Protein AF-A0A5C6AMK6-F1 (afdb_monomer_lite)

Organism: NCBI:txid2528001

Structure (mmCIF, N/CA/C/O backbone):
data_AF-A0A5C6AMK6-F1
#
_entry.id   AF-A0A5C6AMK6-F1
#
loop_
_atom_site.group_PDB
_atom_site.id
_atom_site.type_symbol
_atom_site.label_atom_id
_atom_site.label_alt_id
_atom_site.label_comp_id
_atom_site.label_asym_id
_atom_site.label_entity_id
_atom_site.label_seq_id
_atom_site.pdbx_PDB_ins_code
_atom_site.Cartn_x
_atom_site.Cartn_y
_atom_site.Cartn_z
_atom_site.occupancy
_atom_site.B_iso_or_equiv
_atom_site.auth_seq_id
_atom_site.auth_comp_id
_atom_site.auth_asym_id
_atom_site.auth_atom_id
_atom_site.pdbx_PDB_model_num
ATOM 1 N N . MET A 1 1 ? -12.322 -6.458 -32.699 1.00 36.25 1 MET A N 1
ATOM 2 C CA . MET A 1 1 ? -13.622 -6.452 -31.973 1.00 36.25 1 MET A CA 1
ATOM 3 C C . MET A 1 1 ? -14.108 -7.888 -31.752 1.00 36.25 1 MET A C 1
ATOM 5 O O . MET A 1 1 ? -14.821 -8.434 -32.583 1.00 36.25 1 MET A O 1
ATOM 9 N N . LYS A 1 2 ? -13.717 -8.523 -30.644 1.00 32.28 2 LYS A N 1
ATOM 10 C CA . LYS A 1 2 ? -14.390 -9.721 -30.125 1.00 32.28 2 LYS A CA 1
ATOM 11 C C . LYS A 1 2 ? -14.905 -9.373 -28.730 1.00 32.28 2 LYS A C 1
ATOM 13 O O . LYS A 1 2 ? -14.120 -9.137 -27.829 1.00 32.28 2 LYS A O 1
ATOM 18 N N . SER A 1 3 ? -16.231 -9.232 -28.667 1.00 31.66 3 SER A N 1
ATOM 19 C CA . SER A 1 3 ? -17.130 -9.531 -27.549 1.00 31.66 3 SER A CA 1
ATOM 20 C C . SER A 1 3 ? -16.651 -9.182 -26.133 1.00 31.66 3 SER A C 1
ATOM 22 O O . SER A 1 3 ? -15.906 -9.949 -25.534 1.00 31.66 3 SER A O 1
ATOM 24 N N . LYS A 1 4 ? -17.237 -8.122 -25.544 1.00 41.72 4 LYS A N 1
ATOM 25 C CA . LYS A 1 4 ? -17.513 -8.074 -24.095 1.00 41.72 4 LYS A CA 1
ATOM 26 C C . LYS A 1 4 ? -18.103 -9.436 -23.735 1.00 41.72 4 LYS A C 1
ATOM 28 O O . LYS A 1 4 ? -19.222 -9.683 -24.166 1.00 41.72 4 LYS A O 1
ATOM 33 N N . VAL A 1 5 ? -17.373 -10.332 -23.071 1.00 43.47 5 VAL A N 1
ATOM 34 C CA . VAL A 1 5 ? -17.970 -11.576 -22.565 1.00 43.47 5 VAL A CA 1
ATOM 35 C C . VAL A 1 5 ? -18.996 -11.111 -21.538 1.00 43.47 5 VAL A C 1
ATOM 37 O O . VAL A 1 5 ? -18.587 -10.591 -20.499 1.00 43.47 5 VAL A O 1
ATOM 40 N N . PRO A 1 6 ? -20.307 -11.142 -21.838 1.00 50.19 6 PRO A N 1
ATOM 41 C CA . PRO A 1 6 ? -21.283 -10.785 -20.834 1.00 50.19 6 PRO A CA 1
ATOM 42 C C . PRO A 1 6 ? -21.173 -11.877 -19.779 1.00 50.19 6 PRO A C 1
ATOM 44 O O . PRO A 1 6 ? -21.155 -13.062 -20.114 1.00 50.19 6 PRO A O 1
ATOM 47 N N . GLN A 1 7 ? -21.020 -11.486 -18.524 1.00 57.06 7 GLN A N 1
ATOM 48 C CA . GLN A 1 7 ? -21.092 -12.457 -17.452 1.00 57.06 7 GLN A CA 1
ATOM 49 C C . GLN A 1 7 ? -22.557 -12.867 -17.325 1.00 57.06 7 GLN A C 1
ATOM 51 O O . GLN A 1 7 ? -23.454 -12.019 -17.355 1.00 57.06 7 GLN A O 1
ATOM 56 N N . PHE A 1 8 ? -22.791 -14.170 -17.281 1.00 56.62 8 PHE A N 1
ATOM 57 C CA . PHE A 1 8 ? -24.109 -14.754 -17.105 1.00 56.62 8 PHE A CA 1
ATOM 58 C C . PHE A 1 8 ? -24.088 -15.598 -15.836 1.00 56.62 8 PHE A C 1
ATOM 60 O O . PHE A 1 8 ? -23.064 -16.214 -15.538 1.00 56.62 8 PHE A O 1
ATOM 67 N N . ASP A 1 9 ? -25.187 -15.612 -15.091 1.00 53.41 9 ASP A N 1
ATOM 68 C CA . ASP A 1 9 ? -25.348 -16.575 -14.005 1.00 53.41 9 ASP A CA 1
ATOM 69 C C . ASP A 1 9 ? -25.541 -18.004 -14.555 1.00 53.41 9 ASP A C 1
ATOM 71 O O . ASP A 1 9 ? -25.624 -18.235 -15.767 1.00 53.41 9 ASP A O 1
ATOM 75 N N . ASN A 1 10 ? -25.628 -18.984 -13.652 1.00 42.31 10 ASN A N 1
ATOM 76 C CA . ASN A 1 10 ? -25.851 -20.391 -14.006 1.00 42.31 10 ASN A CA 1
ATOM 77 C C . ASN A 1 10 ? -27.208 -20.643 -14.702 1.00 42.31 10 ASN A C 1
ATOM 79 O O . ASN A 1 10 ? -27.429 -21.737 -15.222 1.00 42.31 10 ASN A O 1
ATOM 83 N N . GLU A 1 11 ? -28.101 -19.650 -14.721 1.00 47.69 11 GLU A N 1
ATOM 84 C CA . GLU A 1 11 ? -29.430 -19.686 -15.340 1.00 47.69 11 GLU A CA 1
ATOM 85 C C . GLU A 1 11 ? -29.469 -18.921 -16.682 1.00 47.69 11 GLU A C 1
ATOM 87 O O . GLU A 1 11 ? -30.477 -18.942 -17.391 1.00 47.69 11 GLU A O 1
ATOM 92 N N . GLY A 1 12 ? -28.351 -18.307 -17.092 1.00 47.53 12 GLY A N 1
ATOM 93 C CA . GLY A 1 12 ? -28.213 -17.580 -18.352 1.00 47.53 12 GLY A CA 1
ATOM 94 C C . GLY A 1 12 ? -28.703 -16.129 -18.309 1.00 47.53 12 GLY A C 1
ATOM 95 O O . GLY A 1 12 ? -28.843 -15.505 -19.367 1.00 47.53 12 GLY A O 1
ATOM 96 N N . HIS A 1 13 ? -28.956 -15.557 -17.129 1.00 52.91 13 HIS A N 1
ATOM 97 C CA . HIS A 1 13 ? -29.277 -14.140 -16.981 1.00 52.91 13 HIS A CA 1
ATOM 98 C C . HIS A 1 13 ? -28.015 -13.289 -17.033 1.00 52.91 13 HIS A C 1
ATOM 100 O O . HIS A 1 13 ? -27.001 -13.604 -16.417 1.00 52.91 13 HIS A O 1
ATOM 106 N N . ARG A 1 14 ? -28.070 -12.184 -17.785 1.00 59.19 14 ARG A N 1
ATOM 107 C CA . ARG A 1 14 ? -26.955 -11.240 -17.871 1.00 59.19 14 ARG A CA 1
ATOM 108 C C . ARG A 1 14 ? -26.749 -10.595 -16.504 1.00 59.19 14 ARG A C 1
ATOM 110 O O . ARG A 1 14 ? -27.643 -9.903 -16.020 1.00 59.19 14 ARG A O 1
ATOM 117 N N . LEU A 1 15 ? -25.568 -10.791 -15.932 1.00 58.09 15 LEU A N 1
ATOM 118 C CA . LEU A 1 15 ? -25.200 -10.202 -14.655 1.00 58.09 15 LEU A CA 1
ATOM 119 C C . LEU A 1 15 ? -25.186 -8.664 -14.764 1.00 58.09 15 LEU A C 1
ATOM 121 O O . LEU A 1 15 ? -24.815 -8.122 -15.819 1.00 58.09 15 LEU A O 1
ATOM 125 N N . PRO A 1 16 ? -25.616 -7.944 -13.711 1.00 66.94 16 PRO A N 1
ATOM 126 C CA . PRO A 1 16 ? -25.536 -6.490 -13.669 1.00 66.94 16 PRO A CA 1
ATOM 127 C C . PRO A 1 16 ? -24.083 -6.043 -13.859 1.00 66.94 16 PRO A C 1
ATOM 129 O O . PRO A 1 16 ? -23.190 -6.521 -13.171 1.00 66.94 16 PRO A O 1
ATOM 132 N N . SER A 1 17 ? -23.842 -5.126 -14.796 1.00 85.50 17 SER A N 1
ATOM 133 C CA . SER A 1 17 ? -22.503 -4.573 -15.029 1.00 85.50 17 SER A CA 1
ATOM 134 C C . SER A 1 17 ? -22.381 -3.218 -14.348 1.00 85.50 17 SER A C 1
ATOM 136 O O . SER A 1 17 ? -23.204 -2.328 -14.593 1.00 85.50 17 SER A O 1
ATOM 138 N N . LEU A 1 18 ? -21.312 -3.032 -13.571 1.00 91.56 18 LEU A N 1
ATOM 139 C CA . LEU A 1 18 ? -20.933 -1.756 -12.957 1.00 91.56 18 LEU A CA 1
ATOM 140 C C . LEU A 1 18 ? -20.745 -0.647 -13.998 1.00 91.56 18 LEU A C 1
ATOM 142 O O . LEU A 1 18 ? -20.894 0.539 -13.702 1.00 91.56 18 LEU A O 1
ATOM 146 N N . PHE A 1 19 ? -20.423 -1.044 -15.228 1.00 92.31 19 PHE A N 1
ATOM 147 C CA . PHE A 1 19 ? -20.037 -0.175 -16.333 1.00 92.31 19 PHE A CA 1
ATOM 148 C C . PHE A 1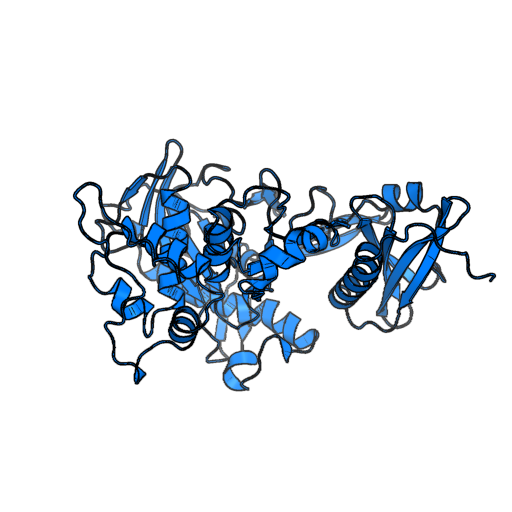 19 ? -21.184 0.133 -17.299 1.00 92.31 19 PHE A C 1
ATOM 150 O O . PHE A 1 19 ? -20.951 0.672 -18.379 1.00 92.31 19 PHE A O 1
ATOM 157 N N . THR A 1 20 ? -22.429 -0.197 -16.945 1.00 90.88 20 THR A N 1
ATOM 158 C CA . THR A 1 20 ? -23.605 0.329 -17.656 1.00 90.88 20 THR A CA 1
ATOM 159 C C . THR A 1 20 ? -24.023 1.641 -16.992 1.00 90.88 20 THR A C 1
ATOM 161 O O . THR A 1 20 ? -24.499 1.585 -15.858 1.00 90.88 20 THR A O 1
ATOM 164 N N . PRO A 1 21 ? -23.845 2.815 -17.634 1.00 91.25 21 PRO A N 1
ATOM 165 C CA . PRO A 1 21 ? -24.165 4.090 -17.000 1.00 91.25 21 PRO A CA 1
ATOM 166 C C . PRO A 1 21 ? -25.646 4.173 -16.615 1.00 91.25 21 PRO A C 1
ATOM 168 O O . PRO A 1 21 ? -26.516 3.958 -17.459 1.00 91.25 21 PRO A O 1
ATOM 171 N N . ILE A 1 22 ? -25.919 4.485 -15.348 1.00 93.00 22 ILE A N 1
ATOM 172 C CA . ILE A 1 22 ? -27.265 4.714 -14.797 1.00 93.00 22 ILE A CA 1
ATOM 173 C C . ILE A 1 22 ? -27.454 6.143 -14.277 1.00 93.00 22 ILE A C 1
ATOM 175 O O . ILE A 1 22 ? -28.554 6.520 -13.878 1.00 93.00 22 ILE A O 1
ATOM 179 N N . VAL A 1 23 ? -26.384 6.940 -14.276 1.00 93.25 23 VAL A N 1
ATOM 180 C CA . VAL A 1 23 ? -26.410 8.368 -13.949 1.00 93.25 23 VAL A CA 1
ATOM 181 C C . VAL A 1 23 ? -26.128 9.204 -15.195 1.00 93.25 23 VAL A C 1
ATOM 183 O O . VAL A 1 23 ? -25.471 8.748 -16.131 1.00 93.25 23 VAL A O 1
ATOM 186 N N . GLU A 1 24 ? -26.609 10.446 -15.185 1.00 94.19 24 GLU A N 1
ATOM 187 C CA . GLU A 1 24 ? -26.331 11.443 -16.223 1.00 94.19 24 GLU A CA 1
ATOM 188 C C . GLU A 1 24 ? -24.823 11.639 -16.439 1.00 94.19 24 GLU A C 1
ATOM 190 O O . GLU A 1 24 ? -24.048 11.653 -15.481 1.00 94.19 24 GLU A O 1
ATOM 195 N N . GLU A 1 25 ? -24.406 11.879 -17.684 1.00 92.12 25 GLU A N 1
ATOM 196 C CA . GLU A 1 25 ? -22.990 12.013 -18.065 1.00 92.12 25 GLU A CA 1
ATOM 197 C C . GLU A 1 25 ? -22.249 13.090 -17.252 1.00 92.12 25 GLU A C 1
ATOM 199 O O . GLU A 1 25 ? -21.108 12.898 -16.828 1.00 92.12 25 GLU A O 1
ATOM 204 N N . SER A 1 26 ? -22.930 14.198 -16.945 1.00 93.94 26 SER A N 1
ATOM 205 C CA . SER A 1 26 ? -22.402 15.300 -16.130 1.00 93.94 26 SER A CA 1
ATOM 206 C C . SER A 1 26 ? -22.136 14.922 -14.669 1.00 93.94 26 SER A C 1
ATOM 208 O O . SER A 1 26 ? -21.358 15.599 -13.995 1.00 93.94 26 SER A O 1
ATOM 210 N N . ARG A 1 27 ? -22.762 13.846 -14.176 1.00 95.19 27 ARG A N 1
ATOM 211 C CA . ARG A 1 27 ? -22.577 13.309 -12.822 1.00 95.19 27 ARG A CA 1
ATOM 212 C C . ARG A 1 27 ? -21.511 12.217 -12.759 1.00 95.19 27 ARG A C 1
ATOM 214 O O . ARG A 1 27 ? -21.169 11.799 -11.654 1.00 95.19 27 ARG A O 1
ATOM 221 N N . LEU A 1 28 ? -20.998 11.749 -13.900 1.00 94.81 28 LEU A N 1
ATOM 222 C CA . LEU A 1 28 ? -20.015 10.674 -13.919 1.00 94.81 28 LEU A CA 1
ATOM 223 C C . LEU A 1 28 ? -18.682 11.126 -13.324 1.00 94.81 28 LEU A C 1
ATOM 225 O O . LEU A 1 28 ? -18.081 12.123 -13.759 1.00 94.81 28 LEU A O 1
ATOM 229 N N . HIS A 1 29 ? -18.181 10.323 -12.387 1.00 93.75 29 HIS A N 1
ATOM 230 C CA . HIS A 1 29 ? -16.862 10.508 -11.807 1.00 93.75 29 HIS A CA 1
ATOM 231 C C . HIS A 1 29 ? -15.792 10.534 -12.914 1.00 93.75 29 HIS A C 1
ATOM 233 O O . HIS A 1 29 ? -15.836 9.683 -13.810 1.00 93.75 29 HIS A O 1
ATOM 239 N N . PRO A 1 30 ? -14.804 11.448 -12.876 1.00 91.44 30 PRO A N 1
ATOM 240 C CA . PRO A 1 30 ? -13.733 11.487 -13.874 1.00 91.44 30 PRO A CA 1
ATOM 241 C C . PRO A 1 30 ? -12.995 10.150 -14.020 1.00 91.44 30 PRO A C 1
ATOM 243 O O . PRO A 1 30 ? -12.773 9.689 -15.139 1.00 91.44 30 PRO A O 1
ATOM 246 N N . SER A 1 31 ? -12.691 9.476 -12.904 1.00 90.62 31 SER A N 1
ATOM 247 C CA . SER A 1 31 ? -12.047 8.157 -12.940 1.00 90.62 31 SER A CA 1
ATOM 248 C C . SER A 1 31 ? -12.950 7.099 -13.572 1.00 90.62 31 SER A C 1
ATOM 250 O O . SER A 1 31 ? -12.465 6.295 -14.360 1.00 90.62 31 SER A O 1
ATOM 252 N N . PHE A 1 32 ? -14.263 7.126 -13.308 1.00 93.88 32 PHE A N 1
ATOM 253 C CA . PHE A 1 32 ? -15.206 6.204 -13.947 1.00 93.88 32 PHE A CA 1
ATOM 254 C C . PHE A 1 32 ? -15.269 6.425 -15.467 1.00 93.88 32 PHE A C 1
ATOM 256 O O . PHE A 1 32 ? -15.203 5.460 -16.228 1.00 93.88 32 PHE A O 1
ATOM 263 N N . ARG A 1 33 ? -15.309 7.685 -15.927 1.00 92.88 33 ARG A N 1
ATOM 264 C CA . ARG A 1 33 ? -15.242 8.021 -17.363 1.00 92.88 33 ARG A CA 1
ATOM 265 C C . ARG A 1 33 ? -13.971 7.489 -18.012 1.00 92.88 33 ARG A C 1
ATOM 267 O O . ARG A 1 33 ? -14.042 6.802 -19.027 1.00 92.88 33 ARG A O 1
ATOM 274 N N . MET A 1 34 ? -12.823 7.697 -17.372 1.00 90.75 34 MET A N 1
ATOM 275 C CA . MET A 1 34 ? -11.550 7.164 -17.852 1.00 90.75 34 MET A CA 1
ATOM 276 C C . MET A 1 34 ? -11.580 5.630 -17.977 1.00 90.75 34 MET A C 1
ATOM 278 O O . MET A 1 34 ? -11.121 5.091 -18.988 1.00 90.75 34 MET A O 1
ATOM 282 N N . LEU A 1 35 ? -12.162 4.929 -16.991 1.00 91.75 35 LEU A N 1
ATOM 283 C CA . LEU A 1 35 ? -12.347 3.478 -17.064 1.00 91.75 35 LEU A CA 1
ATOM 284 C C . LEU A 1 35 ? -13.241 3.069 -18.225 1.00 91.75 35 LEU A C 1
ATOM 286 O O . LEU A 1 35 ? -12.963 2.045 -18.831 1.00 91.75 35 LEU A O 1
ATOM 290 N N . MET A 1 36 ? -14.285 3.828 -18.546 1.00 91.25 36 MET A N 1
ATOM 291 C CA . MET A 1 36 ? -15.198 3.522 -19.649 1.00 91.25 36 MET A CA 1
ATOM 292 C C . MET A 1 36 ? -14.577 3.752 -21.027 1.00 91.25 36 MET A C 1
ATOM 294 O O . MET A 1 36 ? -14.776 2.945 -21.936 1.00 91.25 36 MET A O 1
ATOM 298 N N . GLU A 1 37 ? -13.832 4.842 -21.181 1.00 88.50 37 GLU A N 1
ATOM 299 C CA . GLU A 1 37 ? -13.412 5.355 -22.485 1.00 88.50 37 GLU A CA 1
ATOM 300 C C . GLU A 1 37 ? -12.135 4.696 -23.011 1.00 88.50 37 GLU A C 1
ATOM 302 O O . GLU A 1 37 ? -12.019 4.459 -24.215 1.00 88.50 37 GLU A O 1
ATOM 307 N N . GLN A 1 38 ? -11.162 4.383 -22.144 1.00 89.00 38 GLN A N 1
ATOM 308 C CA . GLN A 1 38 ? -9.858 3.940 -22.642 1.00 89.00 38 GLN A CA 1
ATOM 309 C C . GLN A 1 38 ? -9.772 2.407 -22.804 1.00 89.00 38 GLN A C 1
ATOM 311 O O . GLN A 1 38 ? -10.082 1.649 -21.870 1.00 89.00 38 GLN A O 1
ATOM 316 N N . PRO A 1 39 ? -9.273 1.909 -23.956 1.00 87.25 39 PRO A N 1
ATOM 317 C CA . PRO A 1 39 ? -9.087 0.475 -24.196 1.00 87.25 39 PRO A CA 1
ATOM 318 C C . PRO A 1 39 ? -8.191 -0.207 -23.155 1.00 87.25 39 PRO A C 1
ATOM 320 O O . PRO A 1 39 ? -8.473 -1.327 -22.737 1.00 87.25 39 PRO A O 1
ATOM 323 N N . GLY A 1 40 ? -7.173 0.501 -22.653 1.00 91.00 40 GLY A N 1
ATOM 324 C CA . GLY A 1 40 ? -6.214 -0.008 -21.665 1.00 91.00 40 GLY A CA 1
ATOM 325 C C . GLY A 1 40 ? -6.780 -0.343 -20.278 1.00 91.00 40 GLY A C 1
ATOM 326 O O . GLY A 1 40 ? -6.020 -0.769 -19.406 1.00 91.00 40 GLY A O 1
ATOM 327 N N . PHE A 1 41 ? -8.082 -0.149 -20.042 1.00 93.25 41 PHE A N 1
ATOM 328 C CA . PHE A 1 41 ? -8.777 -0.563 -18.815 1.00 93.25 41 PHE A CA 1
ATOM 329 C C . PHE A 1 41 ? -9.643 -1.816 -18.988 1.00 93.25 41 PHE A C 1
ATOM 331 O O . PHE A 1 41 ? -10.363 -2.174 -18.063 1.00 93.25 41 PHE A O 1
ATOM 338 N N . GLU A 1 42 ? -9.573 -2.513 -20.126 1.00 93.62 42 GLU A N 1
ATOM 339 C CA . GLU A 1 42 ? -10.311 -3.764 -20.360 1.00 93.62 42 GLU A CA 1
ATOM 340 C C . GLU A 1 42 ? -10.169 -4.807 -19.232 1.00 93.62 42 GLU A C 1
ATOM 342 O O . GLU A 1 42 ? -11.205 -5.158 -18.659 1.00 93.62 42 GLU A O 1
ATOM 347 N N . PRO A 1 43 ? -8.955 -5.235 -18.821 1.00 95.69 43 PRO A N 1
ATOM 348 C CA . PRO A 1 43 ? -8.802 -6.171 -17.702 1.00 95.69 43 PRO A CA 1
ATOM 349 C C . PRO A 1 43 ? -9.392 -5.648 -16.398 1.00 95.69 43 PRO A C 1
ATOM 351 O O . PRO A 1 43 ? -9.952 -6.405 -15.611 1.00 95.69 43 PRO A O 1
ATOM 354 N N . GLN A 1 44 ? -9.291 -4.338 -16.177 1.00 95.25 44 GLN A N 1
ATOM 355 C CA . GLN A 1 44 ? -9.800 -3.723 -14.967 1.00 95.25 44 GLN A CA 1
ATOM 356 C C . GLN A 1 44 ? -11.325 -3.773 -14.904 1.00 95.25 44 GLN A C 1
ATOM 358 O O . GLN A 1 44 ? -11.873 -4.203 -13.895 1.00 95.25 44 GLN A O 1
ATOM 363 N N . ARG A 1 45 ? -12.003 -3.354 -15.980 1.00 95.31 45 ARG A N 1
ATOM 364 C CA . ARG A 1 45 ? -13.467 -3.401 -16.056 1.00 95.31 45 ARG A CA 1
ATOM 365 C C . ARG A 1 45 ? -13.972 -4.829 -15.894 1.00 95.31 45 ARG A C 1
ATOM 367 O O . ARG A 1 45 ? -14.892 -5.061 -15.123 1.00 95.31 45 ARG A O 1
ATOM 374 N N . TRP A 1 46 ? -13.330 -5.774 -16.584 1.00 95.31 46 TRP A N 1
ATOM 375 C CA . TRP A 1 46 ? -13.695 -7.185 -16.507 1.00 95.31 46 TRP A CA 1
ATOM 376 C C . TRP A 1 46 ? -13.598 -7.721 -15.077 1.00 95.31 46 TRP A C 1
ATOM 378 O O . TRP A 1 46 ? -14.551 -8.316 -14.591 1.00 95.31 46 TRP A O 1
ATOM 388 N N . MET A 1 47 ? -12.489 -7.454 -14.383 1.00 96.62 47 MET A N 1
ATOM 389 C CA . MET A 1 47 ? -12.297 -7.942 -13.017 1.00 96.62 47 MET A CA 1
ATOM 390 C C . MET A 1 47 ? -13.220 -7.254 -12.003 1.00 96.62 47 MET A C 1
ATOM 392 O O . MET A 1 47 ? -13.667 -7.886 -11.053 1.00 96.62 47 MET A O 1
ATOM 396 N N . MET A 1 48 ? -13.530 -5.968 -12.185 1.00 96.75 48 MET A N 1
ATOM 397 C CA . MET A 1 48 ? -14.495 -5.279 -11.320 1.00 96.75 48 MET A CA 1
ATOM 398 C C . MET A 1 48 ? -15.915 -5.832 -11.508 1.00 96.75 48 MET A C 1
ATOM 400 O O . MET A 1 48 ? -16.582 -6.081 -10.510 1.00 96.75 48 MET A O 1
ATOM 404 N N . ASP A 1 49 ? -16.354 -6.084 -12.748 1.00 95.38 49 ASP A N 1
ATOM 405 C CA . ASP A 1 49 ? -17.641 -6.750 -13.014 1.00 95.38 49 ASP A CA 1
ATOM 406 C C . ASP A 1 49 ? -17.654 -8.186 -12.452 1.00 95.38 49 ASP A C 1
ATOM 408 O O . ASP A 1 49 ? -18.619 -8.576 -11.802 1.00 95.38 49 ASP A O 1
ATOM 412 N N . ASP A 1 50 ? -16.558 -8.937 -12.615 1.00 95.12 50 ASP A N 1
ATOM 413 C CA . ASP A 1 50 ? -16.398 -10.301 -12.086 1.00 95.12 50 ASP A CA 1
ATOM 414 C C . ASP A 1 50 ? -16.558 -10.362 -10.565 1.00 95.12 50 ASP A C 1
ATOM 416 O O . ASP A 1 50 ? -17.327 -11.169 -10.049 1.00 95.12 50 ASP A O 1
ATOM 420 N N . VAL A 1 51 ? -15.889 -9.470 -9.834 1.00 95.81 51 VAL A N 1
ATOM 421 C CA . VAL A 1 51 ? -16.053 -9.367 -8.379 1.00 95.81 51 VAL A CA 1
ATOM 422 C C . VAL A 1 51 ? -17.468 -8.915 -8.014 1.00 95.81 51 VAL A C 1
ATOM 424 O O . VAL A 1 51 ? -18.053 -9.435 -7.065 1.00 95.81 51 VAL A O 1
ATOM 427 N N . PHE A 1 52 ? -18.030 -7.959 -8.753 1.00 94.81 52 PHE A N 1
ATOM 428 C CA . PHE A 1 52 ? -19.364 -7.437 -8.473 1.00 94.81 52 PHE A CA 1
ATOM 429 C C . PHE A 1 52 ? -20.476 -8.458 -8.728 1.00 94.81 52 PHE A C 1
ATOM 431 O O . PHE A 1 52 ? -21.513 -8.395 -8.077 1.00 94.81 52 PHE A O 1
ATOM 438 N N . SER A 1 53 ? -20.256 -9.433 -9.613 1.00 91.38 53 SER A N 1
ATOM 439 C CA . SER A 1 53 ? -21.251 -10.458 -9.944 1.00 91.38 53 SER A CA 1
ATOM 440 C C . SER A 1 53 ? -21.760 -11.251 -8.734 1.00 91.38 53 SER A C 1
ATOM 442 O O . SER A 1 53 ? -22.918 -11.666 -8.723 1.00 91.38 53 SER A O 1
ATOM 444 N N . SER A 1 54 ? -20.924 -11.426 -7.705 1.00 90.06 54 SER A N 1
ATOM 445 C CA . SER A 1 54 ? -21.295 -12.062 -6.437 1.00 90.06 54 SER A CA 1
ATOM 446 C C . SER A 1 54 ? -21.497 -11.062 -5.289 1.00 90.06 54 SER A C 1
ATOM 448 O O . SER A 1 54 ? -21.820 -11.459 -4.169 1.00 90.06 54 SER A O 1
ATOM 450 N N . TYR A 1 55 ? -21.326 -9.763 -5.544 1.00 91.12 55 TYR A N 1
ATOM 451 C CA . TYR A 1 55 ? -21.486 -8.700 -4.559 1.00 91.12 55 TYR A CA 1
ATOM 452 C C . TYR A 1 55 ? -22.968 -8.330 -4.391 1.00 91.12 55 TYR A C 1
ATOM 454 O O . TYR A 1 55 ? -23.598 -7.764 -5.280 1.00 91.12 55 TYR A O 1
ATOM 462 N N . GLU A 1 56 ? -23.534 -8.602 -3.215 1.00 86.81 56 GLU A N 1
ATOM 463 C CA . GLU A 1 56 ? -24.940 -8.291 -2.918 1.00 86.81 56 GLU A CA 1
ATOM 464 C C . GLU A 1 56 ? -25.168 -6.780 -2.679 1.00 86.81 56 GLU A C 1
ATOM 466 O O . GLU A 1 56 ? -24.920 -6.267 -1.589 1.00 86.81 56 GLU A O 1
ATOM 471 N N . ASP A 1 57 ? -25.642 -6.020 -3.671 1.00 86.25 57 ASP A N 1
ATOM 472 C CA . ASP A 1 57 ? -25.996 -4.597 -3.492 1.00 86.25 57 ASP A CA 1
ATOM 473 C C . ASP A 1 57 ? -27.300 -4.425 -2.691 1.00 86.25 57 ASP A C 1
ATOM 475 O O . ASP A 1 57 ? -28.367 -4.148 -3.239 1.00 86.25 57 ASP A O 1
ATOM 479 N N . ARG A 1 58 ? -27.210 -4.603 -1.368 1.00 79.44 58 ARG A N 1
ATOM 480 C CA . ARG A 1 58 ? -28.351 -4.560 -0.443 1.00 79.44 58 ARG A CA 1
ATOM 481 C C . ARG A 1 58 ? -29.161 -3.264 -0.537 1.00 79.44 58 ARG A C 1
ATOM 483 O O . ARG A 1 58 ? -30.388 -3.307 -0.505 1.00 79.44 58 ARG A O 1
ATOM 490 N N . ASP A 1 59 ? -28.484 -2.119 -0.602 1.00 81.56 59 ASP A N 1
ATOM 491 C CA . ASP A 1 59 ? -29.140 -0.806 -0.567 1.00 81.56 59 ASP A CA 1
ATOM 492 C C . ASP A 1 59 ? -29.532 -0.311 -1.973 1.00 81.56 59 ASP A C 1
ATOM 494 O O . ASP A 1 59 ? -30.179 0.730 -2.100 1.00 81.56 59 ASP A O 1
ATOM 498 N N . GLY A 1 60 ? -29.136 -1.034 -3.029 1.00 85.88 60 GLY A N 1
ATOM 499 C CA . GLY A 1 60 ? -29.405 -0.692 -4.428 1.00 85.88 60 GLY A CA 1
ATOM 500 C C . GLY A 1 60 ? -28.724 0.597 -4.902 1.00 85.88 60 GLY A C 1
ATOM 501 O O . GLY A 1 60 ? -29.114 1.159 -5.926 1.00 85.88 60 GLY A O 1
ATOM 502 N N . ASN A 1 61 ? -27.757 1.111 -4.136 1.00 91.12 61 ASN A N 1
ATOM 503 C CA . ASN A 1 61 ? -27.077 2.378 -4.401 1.00 91.12 61 ASN A CA 1
ATOM 504 C C . ASN A 1 61 ? -25.597 2.199 -4.760 1.00 91.12 61 ASN A C 1
ATOM 506 O O . ASN A 1 61 ? -24.935 3.190 -5.077 1.00 91.12 61 ASN A O 1
ATOM 510 N N . PHE A 1 62 ? -25.076 0.966 -4.744 1.00 93.62 62 PHE A N 1
ATOM 511 C CA . PHE A 1 62 ? -23.660 0.713 -4.989 1.00 93.62 62 PHE A CA 1
ATOM 512 C C . PHE A 1 62 ? -23.259 1.192 -6.383 1.00 93.62 62 PHE A C 1
ATOM 514 O O . PHE A 1 62 ? -22.311 1.964 -6.525 1.00 93.62 62 PHE A O 1
ATOM 521 N N . VAL A 1 63 ? -24.016 0.788 -7.409 1.00 94.69 63 VAL A N 1
ATOM 522 C CA . VAL A 1 63 ? -23.736 1.144 -8.810 1.00 94.69 63 VAL A CA 1
ATOM 523 C C . VAL A 1 63 ? -23.822 2.658 -9.019 1.00 94.69 63 VAL A C 1
ATOM 525 O O . VAL A 1 63 ? -22.949 3.250 -9.649 1.00 94.69 63 VAL A O 1
ATOM 528 N N . GLU A 1 64 ? -24.839 3.309 -8.451 1.00 94.94 64 GLU A N 1
ATOM 529 C CA . GLU A 1 64 ? -25.050 4.755 -8.592 1.00 94.94 64 GLU A CA 1
ATOM 530 C C . GLU A 1 64 ? -23.899 5.553 -7.970 1.00 94.94 64 GLU A C 1
ATOM 532 O O . GLU A 1 64 ? -23.367 6.483 -8.585 1.00 94.94 64 GLU A O 1
ATOM 537 N N . GLN A 1 65 ? -23.465 5.156 -6.774 1.00 95.50 65 GLN A N 1
ATOM 538 C CA . GLN A 1 65 ? -22.365 5.803 -6.067 1.00 95.50 65 GLN A CA 1
ATOM 539 C C . GLN A 1 65 ? -21.011 5.503 -6.704 1.00 95.50 65 GLN A C 1
ATOM 541 O O . GLN A 1 65 ? -20.194 6.415 -6.824 1.00 95.50 65 GLN A O 1
ATOM 546 N N . PHE A 1 66 ? -20.788 4.271 -7.166 1.00 95.62 66 PHE A N 1
ATOM 547 C CA . PHE A 1 66 ? -19.584 3.894 -7.902 1.00 95.62 66 PHE A CA 1
ATOM 548 C C . PHE A 1 66 ? -19.402 4.761 -9.153 1.00 95.62 66 PHE A C 1
ATOM 550 O O . PHE A 1 66 ? -18.301 5.223 -9.433 1.00 95.62 66 PHE A O 1
ATOM 557 N N . GLN A 1 67 ? -20.484 5.052 -9.875 1.00 95.38 67 GLN A N 1
ATOM 558 C CA . GLN A 1 67 ? -20.431 5.874 -11.085 1.00 95.38 67 GLN A CA 1
ATOM 559 C C . GLN A 1 67 ? -20.293 7.378 -10.814 1.00 95.38 67 GLN A C 1
ATOM 561 O O . GLN A 1 67 ? -19.892 8.114 -11.717 1.00 95.38 67 GLN A O 1
ATOM 566 N N . SER A 1 68 ? -20.619 7.852 -9.605 1.00 93.62 68 SER A N 1
ATOM 567 C CA . SER A 1 68 ? -20.736 9.282 -9.290 1.00 93.62 68 SER A CA 1
ATOM 568 C C . SER A 1 68 ? -19.827 9.742 -8.142 1.00 93.62 68 SER A C 1
ATOM 570 O O . SER A 1 68 ? -18.642 9.985 -8.346 1.00 93.62 68 SER A O 1
ATOM 572 N N . THR A 1 69 ? -20.354 9.937 -6.936 1.00 89.94 69 THR A N 1
ATOM 573 C CA . THR A 1 69 ? -19.643 10.606 -5.833 1.00 89.94 69 THR A CA 1
ATOM 574 C C . THR A 1 69 ? -18.891 9.656 -4.906 1.00 89.94 69 THR A C 1
ATOM 576 O O . THR A 1 69 ? -18.085 10.112 -4.100 1.00 89.94 69 THR A O 1
ATOM 579 N N . GLY A 1 70 ? -19.136 8.350 -5.005 1.00 91.69 70 GLY A N 1
ATOM 580 C CA . GLY A 1 70 ? -18.565 7.325 -4.134 1.00 91.69 70 GLY A CA 1
ATOM 581 C C . GLY A 1 70 ? -17.512 6.447 -4.805 1.00 91.69 70 GLY A C 1
ATOM 582 O O . GLY A 1 70 ? -17.260 5.364 -4.294 1.00 91.69 70 GLY A O 1
ATOM 583 N N . PHE A 1 71 ? -16.925 6.863 -5.934 1.00 92.31 71 PHE A N 1
ATOM 584 C CA . PHE A 1 71 ? -16.035 6.018 -6.744 1.00 92.31 71 PHE A CA 1
ATOM 585 C C . PHE A 1 71 ? -14.906 5.362 -5.930 1.00 92.31 71 PHE A C 1
ATOM 587 O O . PHE A 1 71 ? -14.769 4.140 -5.971 1.00 92.31 71 PHE A O 1
ATOM 594 N N . ASP A 1 72 ? -14.133 6.139 -5.163 1.00 91.06 72 ASP A N 1
ATOM 595 C CA . ASP A 1 72 ? -12.995 5.612 -4.391 1.00 91.06 72 ASP A CA 1
ATOM 596 C C . ASP A 1 72 ? -13.461 4.677 -3.265 1.00 91.06 72 ASP A C 1
ATOM 598 O O . ASP A 1 72 ? -12.996 3.544 -3.159 1.00 91.06 72 ASP A O 1
ATOM 602 N N . GLN A 1 73 ? -14.455 5.108 -2.481 1.00 93.38 73 GLN A N 1
ATOM 603 C CA . GLN A 1 73 ? -15.036 4.313 -1.393 1.00 93.38 73 GLN A CA 1
ATOM 604 C C . GLN A 1 73 ? -15.621 2.986 -1.909 1.00 93.38 73 GLN A C 1
ATOM 606 O O . GLN A 1 73 ? -15.333 1.930 -1.354 1.00 93.38 73 GLN A O 1
ATOM 611 N N . ARG A 1 74 ? -16.391 3.010 -3.004 1.00 95.31 74 ARG A N 1
ATOM 612 C CA . ARG A 1 74 ? -17.000 1.805 -3.592 1.00 95.31 74 ARG A CA 1
ATOM 613 C C . ARG A 1 74 ? -15.966 0.910 -4.271 1.00 95.31 74 ARG A C 1
ATOM 615 O O . ARG A 1 74 ? -16.098 -0.307 -4.216 1.00 95.31 74 ARG A O 1
ATOM 622 N N . THR A 1 75 ? -14.902 1.478 -4.843 1.00 95.69 75 THR A N 1
ATOM 623 C CA . THR A 1 75 ? -13.752 0.696 -5.329 1.00 95.69 75 THR A CA 1
ATOM 624 C C . THR A 1 75 ? -13.068 -0.041 -4.177 1.00 95.69 75 THR A C 1
ATOM 626 O O . THR A 1 75 ? -12.778 -1.229 -4.310 1.00 95.69 75 THR A O 1
ATOM 629 N N . TYR A 1 76 ? -12.864 0.633 -3.042 1.00 96.12 76 TYR A N 1
ATOM 630 C CA . TYR A 1 76 ? -12.233 0.039 -1.867 1.00 96.12 76 TYR A CA 1
ATOM 631 C C . TYR A 1 76 ? -13.095 -1.057 -1.228 1.00 96.12 76 TYR A C 1
ATOM 633 O O . TYR A 1 76 ? -12.605 -2.141 -0.925 1.00 96.12 76 TYR A O 1
ATOM 641 N N . GLU A 1 77 ? -14.402 -0.834 -1.099 1.00 96.44 77 GLU A N 1
ATOM 642 C CA . GLU A 1 77 ? -15.334 -1.866 -0.637 1.00 96.44 77 GLU A CA 1
ATOM 643 C C . GLU A 1 77 ? -15.373 -3.078 -1.573 1.00 96.44 77 GLU A C 1
ATOM 645 O O . GLU A 1 77 ? -15.378 -4.217 -1.105 1.00 96.44 77 GLU A O 1
ATOM 650 N N . LEU A 1 78 ? -15.363 -2.858 -2.893 1.00 97.31 78 LEU A N 1
ATOM 651 C CA . LEU A 1 78 ? -15.282 -3.949 -3.864 1.00 97.31 78 LEU A CA 1
ATOM 652 C C . LEU A 1 78 ? -13.969 -4.724 -3.711 1.00 97.31 78 LEU A C 1
ATOM 654 O O . LEU A 1 78 ? -13.960 -5.946 -3.832 1.00 97.31 78 LEU A O 1
ATOM 658 N N . TYR A 1 79 ? -12.863 -4.030 -3.426 1.00 97.94 79 TYR A N 1
ATOM 659 C CA . TYR A 1 79 ? -11.560 -4.648 -3.192 1.00 97.94 79 TYR A CA 1
ATOM 660 C C . TYR A 1 79 ? -11.555 -5.497 -1.918 1.00 97.94 79 TYR A C 1
ATOM 662 O O . TYR A 1 79 ? -11.126 -6.649 -1.960 1.00 97.94 79 TYR A O 1
ATOM 670 N N . LEU A 1 80 ? -12.077 -4.969 -0.808 1.00 98.00 80 LEU A N 1
ATOM 671 C CA . LEU A 1 80 ? -12.213 -5.719 0.442 1.00 98.00 80 LEU A CA 1
ATOM 672 C C . LEU A 1 80 ? -13.105 -6.944 0.253 1.00 98.00 80 LEU A C 1
ATOM 674 O O . LEU A 1 80 ? -12.759 -8.028 0.714 1.00 98.00 80 LEU A O 1
ATOM 678 N N . TYR A 1 81 ? -14.209 -6.809 -0.485 1.00 97.75 81 TYR A N 1
ATOM 679 C CA . TYR A 1 81 ? -15.047 -7.950 -0.829 1.00 97.75 81 TYR A CA 1
ATOM 680 C C . TYR A 1 81 ? -14.297 -8.980 -1.684 1.00 97.75 81 TYR A C 1
ATOM 682 O O . TYR A 1 81 ? -14.384 -10.173 -1.396 1.00 97.75 81 TYR A O 1
ATOM 690 N N . ALA A 1 82 ? -13.536 -8.550 -2.697 1.00 97.94 82 ALA A N 1
ATOM 691 C CA . ALA A 1 82 ? -12.715 -9.444 -3.515 1.00 97.94 82 ALA A CA 1
ATOM 692 C C . ALA A 1 82 ? -11.704 -10.214 -2.662 1.00 97.94 82 ALA A C 1
ATOM 694 O O . ALA A 1 82 ? -11.563 -11.420 -2.830 1.00 97.94 82 ALA A O 1
ATOM 695 N N . TYR A 1 83 ? -11.040 -9.530 -1.729 1.00 98.19 83 TYR A N 1
ATOM 696 C CA . TYR A 1 83 ? -10.135 -10.155 -0.773 1.00 98.19 83 TYR A CA 1
ATOM 697 C C . TYR A 1 83 ? -10.867 -11.185 0.091 1.00 98.19 83 TYR A C 1
ATOM 699 O O . TYR A 1 83 ? -10.527 -12.361 0.049 1.00 98.19 83 TYR A O 1
ATOM 707 N N . LEU A 1 84 ? -11.920 -10.791 0.808 1.00 98.06 84 LEU A N 1
ATOM 708 C CA . LEU A 1 84 ? -12.622 -11.691 1.725 1.00 98.06 84 LEU A CA 1
ATOM 709 C C . LEU A 1 84 ? -13.197 -12.913 0.988 1.00 98.06 84 LEU A C 1
ATOM 711 O O . LEU A 1 84 ? -12.901 -14.052 1.344 1.00 98.06 84 LEU A O 1
ATOM 715 N N . SER A 1 85 ? -13.946 -12.686 -0.094 1.00 97.06 85 SER A N 1
ATOM 716 C CA . SER A 1 85 ? -14.617 -13.753 -0.853 1.00 97.06 85 SER A CA 1
ATOM 717 C C . SER A 1 85 ? -13.664 -14.700 -1.591 1.00 97.06 85 SER A C 1
ATOM 719 O O . SER A 1 85 ? -14.070 -15.803 -1.953 1.00 97.06 85 SER A O 1
ATOM 721 N N . ARG A 1 86 ? -12.406 -14.298 -1.827 1.00 96.50 86 ARG A N 1
ATOM 722 C CA . ARG A 1 86 ? -11.418 -15.089 -2.588 1.00 96.50 86 ARG A CA 1
ATOM 723 C C . ARG A 1 86 ? -10.210 -15.528 -1.764 1.00 96.50 86 ARG A C 1
ATOM 725 O O . ARG A 1 86 ? -9.375 -16.257 -2.290 1.00 96.50 86 ARG A O 1
ATOM 732 N N . SER A 1 87 ? -10.146 -15.148 -0.489 1.00 95.00 87 SER A N 1
ATOM 733 C CA . SER A 1 87 ? -9.099 -15.546 0.463 1.00 95.00 87 SER A CA 1
ATOM 734 C C . SER A 1 87 ? -9.641 -16.436 1.588 1.00 95.00 87 SER A C 1
ATOM 736 O O . SER A 1 87 ? -9.135 -16.413 2.705 1.00 95.00 87 SER A O 1
ATOM 738 N N . GLY A 1 88 ? -10.675 -17.234 1.303 1.00 94.69 88 GLY A N 1
ATOM 739 C CA . GLY A 1 88 ? -11.163 -18.276 2.214 1.00 94.69 88 GLY A CA 1
ATOM 740 C C . GLY A 1 88 ? -12.158 -17.818 3.282 1.00 94.69 88 GLY A C 1
ATOM 741 O O . GLY A 1 88 ? -12.466 -18.607 4.172 1.00 94.69 88 GLY A O 1
ATOM 742 N N . PHE A 1 89 ? -12.692 -16.593 3.202 1.00 97.88 89 PHE A N 1
ATOM 743 C CA . PHE A 1 89 ? -13.778 -16.162 4.084 1.00 97.88 89 PHE A CA 1
ATOM 744 C C . PHE A 1 89 ? -15.152 -16.429 3.467 1.00 97.88 89 PHE A C 1
ATOM 746 O O . PHE A 1 89 ? -15.393 -16.203 2.281 1.00 97.88 89 PHE A O 1
ATOM 753 N N . SER A 1 90 ? -16.094 -16.822 4.318 1.00 96.75 90 SER A N 1
ATOM 754 C CA . SER A 1 90 ? -17.522 -16.660 4.063 1.00 96.75 90 SER A CA 1
ATOM 755 C C . SER A 1 90 ? -17.914 -15.224 4.391 1.00 96.75 90 SER A C 1
ATOM 757 O O . SER A 1 90 ? -17.617 -14.746 5.483 1.00 96.75 90 SER A O 1
ATOM 759 N N . VAL A 1 91 ? -18.575 -14.532 3.461 1.00 96.44 91 VAL A N 1
ATOM 760 C CA . VAL A 1 91 ? -18.957 -13.121 3.626 1.00 96.44 91 VAL A CA 1
ATOM 761 C C . VAL A 1 91 ? -20.472 -12.999 3.741 1.00 96.44 91 VAL A C 1
ATOM 763 O O . VAL A 1 91 ? -21.206 -13.408 2.846 1.00 96.44 91 VAL A O 1
ATOM 766 N N . ASP A 1 92 ? -20.930 -12.398 4.833 1.00 91.19 92 ASP A N 1
ATOM 767 C CA . ASP A 1 92 ? -22.323 -12.075 5.122 1.00 91.19 92 ASP A CA 1
ATOM 768 C C . ASP A 1 92 ? -22.523 -10.552 5.120 1.00 91.19 92 ASP A C 1
ATOM 770 O O . ASP A 1 92 ? -21.889 -9.814 5.881 1.00 91.19 92 ASP A O 1
ATOM 774 N N . ARG A 1 93 ? -23.420 -10.079 4.249 1.00 90.12 93 ARG A N 1
ATOM 775 C CA . ARG A 1 93 ? -23.726 -8.650 4.052 1.00 90.12 93 ARG A CA 1
ATOM 776 C C . ARG A 1 93 ? -25.177 -8.287 4.368 1.00 90.12 93 ARG A C 1
ATOM 778 O O . ARG A 1 93 ? -25.631 -7.181 4.061 1.00 90.12 93 ARG A O 1
ATOM 785 N N . ARG A 1 94 ? -25.900 -9.181 5.054 1.00 88.81 94 ARG A N 1
ATOM 786 C CA . ARG A 1 94 ? -27.303 -8.968 5.452 1.00 88.81 94 ARG A CA 1
ATOM 787 C C . ARG A 1 94 ? -27.484 -7.781 6.403 1.00 88.81 94 ARG A C 1
ATOM 789 O O . ARG A 1 94 ? -28.564 -7.196 6.454 1.00 88.81 94 ARG A O 1
ATOM 796 N N . TYR A 1 95 ? -26.452 -7.416 7.164 1.00 90.12 95 TYR A N 1
ATOM 797 C CA . TYR A 1 95 ? -26.512 -6.349 8.165 1.00 90.12 95 TYR A CA 1
ATOM 798 C C . TYR A 1 95 ? -26.100 -4.989 7.609 1.00 90.12 95 TYR A C 1
ATOM 800 O O . TYR A 1 95 ? -25.096 -4.888 6.915 1.00 90.12 95 TYR A O 1
ATOM 808 N N . ALA A 1 96 ? -26.841 -3.935 7.988 1.00 88.88 96 ALA A N 1
ATOM 809 C CA . ALA A 1 96 ? -26.636 -2.561 7.516 1.00 88.88 96 ALA A CA 1
ATOM 810 C C . ALA A 1 96 ? -25.217 -2.021 7.734 1.00 88.88 96 ALA A C 1
ATOM 812 O O . ALA A 1 96 ? -24.697 -1.300 6.885 1.00 88.88 96 ALA A O 1
ATOM 813 N N . ALA A 1 97 ? -24.632 -2.377 8.875 1.00 92.56 97 ALA A N 1
ATOM 814 C CA . ALA A 1 97 ? -23.276 -2.049 9.269 1.00 92.56 97 ALA A CA 1
ATOM 815 C C . ALA A 1 97 ? -22.782 -3.076 10.310 1.00 92.56 97 ALA A C 1
ATOM 817 O O . ALA A 1 97 ? -23.615 -3.596 11.064 1.00 92.56 97 ALA A O 1
ATOM 818 N N . PRO A 1 98 ? -21.469 -3.327 10.435 1.00 95.75 98 PRO A N 1
ATOM 819 C CA . PRO A 1 98 ? -20.404 -2.878 9.536 1.00 95.75 98 PRO A CA 1
ATOM 820 C C . PRO A 1 98 ? -20.551 -3.376 8.092 1.00 95.75 98 PRO A C 1
ATOM 822 O O . PRO A 1 98 ? -21.387 -4.241 7.833 1.00 95.75 98 PRO A O 1
ATOM 825 N N . ASP A 1 99 ? -19.765 -2.826 7.165 1.00 95.62 99 ASP A N 1
ATOM 826 C CA . ASP A 1 99 ? -19.838 -3.144 5.725 1.00 95.62 99 ASP A CA 1
ATOM 827 C C . ASP A 1 99 ? -19.742 -4.650 5.404 1.00 95.62 99 ASP A C 1
ATOM 829 O O . ASP A 1 99 ? -20.365 -5.125 4.444 1.00 95.62 99 ASP A O 1
ATOM 833 N N . PHE A 1 100 ? -18.994 -5.406 6.218 1.00 96.62 100 PHE A N 1
ATOM 834 C CA . PHE A 1 100 ? -18.850 -6.856 6.094 1.00 96.62 100 PHE A CA 1
ATOM 835 C C . PHE A 1 100 ? -18.932 -7.558 7.452 1.00 96.62 100 PHE A C 1
ATOM 837 O O . PHE A 1 100 ? -18.319 -7.131 8.429 1.00 96.62 100 PHE A O 1
ATOM 844 N N . SER A 1 101 ? -19.632 -8.691 7.501 1.00 97.00 101 SER A N 1
ATOM 845 C CA . SER A 1 101 ? -19.369 -9.754 8.475 1.00 97.00 101 SER A CA 1
ATOM 846 C C . SER A 1 101 ? -18.679 -10.893 7.734 1.00 97.00 101 SER A C 1
ATOM 848 O O . SER A 1 101 ? -19.201 -11.365 6.728 1.00 97.00 101 SER A O 1
ATOM 850 N N . ALA A 1 102 ? -17.498 -11.302 8.176 1.00 97.31 102 ALA A N 1
ATOM 851 C CA . ALA A 1 102 ? -16.700 -12.313 7.501 1.00 97.31 102 ALA A CA 1
ATOM 852 C C . ALA A 1 102 ? -16.207 -13.361 8.492 1.00 97.31 102 ALA A C 1
ATOM 854 O O . ALA A 1 102 ? -15.826 -13.025 9.613 1.00 97.31 102 ALA A O 1
ATOM 855 N N . SER A 1 103 ? -16.179 -14.622 8.069 1.00 97.44 103 SER A N 1
ATOM 856 C CA . SER A 1 103 ? -15.640 -15.698 8.894 1.00 97.44 103 SER A CA 1
ATOM 857 C C . SER A 1 103 ? -14.863 -16.741 8.101 1.00 97.44 103 SER A C 1
ATOM 859 O O . SER A 1 103 ? -15.183 -17.037 6.950 1.00 97.44 103 SER A O 1
ATOM 861 N N . ASN A 1 104 ? -13.836 -17.301 8.728 1.00 96.31 104 ASN A N 1
ATOM 862 C CA . ASN A 1 104 ? -13.131 -18.505 8.294 1.00 96.31 104 ASN A CA 1
ATOM 863 C C . ASN A 1 104 ? -12.979 -19.458 9.500 1.00 96.31 104 ASN A C 1
ATOM 865 O O . ASN A 1 104 ? -13.647 -19.278 10.518 1.00 96.31 104 ASN A O 1
ATOM 869 N N . GLU A 1 105 ? -12.146 -20.496 9.393 1.00 94.00 105 GLU A N 1
ATOM 870 C CA . GLU A 1 105 ? -11.953 -21.466 10.485 1.00 94.00 105 GLU A CA 1
ATOM 871 C C . GLU A 1 105 ? -11.328 -20.854 11.753 1.00 94.00 105 GLU A C 1
ATOM 873 O O . GLU A 1 105 ? -11.556 -21.361 12.851 1.00 94.00 105 GLU A O 1
ATOM 878 N N . GLU A 1 106 ? -10.564 -19.767 11.619 1.00 94.31 106 GLU A N 1
ATOM 879 C CA . GLU A 1 106 ? -9.770 -19.171 12.700 1.00 94.31 106 GLU A CA 1
ATOM 880 C C . GLU A 1 106 ? -10.357 -17.857 13.240 1.00 94.31 106 GLU A C 1
ATOM 882 O O . GLU A 1 106 ? -10.031 -17.446 14.356 1.00 94.31 106 GLU A O 1
ATOM 887 N N . LEU A 1 107 ? -11.211 -17.184 12.464 1.00 97.25 107 LEU A N 1
ATOM 888 C CA . LEU A 1 107 ? -11.644 -15.818 12.730 1.00 97.25 107 LEU A CA 1
ATOM 889 C C . LEU A 1 107 ? -13.113 -15.584 12.358 1.00 97.25 107 LEU A C 1
ATOM 891 O O . LEU A 1 107 ? -13.531 -15.879 11.243 1.00 97.25 107 LEU A O 1
ATOM 895 N N . ASP A 1 108 ? -13.865 -14.966 13.274 1.00 97.50 108 ASP A N 1
ATOM 896 C CA . ASP A 1 108 ? -15.155 -14.304 13.022 1.00 97.50 108 ASP A CA 1
ATOM 897 C C . ASP A 1 108 ? -14.973 -12.798 13.259 1.00 97.50 108 ASP A C 1
ATOM 899 O O . ASP A 1 108 ? -14.610 -12.367 14.362 1.00 97.50 108 ASP A O 1
ATOM 903 N N . VAL A 1 109 ? -15.165 -11.997 12.211 1.00 98.31 109 VAL A N 1
ATOM 904 C CA . VAL A 1 109 ? -14.806 -10.578 12.198 1.00 98.31 109 VAL A CA 1
ATOM 905 C C . VAL A 1 109 ? -15.876 -9.724 11.527 1.00 98.31 109 VAL A C 1
ATOM 907 O O . VAL A 1 109 ? -16.395 -10.040 10.458 1.00 98.31 109 VAL A O 1
ATOM 910 N N . ALA A 1 110 ? -16.192 -8.588 12.145 1.00 98.44 110 ALA A N 1
ATOM 911 C CA . ALA A 1 110 ? -16.933 -7.513 11.500 1.00 98.44 110 ALA A CA 1
ATOM 912 C C . ALA A 1 110 ? -15.958 -6.434 11.012 1.00 98.44 110 ALA A C 1
ATOM 914 O O . ALA A 1 110 ? -15.100 -5.981 11.770 1.00 98.44 110 ALA A O 1
ATOM 915 N N . ILE A 1 111 ? -16.081 -6.024 9.752 1.00 98.56 111 ILE A N 1
ATOM 916 C CA . ILE A 1 111 ? -15.155 -5.098 9.095 1.00 98.56 111 ILE A CA 1
ATOM 917 C C . ILE A 1 111 ? -15.932 -3.882 8.603 1.00 98.56 111 ILE A C 1
ATOM 919 O O . ILE A 1 111 ? -16.875 -4.013 7.825 1.00 98.56 111 ILE A O 1
ATOM 923 N N . GLU A 1 112 ? -15.511 -2.700 9.042 1.00 98.19 112 GLU A N 1
ATOM 924 C CA . GLU A 1 112 ? -16.000 -1.418 8.534 1.00 98.19 112 GLU A CA 1
ATOM 925 C C . GLU A 1 112 ? -14.967 -0.807 7.589 1.00 98.19 112 GLU A C 1
ATOM 927 O O . GLU A 1 112 ? -13.825 -0.587 7.993 1.00 98.19 112 GLU A O 1
ATOM 932 N N . ALA A 1 113 ? -15.368 -0.470 6.368 1.00 96.75 113 ALA A N 1
ATOM 933 C CA . ALA A 1 113 ? -14.518 0.186 5.391 1.00 96.75 113 ALA A CA 1
ATOM 934 C C . ALA A 1 113 ? -14.586 1.715 5.525 1.00 96.75 113 ALA A C 1
ATOM 936 O O . ALA A 1 113 ? -15.640 2.339 5.713 1.00 96.75 113 ALA A O 1
ATOM 937 N N . THR A 1 114 ? -13.438 2.367 5.390 1.00 95.69 114 THR A N 1
ATOM 938 C CA . THR A 1 114 ? -13.353 3.823 5.314 1.00 95.69 114 THR A CA 1
ATOM 939 C C . THR A 1 114 ? -12.199 4.258 4.436 1.00 95.69 114 THR A C 1
ATOM 941 O O . THR A 1 114 ? -11.147 3.631 4.407 1.00 95.69 114 THR A O 1
ATOM 944 N N . THR A 1 115 ? -12.351 5.397 3.777 1.00 92.75 115 THR A N 1
ATOM 945 C CA . THR A 1 115 ? -11.244 6.055 3.087 1.00 92.75 115 THR A CA 1
ATOM 946 C C . THR A 1 115 ? -10.802 7.312 3.824 1.00 92.75 115 THR A C 1
ATOM 948 O O . THR A 1 115 ? -11.574 7.954 4.547 1.00 92.75 115 THR A O 1
ATOM 951 N N . VAL A 1 116 ? -9.542 7.696 3.626 1.00 88.38 116 VAL A N 1
ATOM 952 C CA . VAL A 1 116 ? -9.087 9.063 3.886 1.00 88.38 116 VAL A CA 1
ATOM 953 C C . VAL A 1 116 ? -9.182 9.842 2.581 1.00 88.38 116 VAL A C 1
ATOM 955 O O . VAL A 1 116 ? -8.357 9.668 1.690 1.00 88.38 116 VAL A O 1
ATOM 958 N N . ASN A 1 117 ? -10.201 10.690 2.471 1.00 75.19 117 ASN A N 1
ATOM 959 C CA . ASN A 1 117 ? -10.461 11.473 1.263 1.00 75.19 117 ASN A CA 1
ATOM 960 C C . ASN A 1 117 ? -9.442 12.607 1.053 1.00 75.19 117 ASN A C 1
ATOM 962 O O . ASN A 1 117 ? -8.721 13.003 1.980 1.00 75.19 117 ASN A O 1
ATOM 966 N N . LYS A 1 118 ? -9.443 13.161 -0.169 1.00 68.88 118 LYS A N 1
ATOM 967 C CA . LYS A 1 118 ? -8.606 14.297 -0.582 1.00 68.88 118 LYS A CA 1
ATOM 968 C C . LYS A 1 118 ? -8.611 15.444 0.421 1.00 68.88 118 LYS A C 1
ATOM 970 O O . LYS A 1 118 ? -9.610 15.762 1.074 1.00 68.88 118 LYS A O 1
ATOM 975 N N . ALA A 1 119 ? -7.450 16.075 0.533 1.00 62.97 119 ALA A N 1
ATOM 976 C CA . ALA A 1 119 ? -7.236 17.203 1.411 1.00 62.97 119 ALA A CA 1
ATOM 977 C C . ALA A 1 119 ? -8.150 18.392 1.089 1.00 62.97 119 ALA A C 1
ATOM 979 O O . ALA A 1 119 ? -8.038 19.002 0.039 1.00 62.97 119 ALA A O 1
ATOM 980 N N . THR A 1 120 ? -9.019 18.768 2.032 1.00 56.19 120 THR A N 1
ATOM 981 C CA . THR A 1 120 ? -9.782 20.036 2.000 1.00 56.19 120 THR A CA 1
ATOM 982 C C . THR A 1 120 ? -9.186 21.108 2.924 1.00 56.19 120 THR A C 1
ATOM 984 O O . THR A 1 120 ? -9.673 22.233 3.010 1.00 56.19 120 THR A O 1
ATOM 987 N N . SER A 1 121 ? -8.119 20.756 3.640 1.00 54.88 121 SER A N 1
ATOM 988 C CA . SER A 1 121 ? -7.357 21.587 4.576 1.00 54.88 121 SER A CA 1
ATOM 989 C C . SER A 1 121 ? -5.872 21.201 4.519 1.00 54.88 121 SER A C 1
ATOM 991 O O . SER A 1 121 ? -5.559 20.181 3.912 1.00 54.88 121 SER A O 1
ATOM 993 N N . GLY A 1 122 ? -4.979 21.945 5.181 1.00 58.41 122 GLY A N 1
ATOM 994 C CA . GLY A 1 122 ? -3.534 21.646 5.188 1.00 58.41 122 GLY A CA 1
ATOM 995 C C . GLY A 1 122 ? -2.797 22.150 3.944 1.00 58.41 122 GLY A C 1
ATOM 996 O O . GLY A 1 122 ? -3.408 22.832 3.119 1.00 58.41 122 GLY A O 1
ATOM 997 N N . VAL A 1 123 ? -1.502 21.841 3.827 1.00 60.16 123 VAL A N 1
ATOM 998 C CA . VAL A 1 123 ? -0.626 22.368 2.752 1.00 60.16 123 VAL A CA 1
ATOM 999 C C . VAL A 1 123 ? -1.080 21.852 1.383 1.00 60.16 123 VAL A C 1
ATOM 1001 O O . VAL A 1 123 ? -1.228 22.623 0.442 1.00 60.16 123 VAL A O 1
ATOM 1004 N N . VAL A 1 124 ? -1.434 20.568 1.305 1.00 59.41 124 VAL A N 1
ATOM 1005 C CA . VAL A 1 124 ? -1.949 19.931 0.080 1.00 59.41 124 VAL A CA 1
ATOM 1006 C C . VAL A 1 124 ? -3.360 20.449 -0.259 1.00 59.41 124 VAL A C 1
ATOM 1008 O O . VAL A 1 124 ? -3.676 20.774 -1.398 1.00 59.41 124 VAL A O 1
ATOM 1011 N N . GLY A 1 125 ? -4.230 20.615 0.745 1.00 59.62 125 GLY A N 1
ATOM 1012 C CA . GLY A 1 125 ? -5.639 20.951 0.505 1.00 59.62 125 GLY A CA 1
ATOM 1013 C C . GLY A 1 125 ? -5.961 22.434 0.308 1.00 59.62 125 GLY A C 1
ATOM 1014 O O . GLY A 1 125 ? -6.856 22.762 -0.467 1.00 59.62 125 GLY A O 1
ATOM 1015 N N . ARG A 1 126 ? -5.287 23.351 1.019 1.00 58.91 126 ARG A N 1
ATOM 1016 C CA . ARG A 1 126 ? -5.577 24.799 0.935 1.00 58.91 126 ARG A CA 1
ATOM 1017 C C . ARG A 1 126 ? -4.825 25.496 -0.185 1.00 58.91 126 ARG A C 1
ATOM 1019 O O . ARG A 1 126 ? -5.337 26.470 -0.725 1.00 58.91 126 ARG A O 1
ATOM 1026 N N . GLU A 1 127 ? -3.628 25.020 -0.506 1.00 61.09 127 GLU A N 1
ATOM 1027 C CA . GLU A 1 127 ? -2.760 25.668 -1.492 1.00 61.09 127 GLU A CA 1
ATOM 1028 C C . GLU A 1 127 ? -2.908 25.053 -2.891 1.00 61.09 127 GLU A C 1
ATOM 1030 O O . GLU A 1 127 ? -2.238 25.491 -3.820 1.00 61.09 127 GLU A O 1
ATOM 1035 N N . GLY A 1 128 ? -3.782 24.048 -3.059 1.00 64.12 128 GLY A N 1
ATOM 1036 C CA . GLY A 1 128 ? -3.953 23.332 -4.328 1.00 64.12 128 GLY A CA 1
ATOM 1037 C C . GLY A 1 128 ? -2.699 22.571 -4.770 1.00 64.12 128 GLY A C 1
ATOM 1038 O O . GLY A 1 128 ? -2.559 22.265 -5.951 1.00 64.12 128 GLY A O 1
ATOM 1039 N N . ARG A 1 129 ? -1.788 22.312 -3.827 1.00 75.69 129 ARG A N 1
ATOM 1040 C CA . ARG A 1 129 ? -0.539 21.574 -4.016 1.00 75.69 129 ARG A CA 1
ATOM 1041 C C . ARG A 1 129 ? -0.796 20.079 -3.876 1.00 75.69 129 ARG A C 1
ATOM 1043 O O . ARG A 1 129 ? -1.705 19.661 -3.170 1.00 75.69 129 ARG A O 1
ATOM 1050 N N . THR A 1 130 ? 0.033 19.277 -4.514 1.00 76.50 130 THR A N 1
ATOM 1051 C CA . THR A 1 130 ? 0.058 17.816 -4.400 1.00 76.50 130 THR A CA 1
ATOM 1052 C C . THR A 1 130 ? 1.246 17.372 -3.555 1.00 76.50 130 THR A C 1
ATOM 1054 O O . THR A 1 130 ? 2.135 18.172 -3.253 1.00 76.50 130 THR A O 1
ATOM 1057 N N . ILE A 1 131 ? 1.315 16.084 -3.206 1.00 78.75 131 ILE A N 1
ATOM 1058 C CA . ILE A 1 131 ? 2.497 15.515 -2.528 1.00 78.75 131 ILE A CA 1
ATOM 1059 C C . ILE A 1 131 ? 3.785 15.783 -3.329 1.00 78.75 131 ILE A C 1
ATOM 1061 O O . ILE A 1 131 ? 4.839 16.009 -2.738 1.00 78.75 131 ILE A O 1
ATOM 1065 N N . ARG A 1 132 ? 3.708 15.820 -4.668 1.00 79.31 132 ARG A N 1
ATOM 1066 C CA . ARG A 1 132 ? 4.861 16.094 -5.548 1.00 79.31 132 ARG A CA 1
ATOM 1067 C C . ARG A 1 132 ? 5.406 17.510 -5.435 1.00 79.31 132 ARG A C 1
ATOM 1069 O O . ARG A 1 132 ? 6.559 17.734 -5.787 1.00 79.31 132 ARG A O 1
ATOM 1076 N N . ASP A 1 133 ? 4.583 18.448 -4.983 1.00 82.62 133 ASP A N 1
ATOM 1077 C CA . ASP A 1 133 ? 4.967 19.851 -4.862 1.00 82.62 133 ASP A CA 1
ATOM 1078 C C . ASP A 1 133 ? 5.647 20.145 -3.519 1.00 82.62 133 ASP A C 1
ATOM 1080 O O . ASP A 1 133 ? 6.082 21.276 -3.296 1.00 82.62 133 ASP A O 1
ATOM 1084 N N . LEU A 1 134 ? 5.700 19.173 -2.600 1.00 84.00 134 LEU A N 1
ATOM 1085 C CA . LEU A 1 134 ? 6.303 19.331 -1.279 1.00 84.00 134 LEU A CA 1
ATOM 1086 C C . LEU A 1 134 ? 7.821 19.157 -1.355 1.00 84.00 134 LEU A C 1
ATOM 1088 O O . LEU A 1 134 ? 8.324 18.169 -1.892 1.00 84.00 134 LEU A O 1
ATOM 1092 N N . ASN A 1 135 ? 8.559 20.093 -0.760 1.00 85.75 135 ASN A N 1
ATOM 1093 C CA . ASN A 1 135 ? 9.975 19.874 -0.484 1.00 85.75 135 ASN A CA 1
ATOM 1094 C C . ASN A 1 135 ? 10.147 18.822 0.635 1.00 85.75 135 ASN A C 1
ATOM 1096 O O . ASN A 1 135 ? 9.178 18.485 1.324 1.00 85.75 135 ASN A O 1
ATOM 1100 N N . PRO A 1 136 ? 11.361 18.299 0.870 1.00 83.56 136 PRO A N 1
ATOM 1101 C CA . PRO A 1 136 ? 11.560 17.253 1.870 1.00 83.56 136 PRO A CA 1
ATOM 1102 C C . PRO A 1 136 ? 11.107 17.592 3.293 1.00 83.56 136 PRO A C 1
ATOM 1104 O O . PRO A 1 136 ? 10.549 16.731 3.974 1.00 83.56 136 PRO A O 1
ATOM 1107 N N . ALA A 1 137 ? 11.304 18.831 3.747 1.00 84.94 137 ALA A N 1
ATOM 1108 C CA . ALA A 1 137 ? 10.873 19.253 5.078 1.00 84.94 137 ALA A CA 1
ATOM 1109 C C . ALA A 1 137 ? 9.340 19.320 5.182 1.00 84.94 137 ALA A C 1
ATOM 1111 O O . ALA A 1 137 ? 8.763 18.888 6.181 1.00 84.94 137 ALA A O 1
ATOM 1112 N N . GLU A 1 138 ? 8.672 19.813 4.138 1.00 87.75 138 GLU A N 1
ATOM 1113 C CA . GLU A 1 138 ? 7.210 19.836 4.055 1.00 87.75 138 GLU A CA 1
ATOM 1114 C C . GLU A 1 138 ? 6.624 18.424 3.982 1.00 87.75 138 GLU A C 1
ATOM 1116 O O . GLU A 1 138 ? 5.639 18.139 4.660 1.00 87.75 138 GLU A O 1
ATOM 1121 N N . LEU A 1 139 ? 7.241 17.523 3.211 1.00 85.31 139 LEU A N 1
ATOM 1122 C CA . LEU A 1 139 ? 6.826 16.124 3.124 1.00 85.31 139 LEU A CA 1
ATOM 1123 C C . LEU A 1 139 ? 6.980 15.413 4.474 1.00 85.31 139 LEU A C 1
ATOM 1125 O O . LEU A 1 139 ? 6.073 14.699 4.901 1.00 85.31 139 LEU A O 1
ATOM 1129 N N . ALA A 1 140 ? 8.090 15.644 5.179 1.00 84.06 140 ALA A N 1
ATOM 1130 C CA . ALA A 1 140 ? 8.302 15.100 6.516 1.00 84.06 140 ALA A CA 1
ATOM 1131 C C . ALA A 1 140 ? 7.236 15.597 7.508 1.00 84.06 140 ALA A C 1
ATOM 1133 O O . ALA A 1 140 ? 6.658 14.792 8.237 1.00 84.06 140 ALA A O 1
ATOM 1134 N N . ALA A 1 141 ? 6.917 16.897 7.497 1.00 86.06 141 ALA A N 1
ATOM 1135 C CA . ALA A 1 141 ? 5.852 17.465 8.327 1.00 86.06 141 ALA A CA 1
ATOM 1136 C C . ALA A 1 141 ? 4.464 16.916 7.948 1.00 86.06 141 ALA A C 1
ATOM 1138 O O . ALA A 1 141 ? 3.645 16.614 8.818 1.00 86.06 141 ALA A O 1
ATOM 1139 N N . TYR A 1 142 ? 4.204 16.728 6.653 1.00 87.31 142 TYR A N 1
ATOM 1140 C CA . TYR A 1 142 ? 2.966 16.130 6.163 1.00 87.31 142 TYR A CA 1
ATOM 1141 C C . TYR A 1 142 ? 2.776 14.705 6.697 1.00 87.31 142 TYR A C 1
ATOM 1143 O O . TYR A 1 142 ? 1.715 14.381 7.231 1.00 87.31 142 TYR A O 1
ATOM 1151 N N . VAL A 1 143 ? 3.811 13.865 6.592 1.00 86.56 143 VAL A N 1
ATOM 1152 C CA . VAL A 1 143 ? 3.786 12.472 7.065 1.00 86.56 143 VAL A CA 1
ATOM 1153 C C . VAL A 1 143 ? 3.713 12.394 8.594 1.00 86.56 143 VAL A C 1
ATOM 1155 O O . VAL A 1 143 ? 3.014 11.529 9.117 1.00 86.56 143 VAL A O 1
ATOM 1158 N N . HIS A 1 144 ? 4.394 13.294 9.310 1.00 87.19 144 HIS A N 1
ATOM 1159 C CA . HIS A 1 144 ? 4.455 13.287 10.774 1.00 87.19 144 HIS A CA 1
ATOM 1160 C C . HIS A 1 144 ? 3.186 13.829 11.455 1.00 87.19 144 HIS A C 1
ATOM 1162 O O . HIS A 1 144 ? 2.788 13.308 12.495 1.00 87.19 144 HIS A O 1
ATOM 1168 N N . ASP A 1 145 ? 2.541 14.859 10.901 1.00 88.00 145 ASP A N 1
ATOM 1169 C CA . ASP A 1 145 ? 1.422 15.546 11.564 1.00 88.00 145 ASP A CA 1
ATOM 1170 C C . ASP A 1 145 ? 0.119 15.478 10.769 1.00 88.00 145 ASP A C 1
ATOM 1172 O O . ASP A 1 145 ? -0.915 15.026 11.274 1.00 88.00 145 ASP A O 1
ATOM 1176 N N . GLU A 1 146 ? 0.141 15.925 9.513 1.00 88.69 146 GLU A N 1
ATOM 1177 C CA . GLU A 1 146 ? -1.082 16.078 8.726 1.00 88.69 146 GLU A CA 1
ATOM 1178 C C . GLU A 1 146 ? -1.743 14.725 8.425 1.00 88.69 146 GLU A C 1
ATOM 1180 O O . GLU A 1 146 ? -2.957 14.576 8.593 1.00 88.69 146 GLU A O 1
ATOM 1185 N N . LEU A 1 147 ? -0.962 13.727 8.017 1.00 88.19 147 LEU A N 1
ATOM 1186 C CA . LEU A 1 147 ? -1.462 12.407 7.653 1.00 88.19 147 LEU A CA 1
ATOM 1187 C C . LEU A 1 147 ? -2.061 11.644 8.861 1.00 88.19 147 LEU A C 1
ATOM 1189 O O . LEU A 1 147 ? -3.211 11.198 8.752 1.00 88.19 147 LEU A O 1
ATOM 1193 N N . PRO A 1 148 ? -1.409 11.582 10.041 1.00 91.75 148 PRO A N 1
ATOM 1194 C CA . PRO A 1 148 ? -2.024 11.108 11.285 1.00 91.75 148 PRO A CA 1
ATOM 1195 C C . PRO A 1 148 ? -3.343 11.795 11.634 1.00 91.75 148 PRO A C 1
ATOM 1197 O O . PRO A 1 148 ? -4.320 11.129 11.973 1.00 91.75 148 PRO A O 1
ATOM 1200 N N . ILE A 1 149 ? -3.428 13.123 11.485 1.00 91.00 149 ILE A N 1
ATOM 1201 C CA . ILE A 1 149 ? -4.668 13.874 11.745 1.00 91.00 149 ILE A CA 1
ATOM 1202 C C . ILE A 1 149 ? -5.815 13.411 10.846 1.00 91.00 149 ILE A C 1
ATOM 1204 O O . ILE A 1 149 ? -6.982 13.365 11.267 1.00 91.00 149 ILE A O 1
ATOM 1208 N N . ARG A 1 150 ? -5.501 13.073 9.598 1.00 89.62 150 ARG A N 1
ATOM 1209 C CA . ARG A 1 150 ? -6.473 12.583 8.625 1.00 89.62 150 ARG A CA 1
ATOM 1210 C C . ARG A 1 150 ? -6.931 11.167 8.954 1.00 89.62 150 ARG A C 1
ATOM 1212 O O . ARG A 1 150 ? -8.142 10.947 9.035 1.00 89.62 150 ARG A O 1
ATOM 1219 N N . PHE A 1 151 ? -5.994 10.258 9.228 1.00 93.19 151 PHE A N 1
ATOM 1220 C CA . PHE A 1 151 ? -6.307 8.905 9.689 1.00 93.19 151 PHE A CA 1
ATOM 1221 C C . PHE A 1 151 ? -7.150 8.931 10.963 1.00 93.19 151 PHE A C 1
ATOM 1223 O O . PHE A 1 151 ? -8.233 8.348 10.993 1.00 93.19 151 PHE A O 1
ATOM 1230 N N . GLY A 1 152 ? -6.732 9.697 11.972 1.00 93.50 152 GLY A N 1
ATOM 1231 C CA . GLY A 1 152 ? -7.459 9.830 13.230 1.00 93.50 152 GLY A CA 1
ATOM 1232 C C . GLY A 1 152 ? -8.883 10.348 13.050 1.00 93.50 152 GLY A C 1
ATOM 1233 O O . GLY A 1 152 ? -9.801 9.878 13.713 1.00 93.50 152 GLY A O 1
ATOM 1234 N N . SER A 1 153 ? -9.116 11.251 12.094 1.00 92.19 153 SER A N 1
ATOM 1235 C CA . SER A 1 153 ? -10.472 11.738 11.802 1.00 92.19 153 SER A CA 1
ATOM 1236 C C . SER A 1 153 ? -11.378 10.644 11.228 1.00 92.19 153 SER A C 1
ATOM 1238 O O . SER A 1 153 ? -12.539 10.543 11.635 1.00 92.19 153 SER A O 1
ATOM 1240 N N . ALA A 1 154 ? -10.863 9.823 10.307 1.00 94.00 154 ALA A N 1
ATOM 1241 C CA . ALA A 1 154 ? -11.602 8.704 9.725 1.00 94.00 154 ALA A CA 1
ATOM 1242 C C . ALA A 1 154 ? -11.866 7.610 10.775 1.00 94.00 154 ALA A C 1
ATOM 1244 O O . ALA A 1 154 ? -13.020 7.250 11.015 1.00 94.00 154 ALA A O 1
ATOM 1245 N N . LEU A 1 155 ? -10.818 7.168 11.477 1.00 97.12 155 LEU A N 1
ATOM 1246 C CA . LEU A 1 155 ? -10.893 6.127 12.505 1.00 97.12 155 LEU A CA 1
ATOM 1247 C C . LEU A 1 155 ? -11.825 6.523 13.656 1.00 97.12 155 LEU A C 1
ATOM 1249 O O . LEU A 1 155 ? -12.712 5.757 14.028 1.00 97.12 155 LEU A O 1
ATOM 1253 N N . PHE A 1 156 ? -11.707 7.748 14.176 1.00 95.31 156 PHE A N 1
ATOM 1254 C CA . PHE A 1 156 ? -12.560 8.224 15.269 1.00 95.31 156 PHE A CA 1
ATOM 1255 C C . PHE A 1 156 ? -14.031 8.358 14.853 1.00 95.31 156 PHE A C 1
ATOM 1257 O O . PHE A 1 156 ? -14.935 8.092 15.649 1.00 95.31 156 PHE A O 1
ATOM 1264 N N . SER A 1 157 ? -14.297 8.733 13.598 1.00 95.56 157 SER A N 1
ATOM 1265 C CA . SER A 1 157 ? -15.667 8.793 13.072 1.00 95.56 157 SER A CA 1
ATOM 1266 C C . SER A 1 157 ? -16.321 7.411 13.024 1.00 95.56 157 SER A C 1
ATOM 1268 O O . SER A 1 157 ? -17.512 7.302 13.322 1.00 95.56 157 SER A O 1
ATOM 1270 N N . LYS A 1 158 ? -15.550 6.363 12.704 1.00 97.12 158 LYS A N 1
ATOM 1271 C CA . LYS A 1 158 ? -16.021 4.971 12.735 1.00 97.12 158 LYS A CA 1
ATOM 1272 C C . LYS A 1 158 ? -16.123 4.424 14.160 1.00 97.12 158 LYS A C 1
ATOM 1274 O O . LYS A 1 158 ? -17.129 3.808 14.488 1.00 97.12 158 LYS A O 1
ATOM 1279 N N . LEU A 1 159 ? -15.180 4.740 15.050 1.00 97.50 159 LEU A N 1
ATOM 1280 C CA . LEU A 1 159 ? -15.243 4.357 16.469 1.00 97.50 159 LEU A CA 1
ATOM 1281 C C . LEU A 1 159 ? -16.554 4.816 17.135 1.00 97.50 159 LEU A C 1
ATOM 1283 O O . LEU A 1 159 ? -17.205 4.048 17.840 1.00 97.50 159 LEU A O 1
ATOM 1287 N N . LYS A 1 160 ? -17.003 6.046 16.846 1.00 97.50 160 LYS A N 1
ATOM 1288 C CA . LYS A 1 160 ? -18.265 6.608 17.368 1.00 97.50 160 LYS A CA 1
ATOM 1289 C C . LYS A 1 160 ? -19.527 5.852 16.961 1.00 97.50 160 LYS A C 1
ATOM 1291 O O . LYS A 1 160 ? -20.575 6.091 17.554 1.00 97.50 160 LYS A O 1
ATOM 1296 N N . LYS A 1 161 ? -19.459 4.991 15.943 1.00 97.88 161 LYS A N 1
ATOM 1297 C CA . LYS A 1 161 ? -20.596 4.171 15.509 1.00 97.88 161 LYS A CA 1
ATOM 1298 C C . LYS A 1 161 ? -20.881 3.019 16.462 1.00 97.88 161 LYS A C 1
ATOM 1300 O O . LYS A 1 161 ? -21.969 2.464 16.391 1.00 97.88 161 LYS A O 1
ATOM 1305 N N . LYS A 1 162 ? -19.936 2.703 17.356 1.00 97.50 162 LYS A N 1
ATOM 1306 C CA . LYS A 1 162 ? -20.097 1.718 18.426 1.00 97.50 162 LYS A CA 1
ATOM 1307 C C . LYS A 1 162 ? -20.635 0.379 17.937 1.00 97.50 162 LYS A C 1
ATOM 1309 O O . LYS A 1 162 ? -21.576 -0.167 18.502 1.00 97.50 162 LYS A O 1
ATOM 1314 N N . TYR A 1 163 ? -20.029 -0.159 16.877 1.00 97.56 163 TYR A N 1
ATOM 1315 C CA . TYR A 1 163 ? -20.500 -1.392 16.245 1.00 97.56 163 TYR A CA 1
ATOM 1316 C C . TYR A 1 163 ? -20.640 -2.559 17.232 1.00 97.56 163 TYR A C 1
ATOM 1318 O O . TYR A 1 163 ? -21.559 -3.347 17.086 1.00 97.56 163 TYR A O 1
ATOM 1326 N N . TRP A 1 164 ? -19.824 -2.620 18.290 1.00 97.44 164 TRP A N 1
ATOM 1327 C CA . TRP A 1 164 ? -19.925 -3.618 19.366 1.00 97.44 164 TRP A CA 1
ATOM 1328 C C . TRP A 1 164 ? -21.251 -3.596 20.155 1.00 97.44 164 TRP A C 1
ATOM 1330 O O . TRP A 1 164 ? -21.542 -4.543 20.884 1.00 97.44 164 TRP A O 1
ATOM 1340 N N . GLU A 1 165 ? -22.058 -2.535 20.050 1.00 96.88 165 GLU A N 1
ATOM 1341 C CA . GLU A 1 165 ? -23.405 -2.463 20.636 1.00 96.88 165 GLU A CA 1
ATOM 1342 C C . GLU A 1 165 ? -24.460 -3.162 19.757 1.00 96.88 165 GLU A C 1
ATOM 1344 O O . GLU A 1 165 ? -25.575 -3.424 20.216 1.00 96.88 165 GLU A O 1
ATOM 1349 N N . LEU A 1 166 ? -24.124 -3.496 18.505 1.00 97.19 166 LEU A N 1
ATOM 1350 C CA . LEU A 1 166 ? -25.018 -4.204 17.593 1.00 97.19 166 LEU A CA 1
ATOM 1351 C C . LEU A 1 166 ? -25.110 -5.693 17.972 1.00 97.19 166 LEU A C 1
ATOM 1353 O O . LEU A 1 166 ? -24.080 -6.319 18.234 1.00 97.19 166 LEU A O 1
ATOM 1357 N N . PRO A 1 167 ? -26.312 -6.308 17.958 1.00 96.19 167 PRO A N 1
ATOM 1358 C CA . PRO A 1 167 ? -26.480 -7.709 18.353 1.00 96.19 167 PRO A CA 1
ATOM 1359 C C . PRO A 1 167 ? -25.608 -8.683 17.558 1.00 96.19 167 PRO A C 1
ATOM 1361 O O . PRO A 1 167 ? -25.056 -9.620 18.127 1.00 96.19 167 PRO A O 1
ATOM 1364 N N . HIS A 1 168 ? -25.457 -8.442 16.255 1.00 95.06 168 HIS A N 1
ATOM 1365 C CA . HIS A 1 168 ? -24.626 -9.245 15.362 1.00 95.06 168 HIS A CA 1
ATOM 1366 C C . HIS A 1 168 ? -23.146 -8.868 15.412 1.00 95.06 168 HIS A C 1
ATOM 1368 O O . HIS A 1 168 ? -22.398 -9.383 14.610 1.00 95.06 168 HIS A O 1
ATOM 1374 N N . CYS A 1 169 ? -22.698 -7.982 16.301 1.00 96.75 169 CYS A N 1
ATOM 1375 C CA . CYS A 1 169 ? -21.278 -7.667 16.494 1.00 96.75 169 CYS A CA 1
ATOM 1376 C C . CYS A 1 169 ? -20.795 -7.944 17.920 1.00 96.75 169 CYS A C 1
ATOM 1378 O O . CYS A 1 169 ? -19.678 -7.578 18.283 1.00 96.75 169 CYS A O 1
ATOM 1380 N N . ARG A 1 170 ? -21.631 -8.577 18.743 1.00 92.44 170 ARG A N 1
ATOM 1381 C CA . ARG A 1 170 ? -21.261 -8.963 20.099 1.00 92.44 170 ARG A CA 1
ATOM 1382 C C . ARG A 1 170 ? -20.254 -10.120 20.065 1.00 92.44 170 ARG A C 1
ATOM 1384 O O . ARG A 1 170 ? -20.386 -11.025 19.247 1.00 92.44 170 ARG A O 1
ATOM 1391 N N . ASP A 1 171 ? -19.282 -10.072 20.976 1.00 91.44 171 ASP A N 1
ATOM 1392 C CA . ASP A 1 171 ? -18.280 -11.117 21.228 1.00 91.44 171 ASP A CA 1
ATOM 1393 C C . ASP A 1 171 ? -17.437 -11.535 20.006 1.00 91.44 171 ASP A C 1
ATOM 1395 O O . ASP A 1 171 ? -16.937 -12.657 19.950 1.00 91.44 171 ASP A O 1
ATOM 1399 N N . ARG A 1 172 ? -17.257 -10.634 19.031 1.00 95.75 172 ARG A N 1
ATOM 1400 C CA . ARG A 1 172 ? -16.454 -10.876 17.822 1.00 95.75 172 ARG A CA 1
ATOM 1401 C C . ARG A 1 172 ? -15.384 -9.822 17.613 1.00 95.75 172 ARG A C 1
ATOM 1403 O O . ARG A 1 172 ? -15.464 -8.722 18.164 1.00 95.75 172 ARG A O 1
ATOM 1410 N N . ALA A 1 173 ? -14.410 -10.149 16.768 1.00 98.50 173 ALA A N 1
ATOM 1411 C CA . ALA A 1 173 ? -13.415 -9.178 16.357 1.00 98.50 173 ALA A CA 1
ATOM 1412 C C . ALA A 1 173 ? -14.062 -8.057 15.530 1.00 98.50 173 ALA A C 1
ATOM 1414 O O . ALA A 1 173 ? -14.955 -8.301 14.715 1.00 98.50 173 ALA A O 1
ATOM 1415 N N . ILE A 1 174 ? -13.602 -6.823 15.729 1.00 98.75 174 ILE A N 1
ATOM 1416 C CA . ILE A 1 174 ? -14.039 -5.665 14.941 1.00 98.75 174 ILE A CA 1
ATOM 1417 C C . ILE A 1 174 ? -12.810 -4.991 14.352 1.00 98.75 174 ILE A 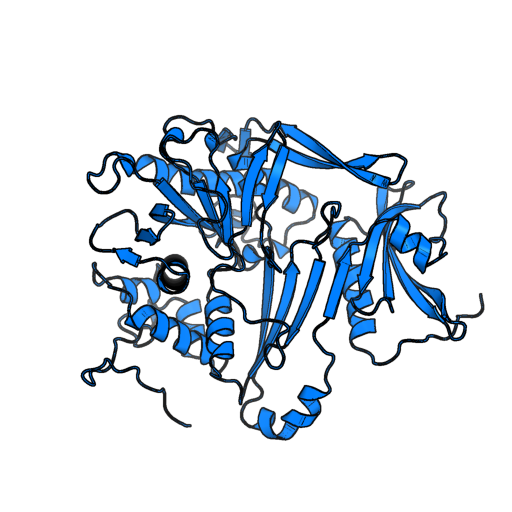C 1
ATOM 1419 O O . ILE A 1 174 ? -11.919 -4.563 15.083 1.00 98.75 174 ILE A O 1
ATOM 1423 N N . VAL A 1 175 ? -12.778 -4.870 13.031 1.00 98.81 175 VAL A N 1
ATOM 1424 C CA . VAL A 1 175 ? -11.688 -4.240 12.286 1.00 98.81 175 VAL A CA 1
ATOM 1425 C C . VAL A 1 175 ? -12.204 -3.000 11.577 1.00 98.81 175 VAL A C 1
ATOM 1427 O O . VAL A 1 175 ? -13.277 -3.011 10.973 1.00 98.81 175 VAL A O 1
ATOM 1430 N N . ILE A 1 176 ? -11.418 -1.926 11.620 1.00 98.75 176 ILE A N 1
ATOM 1431 C CA . ILE A 1 176 ? -11.627 -0.775 10.739 1.00 98.75 176 ILE A CA 1
ATOM 1432 C C . ILE A 1 176 ? -10.629 -0.903 9.589 1.00 98.75 176 ILE A C 1
ATOM 1434 O O . ILE A 1 176 ? -9.422 -0.814 9.804 1.00 98.75 176 ILE A O 1
ATOM 1438 N N . ALA A 1 177 ? -11.132 -1.141 8.382 1.00 98.38 177 ALA A N 1
ATOM 1439 C CA . ALA A 1 177 ? -10.338 -1.187 7.166 1.00 98.38 177 ALA A CA 1
ATOM 1440 C C . ALA A 1 177 ? -10.215 0.223 6.577 1.00 98.38 177 ALA A C 1
ATOM 1442 O O . ALA A 1 177 ? -11.224 0.912 6.398 1.00 98.38 177 ALA A O 1
ATOM 1443 N N . ILE A 1 178 ? -8.988 0.676 6.319 1.00 96.81 178 ILE A N 1
ATOM 1444 C CA . ILE A 1 178 ? -8.691 2.044 5.902 1.00 96.81 178 ILE A CA 1
ATOM 1445 C C . ILE A 1 178 ? -7.746 2.119 4.700 1.00 96.81 178 ILE A C 1
ATOM 1447 O O . ILE A 1 178 ? -6.683 1.500 4.691 1.00 96.81 178 ILE A O 1
ATOM 1451 N N . GLU A 1 179 ? -8.107 2.947 3.715 1.00 93.44 179 GLU A N 1
ATOM 1452 C CA . GLU A 1 179 ? -7.248 3.273 2.568 1.00 93.44 179 GLU A CA 1
ATOM 1453 C C . GLU A 1 179 ? -7.100 4.794 2.359 1.00 93.44 179 GLU A C 1
ATOM 1455 O O . GLU A 1 179 ? -8.094 5.535 2.395 1.00 93.44 179 GLU A O 1
ATOM 1460 N N . PRO A 1 180 ? -5.871 5.307 2.157 1.00 87.38 180 PRO A N 1
ATOM 1461 C CA . PRO A 1 180 ? -5.637 6.719 1.911 1.00 87.38 180 PRO A CA 1
ATOM 1462 C C . PRO A 1 180 ? -5.770 7.120 0.429 1.00 87.38 180 PRO A C 1
ATOM 1464 O O . PRO A 1 180 ? -4.821 7.011 -0.338 1.00 87.38 180 PRO A O 1
ATOM 1467 N N . PHE A 1 181 ? -6.900 7.729 0.057 1.00 80.62 181 PHE A N 1
ATOM 1468 C CA . PHE A 1 181 ? -7.127 8.381 -1.249 1.00 80.62 181 PHE A CA 1
ATOM 1469 C C . PHE A 1 181 ? -6.898 9.907 -1.190 1.00 80.62 181 PHE A C 1
ATOM 1471 O O . PHE A 1 181 ? -7.594 10.697 -1.832 1.00 80.62 181 PHE A O 1
ATOM 1478 N N . HIS A 1 182 ? -5.958 10.361 -0.356 1.00 63.41 182 HIS A N 1
ATOM 1479 C CA . HIS A 1 182 ? -5.830 11.783 -0.020 1.00 63.41 182 HIS A CA 1
ATOM 1480 C C . HIS A 1 182 ? -5.102 12.634 -1.078 1.00 63.41 182 HIS A C 1
ATOM 1482 O O . HIS A 1 182 ? -5.156 13.862 -0.984 1.00 63.41 182 HIS A O 1
ATOM 1488 N N . ASP A 1 183 ? -4.459 11.998 -2.062 1.00 66.50 183 ASP A N 1
ATOM 1489 C CA . ASP A 1 183 ? -3.689 12.586 -3.168 1.00 66.50 183 ASP A CA 1
ATOM 1490 C C . ASP A 1 183 ? -3.455 11.517 -4.263 1.00 66.50 183 ASP A C 1
ATOM 1492 O O . ASP A 1 183 ? -3.536 10.321 -3.978 1.00 66.50 183 ASP A O 1
ATOM 1496 N N . ASP A 1 184 ? -3.153 11.911 -5.502 1.00 61.97 184 ASP A N 1
ATOM 1497 C CA . ASP A 1 184 ? -2.906 10.964 -6.603 1.00 61.97 184 ASP A CA 1
ATOM 1498 C C . ASP A 1 184 ? -1.591 10.165 -6.408 1.00 61.97 184 ASP A C 1
ATOM 1500 O O . ASP A 1 184 ? -1.444 9.068 -6.953 1.00 61.97 184 ASP A O 1
ATOM 1504 N N . ASP A 1 185 ? -0.655 10.667 -5.591 1.00 68.50 185 ASP A N 1
ATOM 1505 C CA . ASP A 1 185 ? 0.554 9.960 -5.144 1.00 68.50 185 ASP A CA 1
ATOM 1506 C C . ASP A 1 185 ? 0.473 9.449 -3.699 1.00 68.50 185 ASP A C 1
ATOM 1508 O O . ASP A 1 185 ? 1.456 8.898 -3.198 1.00 68.50 185 ASP A O 1
ATOM 1512 N N . ALA A 1 186 ? -0.689 9.549 -3.040 1.00 66.12 186 ALA A N 1
ATOM 1513 C CA . ALA A 1 186 ? -0.897 9.049 -1.675 1.00 66.12 186 ALA A CA 1
ATOM 1514 C C . ALA A 1 186 ? -0.518 7.570 -1.529 1.00 66.12 186 ALA A C 1
ATOM 1516 O O . ALA A 1 186 ? 0.033 7.155 -0.514 1.00 66.12 186 ALA A O 1
ATOM 1517 N N . LEU A 1 187 ? -0.759 6.784 -2.581 1.00 69.88 187 LEU A N 1
ATOM 1518 C CA . LEU A 1 187 ? -0.461 5.351 -2.626 1.00 69.88 187 LEU A CA 1
ATOM 1519 C C . LEU A 1 187 ? 1.046 5.050 -2.692 1.00 69.88 187 LEU A C 1
ATOM 1521 O O . LEU A 1 187 ? 1.464 3.906 -2.533 1.00 69.88 187 LEU A O 1
ATOM 1525 N N . GLY A 1 188 ? 1.862 6.066 -2.989 1.00 64.12 188 GLY A N 1
ATOM 1526 C CA . GLY A 1 188 ? 3.317 5.994 -2.918 1.00 64.12 188 GLY A CA 1
ATOM 1527 C C . GLY A 1 188 ? 3.864 6.210 -1.507 1.00 64.12 188 GLY A C 1
ATOM 1528 O O . GLY A 1 188 ? 5.021 5.864 -1.267 1.00 64.12 188 GLY A O 1
ATOM 1529 N N . LEU A 1 189 ? 3.061 6.757 -0.585 1.00 70.94 189 LEU A N 1
ATOM 1530 C CA . LEU A 1 189 ? 3.424 6.859 0.824 1.00 70.94 189 LEU A CA 1
ATOM 1531 C C . LEU A 1 189 ? 3.233 5.512 1.524 1.00 70.94 189 LEU A C 1
ATOM 1533 O O . LEU A 1 189 ? 2.322 4.737 1.214 1.00 70.94 189 LEU A O 1
ATOM 1537 N N . THR A 1 190 ? 4.114 5.247 2.483 1.00 70.69 190 THR A N 1
ATOM 1538 C CA . THR A 1 190 ? 3.992 4.094 3.372 1.00 70.69 190 THR A CA 1
ATOM 1539 C C . THR A 1 190 ? 2.974 4.369 4.475 1.00 70.69 190 THR A C 1
ATOM 1541 O O . THR A 1 190 ? 2.487 5.484 4.668 1.00 70.69 190 THR A O 1
ATOM 1544 N N . ASP A 1 191 ? 2.669 3.331 5.233 1.00 80.44 191 ASP A N 1
ATOM 1545 C CA . ASP A 1 191 ? 1.824 3.358 6.421 1.00 80.44 191 ASP A CA 1
ATOM 1546 C C . ASP A 1 191 ? 2.549 3.819 7.694 1.00 80.44 191 ASP A C 1
ATOM 1548 O O . ASP A 1 191 ? 1.966 3.774 8.774 1.00 80.44 191 ASP A O 1
ATOM 1552 N N . SER A 1 192 ? 3.780 4.333 7.600 1.00 82.69 192 SER A N 1
ATOM 1553 C CA . SER A 1 192 ? 4.565 4.769 8.766 1.00 82.69 192 SER A CA 1
ATOM 1554 C C . SER A 1 192 ? 3.844 5.825 9.612 1.00 82.69 192 SER A C 1
ATOM 1556 O O . SER A 1 192 ? 3.830 5.727 10.838 1.00 82.69 192 SER A O 1
ATOM 1558 N N . GLY A 1 193 ? 3.175 6.790 8.970 1.00 86.31 193 GLY A N 1
ATOM 1559 C CA . GLY A 1 193 ? 2.351 7.788 9.659 1.00 86.31 193 GLY A CA 1
ATOM 1560 C C . GLY A 1 193 ? 1.127 7.177 10.353 1.00 86.31 193 GLY A C 1
ATOM 1561 O O . GLY A 1 193 ? 0.760 7.604 11.446 1.00 86.31 193 GLY A O 1
ATOM 1562 N N . LEU A 1 194 ? 0.513 6.144 9.762 1.00 92.44 194 LEU A N 1
ATOM 1563 C CA . LEU A 1 194 ? -0.583 5.411 10.400 1.00 92.44 194 LEU A CA 1
ATOM 1564 C C . LEU A 1 194 ? -0.068 4.600 11.593 1.00 92.44 194 LEU A C 1
ATOM 1566 O O . LEU A 1 194 ? -0.615 4.732 12.681 1.00 92.44 194 LEU A O 1
ATOM 1570 N N . SER A 1 195 ? 0.995 3.815 11.414 1.00 92.25 195 SER A N 1
ATOM 1571 C CA . SER A 1 195 ? 1.619 3.016 12.475 1.00 92.25 195 SER A CA 1
ATOM 1572 C C . SER A 1 195 ? 1.998 3.881 13.681 1.00 92.25 195 SER A C 1
ATOM 1574 O O . SER A 1 195 ? 1.597 3.588 14.812 1.00 92.25 195 SER A O 1
ATOM 1576 N N . ALA A 1 196 ? 2.656 5.020 13.431 1.00 89.94 196 ALA A N 1
ATOM 1577 C CA . ALA A 1 196 ? 3.031 5.965 14.477 1.00 89.94 196 ALA A CA 1
ATOM 1578 C C . ALA A 1 196 ? 1.817 6.507 15.239 1.00 89.94 196 ALA A C 1
ATOM 1580 O O . ALA A 1 196 ? 1.842 6.589 16.466 1.00 89.94 196 ALA A O 1
ATOM 1581 N N . TYR A 1 197 ? 0.731 6.819 14.530 1.00 95.12 197 TYR A N 1
ATOM 1582 C CA . TYR A 1 197 ? -0.522 7.255 15.139 1.00 95.12 197 TYR A CA 1
ATOM 1583 C C . TYR A 1 197 ? -1.211 6.152 15.959 1.00 95.12 197 TYR A C 1
ATOM 1585 O O . TYR A 1 197 ? -1.748 6.412 17.039 1.00 95.12 197 TYR A O 1
ATOM 1593 N N . LEU A 1 198 ? -1.212 4.914 15.460 1.00 96.44 198 LEU A N 1
ATOM 1594 C CA . LEU A 1 198 ? -1.878 3.785 16.106 1.00 96.44 198 LEU A CA 1
ATOM 1595 C C . LEU A 1 198 ? -1.205 3.403 17.426 1.00 96.44 198 LEU A C 1
ATOM 1597 O O . LEU A 1 198 ? -1.903 3.212 18.427 1.00 96.44 198 LEU A O 1
ATOM 1601 N N . PHE A 1 199 ? 0.129 3.353 17.439 1.00 94.38 199 PHE A N 1
ATOM 1602 C CA . PHE A 1 199 ? 0.927 2.930 18.594 1.00 94.38 199 PHE A CA 1
ATOM 1603 C C . PHE A 1 199 ? 1.489 4.081 19.439 1.00 94.38 199 PHE A C 1
ATOM 1605 O O . PHE A 1 199 ? 1.997 3.830 20.528 1.00 94.38 199 PHE A O 1
ATOM 1612 N N . GLY A 1 200 ? 1.379 5.334 18.987 1.00 92.00 200 GLY A N 1
ATOM 1613 C CA . GLY A 1 200 ? 1.886 6.500 19.723 1.00 92.00 200 GLY A CA 1
ATOM 1614 C C . GLY A 1 200 ? 3.401 6.651 19.688 1.00 92.00 200 GLY A C 1
ATOM 1615 O O . GLY A 1 200 ? 3.979 7.316 20.545 1.00 92.00 200 GLY A O 1
ATOM 1616 N N . ALA A 1 201 ? 4.065 6.002 18.736 1.00 86.62 201 ALA A N 1
ATOM 1617 C CA . ALA A 1 201 ? 5.512 5.948 18.688 1.00 86.62 201 ALA A CA 1
ATOM 1618 C C . ALA A 1 201 ? 6.025 5.838 17.255 1.00 86.62 201 ALA A C 1
ATOM 1620 O O . ALA A 1 201 ? 5.530 5.042 16.466 1.00 86.62 201 ALA A O 1
ATOM 1621 N N . THR A 1 202 ? 7.058 6.613 16.938 1.00 83.12 202 THR A N 1
ATOM 1622 C CA . THR A 1 202 ? 7.773 6.514 15.663 1.00 83.12 202 THR A CA 1
ATOM 1623 C C . THR A 1 202 ? 9.044 5.699 15.850 1.00 83.12 202 THR A C 1
ATOM 1625 O O . THR A 1 202 ? 9.826 5.960 16.770 1.00 83.12 202 THR A O 1
ATOM 1628 N N . GLU A 1 203 ? 9.279 4.741 14.959 1.00 81.50 203 GLU A N 1
ATOM 1629 C CA . GLU A 1 203 ? 10.538 4.005 14.914 1.00 81.50 203 GLU A CA 1
ATOM 1630 C C . GLU A 1 203 ? 11.641 4.861 14.292 1.00 81.50 203 GLU A C 1
ATOM 1632 O O . GLU A 1 203 ? 11.488 5.432 13.212 1.00 81.50 203 GLU A O 1
ATOM 1637 N N . VAL A 1 204 ? 12.768 4.959 14.989 1.00 79.56 204 VAL A N 1
ATOM 1638 C CA . VAL A 1 204 ? 13.936 5.725 14.567 1.00 79.56 204 VAL A CA 1
ATOM 1639 C C . VAL A 1 204 ? 15.078 4.739 14.330 1.00 79.56 204 VAL A C 1
ATOM 1641 O O . VAL A 1 204 ? 15.672 4.231 15.289 1.00 79.56 204 VAL A O 1
ATOM 1644 N N . PRO A 1 205 ? 15.392 4.421 13.063 1.00 77.56 205 PRO A N 1
ATOM 1645 C CA . PRO A 1 205 ? 16.512 3.554 12.758 1.00 77.56 205 PRO A CA 1
ATOM 1646 C C . PRO A 1 205 ? 17.832 4.288 13.027 1.00 77.56 205 PRO A C 1
ATOM 1648 O O . PRO A 1 205 ? 18.012 5.456 12.689 1.00 77.56 205 PRO A O 1
ATOM 1651 N N . SER A 1 206 ? 18.776 3.578 13.628 1.00 78.19 206 SER A N 1
ATOM 1652 C CA . SER A 1 206 ? 20.153 4.008 13.869 1.00 78.19 206 SER A CA 1
ATOM 1653 C C . SER A 1 206 ? 21.102 2.850 13.568 1.00 78.19 206 SER A C 1
ATOM 1655 O O . SER A 1 206 ? 20.659 1.713 13.396 1.00 78.19 206 SER A O 1
ATOM 1657 N N . ARG A 1 207 ? 22.408 3.110 13.499 1.00 76.75 207 ARG A N 1
ATOM 1658 C CA . ARG A 1 207 ? 23.418 2.058 13.337 1.00 76.75 207 ARG A CA 1
ATOM 1659 C C . ARG A 1 207 ? 24.374 2.042 14.520 1.00 76.75 207 ARG A C 1
ATOM 1661 O O . ARG A 1 207 ? 24.726 3.091 15.054 1.00 76.75 207 ARG A O 1
ATOM 1668 N N . THR A 1 208 ? 24.770 0.847 14.935 1.00 78.88 208 THR A N 1
ATOM 1669 C CA . THR A 1 208 ? 25.875 0.630 15.876 1.00 78.88 208 THR A CA 1
ATOM 1670 C C . TH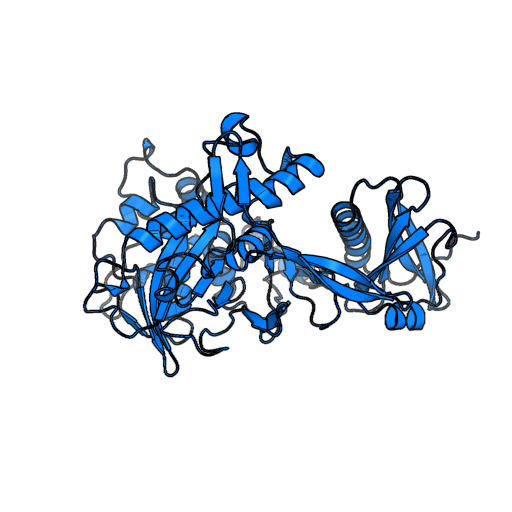R A 1 208 ? 27.227 0.834 15.180 1.00 78.88 208 THR A C 1
ATOM 1672 O O . THR A 1 208 ? 27.290 0.954 13.954 1.00 78.88 208 THR A O 1
ATOM 1675 N N . GLU A 1 209 ? 28.325 0.874 15.944 1.00 76.94 209 GLU A N 1
ATOM 1676 C CA . GLU A 1 209 ? 29.685 1.010 15.385 1.00 76.94 209 GLU A CA 1
ATOM 1677 C C . GLU A 1 209 ? 30.029 -0.112 14.389 1.00 76.94 209 GLU A C 1
ATOM 1679 O O . GLU A 1 209 ? 30.692 0.136 13.387 1.00 76.94 209 GLU A O 1
ATOM 1684 N N . ASP A 1 210 ? 29.508 -1.324 14.603 1.00 77.00 210 ASP A N 1
ATOM 1685 C CA . ASP A 1 210 ? 29.637 -2.483 13.710 1.00 77.00 210 ASP A CA 1
ATOM 1686 C C . ASP A 1 210 ? 28.606 -2.500 12.562 1.00 77.00 210 ASP A C 1
ATOM 1688 O O . ASP A 1 210 ? 28.382 -3.536 11.941 1.00 77.00 210 ASP A O 1
ATOM 1692 N N . LYS A 1 211 ? 27.977 -1.354 12.261 1.00 76.88 211 LYS A N 1
ATOM 1693 C CA . LYS A 1 211 ? 27.053 -1.132 11.130 1.00 76.88 211 LYS A CA 1
ATOM 1694 C C . LYS A 1 211 ? 25.739 -1.916 11.166 1.00 76.88 211 LYS A C 1
ATOM 1696 O O . LYS A 1 211 ? 24.961 -1.846 10.207 1.00 76.88 211 LYS A O 1
ATOM 1701 N N . ARG A 1 212 ? 25.417 -2.562 12.287 1.00 77.00 212 ARG A N 1
ATOM 1702 C CA . ARG A 1 212 ? 24.143 -3.266 12.481 1.00 77.00 212 ARG A CA 1
ATOM 1703 C C . ARG A 1 212 ? 23.004 -2.288 12.752 1.00 77.00 212 ARG A C 1
ATOM 1705 O O . ARG A 1 212 ? 23.197 -1.239 13.368 1.00 77.00 212 ARG A O 1
ATOM 1712 N N . LEU A 1 213 ? 21.807 -2.635 12.280 1.00 78.12 213 LEU A N 1
ATOM 1713 C CA . LEU A 1 213 ? 20.603 -1.839 12.502 1.00 78.12 213 LEU A CA 1
ATOM 1714 C C . LEU A 1 213 ? 20.198 -1.888 13.982 1.00 78.12 213 LEU A C 1
ATOM 1716 O O . LEU A 1 213 ? 20.070 -2.958 14.576 1.00 78.12 213 LEU A O 1
ATOM 1720 N N . LYS A 1 214 ? 19.956 -0.715 14.564 1.00 79.75 214 LYS A N 1
ATOM 1721 C CA . LYS A 1 214 ? 19.380 -0.529 15.894 1.00 79.75 214 LYS A CA 1
ATOM 1722 C C . LYS A 1 214 ? 18.153 0.365 15.780 1.00 79.75 214 LYS A C 1
ATOM 1724 O O . LYS A 1 214 ? 18.278 1.552 15.487 1.00 79.75 214 LYS A O 1
ATOM 1729 N N . ILE A 1 215 ? 16.984 -0.190 16.066 1.00 78.69 215 ILE A N 1
ATOM 1730 C CA . ILE A 1 215 ? 15.721 0.551 16.076 1.00 78.69 215 ILE A CA 1
ATOM 1731 C C . ILE A 1 215 ? 15.487 1.083 17.492 1.00 78.69 215 ILE A C 1
ATOM 1733 O O . ILE A 1 215 ? 15.479 0.315 18.459 1.00 78.69 215 ILE A O 1
ATOM 1737 N N . SER A 1 216 ? 15.344 2.401 17.626 1.00 80.12 216 SER A N 1
ATOM 1738 C CA . SER A 1 216 ? 14.805 3.034 18.831 1.00 80.12 216 SER A CA 1
ATOM 1739 C C . SER A 1 216 ? 13.382 3.523 18.575 1.00 80.12 216 SER A C 1
ATOM 1741 O O . SER A 1 216 ? 12.940 3.627 17.435 1.00 80.12 216 SER A O 1
ATOM 1743 N N . SER A 1 217 ? 12.651 3.805 19.648 1.00 81.62 217 SER A N 1
ATOM 1744 C CA . SER A 1 217 ? 11.282 4.309 19.585 1.00 81.62 217 SER A CA 1
ATOM 1745 C C . SER A 1 217 ? 11.235 5.717 20.171 1.00 81.62 217 SER A C 1
ATOM 1747 O O . SER A 1 217 ? 11.822 5.975 21.227 1.00 81.62 217 SER A O 1
ATOM 1749 N N . LYS A 1 218 ? 10.570 6.639 19.472 1.00 84.06 218 LYS A N 1
ATOM 1750 C CA . LYS A 1 218 ? 10.308 8.004 19.933 1.00 84.06 218 LYS A CA 1
ATOM 1751 C C . LYS A 1 218 ? 8.805 8.166 20.147 1.00 84.06 218 LYS A C 1
ATOM 1753 O O . LYS A 1 218 ? 8.054 8.095 19.178 1.00 84.06 218 LYS A O 1
ATOM 1758 N N . SER A 1 219 ? 8.390 8.407 21.394 1.00 86.94 219 SER A N 1
ATOM 1759 C CA . SER A 1 219 ? 6.985 8.700 21.719 1.00 86.94 219 SER A CA 1
ATOM 1760 C C . SER A 1 219 ? 6.523 9.967 21.003 1.00 86.94 219 SER A C 1
ATOM 1762 O O . SER A 1 219 ? 7.255 10.964 20.962 1.00 86.94 219 SER A O 1
ATOM 1764 N N . THR A 1 220 ? 5.301 9.927 20.485 1.00 87.00 220 THR A N 1
ATOM 1765 C CA . THR A 1 220 ? 4.587 11.083 19.948 1.00 87.00 220 THR A CA 1
ATOM 1766 C C . THR A 1 220 ? 3.302 11.231 20.745 1.00 87.00 220 THR A C 1
ATOM 1768 O O . THR A 1 220 ? 2.448 10.358 20.703 1.00 87.00 220 THR A O 1
ATOM 1771 N N . GLU A 1 221 ? 3.155 12.331 21.481 1.00 91.00 221 GLU A N 1
ATOM 1772 C CA . GLU A 1 221 ? 1.991 12.533 22.358 1.00 91.00 221 GLU A CA 1
ATOM 1773 C C . GLU A 1 221 ? 0.782 13.091 21.590 1.00 91.00 221 GLU A C 1
ATOM 1775 O O . GLU A 1 221 ? -0.353 12.639 21.754 1.00 91.00 221 GLU A O 1
ATOM 1780 N N . GLU A 1 222 ? 1.019 14.066 20.712 1.00 92.69 222 GLU A N 1
ATOM 1781 C CA . GLU A 1 222 ? -0.012 14.728 19.915 1.00 92.69 222 GLU A CA 1
ATOM 1782 C C . GLU A 1 222 ? 0.485 15.056 18.507 1.00 92.69 222 GLU A C 1
ATOM 1784 O O . GLU A 1 222 ? 1.686 15.177 18.271 1.00 92.69 222 GLU A O 1
ATOM 1789 N N . HIS A 1 223 ? -0.464 15.227 17.587 1.00 91.50 223 HIS A N 1
ATOM 1790 C CA . HIS A 1 223 ? -0.230 15.728 16.234 1.00 91.50 223 HIS A CA 1
ATOM 1791 C C . HIS A 1 223 ? -0.936 17.072 16.065 1.00 91.50 223 HIS A C 1
ATOM 1793 O O . HIS A 1 223 ? -2.085 17.227 16.508 1.00 91.50 223 HIS A O 1
ATOM 1799 N N . GLN A 1 224 ? -0.290 18.030 15.394 1.00 89.12 224 GLN A N 1
ATOM 1800 C CA . GLN A 1 224 ? -0.830 19.382 15.225 1.00 89.12 224 GLN A CA 1
ATOM 1801 C C . GLN A 1 224 ? -0.857 19.834 13.758 1.00 89.12 224 GLN A C 1
ATOM 1803 O O . GLN A 1 224 ? 0.156 19.845 13.071 1.00 89.12 224 GLN A O 1
ATOM 1808 N N . LEU A 1 225 ? -2.014 20.335 13.309 1.00 85.25 225 LEU A N 1
ATOM 1809 C CA . LEU A 1 225 ? -2.162 21.037 12.033 1.00 85.25 225 LEU A CA 1
ATOM 1810 C C . LEU A 1 225 ? -2.962 22.324 12.238 1.00 85.25 225 LEU A C 1
ATOM 1812 O O . LEU A 1 225 ? -4.169 22.288 12.493 1.00 85.25 225 LEU A O 1
ATOM 1816 N N . ALA A 1 226 ? -2.292 23.470 12.093 1.00 84.38 226 ALA A N 1
ATOM 1817 C CA . ALA A 1 226 ? -2.840 24.779 12.445 1.00 84.38 226 ALA A CA 1
ATOM 1818 C C . ALA A 1 226 ? -3.416 24.773 13.882 1.00 84.38 226 ALA A C 1
ATOM 1820 O O . ALA A 1 226 ? -2.671 24.585 14.845 1.00 84.38 226 ALA A O 1
ATOM 1821 N N . GLU A 1 227 ? -4.729 24.958 14.031 1.00 85.50 227 GLU A N 1
ATOM 1822 C CA . GLU A 1 227 ? -5.427 24.952 15.325 1.00 85.50 227 GLU A CA 1
ATOM 1823 C C . GLU A 1 227 ? -5.903 23.556 15.757 1.00 85.50 227 GLU A C 1
ATOM 1825 O O . GLU A 1 227 ? -6.238 23.349 16.923 1.00 85.50 227 GLU A O 1
ATOM 1830 N N . LYS A 1 228 ? -5.943 22.583 14.837 1.00 87.44 228 LYS A N 1
ATOM 1831 C CA . LYS A 1 228 ? -6.413 21.229 15.134 1.00 87.44 228 LYS A CA 1
ATOM 1832 C C . LYS A 1 228 ? -5.301 20.432 15.810 1.00 87.44 228 LYS A C 1
ATOM 1834 O O . LYS A 1 228 ? -4.206 20.315 15.264 1.00 87.44 228 LYS A O 1
ATOM 1839 N N . ARG A 1 229 ? -5.624 19.837 16.959 1.00 92.19 229 ARG A N 1
ATOM 1840 C CA . ARG A 1 229 ? -4.781 18.875 17.679 1.00 92.19 229 ARG A CA 1
ATOM 1841 C C . ARG A 1 229 ? -5.537 17.576 17.871 1.00 92.19 229 ARG A C 1
ATOM 1843 O O . ARG A 1 229 ? -6.734 17.611 18.166 1.00 92.19 229 ARG A O 1
ATOM 1850 N N . ILE A 1 230 ? -4.846 16.453 17.722 1.00 92.50 230 ILE A N 1
ATOM 1851 C CA . ILE A 1 230 ? -5.360 15.149 18.144 1.00 92.50 230 ILE A CA 1
ATOM 1852 C C . ILE A 1 230 ? -4.300 14.422 18.979 1.00 92.50 230 ILE A C 1
ATOM 1854 O O . ILE A 1 230 ? -3.113 14.559 18.673 1.00 92.50 230 ILE A O 1
ATOM 1858 N N . PRO A 1 231 ? -4.701 13.647 20.001 1.00 94.50 231 PRO A N 1
ATOM 1859 C CA . PRO A 1 231 ? -3.774 12.761 20.693 1.00 94.50 231 PRO A CA 1
ATOM 1860 C C . PRO A 1 231 ? -3.327 11.643 19.751 1.00 94.50 231 PRO A C 1
ATOM 1862 O O . PRO A 1 231 ? -4.127 11.165 18.938 1.00 94.50 231 PRO A O 1
ATOM 1865 N N . SER A 1 232 ? -2.073 11.220 19.882 1.00 94.50 232 SER A N 1
ATOM 1866 C CA . SER A 1 232 ? -1.581 9.997 19.248 1.00 94.50 232 SER A CA 1
ATOM 1867 C C . SER A 1 232 ? -2.070 8.754 20.010 1.00 94.50 232 SER A C 1
ATOM 1869 O O . SER A 1 232 ? -3.019 8.824 20.801 1.00 94.50 232 SER A O 1
ATOM 1871 N N . TYR A 1 233 ? -1.448 7.605 19.755 1.00 95.75 233 TYR A N 1
ATOM 1872 C CA . TYR A 1 233 ? -1.740 6.324 20.399 1.00 95.75 233 TYR A CA 1
ATOM 1873 C C . TYR A 1 233 ? -3.226 5.945 20.345 1.00 95.75 233 TYR A C 1
ATOM 1875 O O . TYR A 1 233 ? -3.876 5.745 21.373 1.00 95.75 233 TYR A O 1
ATOM 1883 N N . PHE A 1 234 ? -3.792 5.857 19.136 1.00 97.31 234 PHE A N 1
ATOM 1884 C CA . PHE A 1 234 ? -5.207 5.516 18.934 1.00 97.31 234 PHE A CA 1
ATOM 1885 C C . PHE A 1 234 ? -5.632 4.265 19.718 1.00 97.31 234 PHE A C 1
ATOM 1887 O O . PHE A 1 234 ? -6.658 4.281 20.396 1.00 97.31 234 PHE A O 1
ATOM 1894 N N . PHE A 1 235 ? -4.820 3.204 19.716 1.00 97.38 235 PHE A N 1
ATOM 1895 C CA . PHE A 1 235 ? -5.130 1.969 20.442 1.00 97.38 235 PHE A CA 1
ATOM 1896 C C . PHE A 1 235 ? -5.165 2.111 21.971 1.00 97.38 235 PHE A C 1
ATOM 1898 O O . PHE A 1 235 ? -5.709 1.239 22.646 1.00 97.38 235 PHE A O 1
ATOM 1905 N N . GLY A 1 236 ? -4.641 3.203 22.531 1.00 95.88 236 GLY A N 1
ATOM 1906 C CA . GLY A 1 236 ? -4.752 3.536 23.953 1.00 95.88 236 GLY A CA 1
ATOM 1907 C C . GLY A 1 236 ? -5.958 4.408 24.319 1.00 95.88 236 GLY A C 1
ATOM 1908 O O . GLY A 1 236 ? -6.172 4.685 25.499 1.00 95.88 236 GLY A O 1
ATOM 1909 N N . GLN A 1 237 ? -6.736 4.880 23.340 1.00 95.94 237 GLN A N 1
ATOM 1910 C CA . GLN A 1 237 ? -7.838 5.816 23.582 1.00 95.94 237 GLN A CA 1
ATOM 1911 C C . GLN A 1 237 ? -9.102 5.122 24.136 1.00 95.94 237 GLN A C 1
ATOM 1913 O O . GLN A 1 237 ? -9.265 3.909 24.007 1.00 95.94 237 GLN A O 1
ATOM 1918 N N . PRO A 1 238 ? -10.038 5.865 24.763 1.00 96.50 238 PRO A N 1
ATOM 1919 C CA . PRO A 1 238 ? -11.297 5.293 25.234 1.00 96.50 238 PRO A CA 1
ATOM 1920 C C . PRO A 1 238 ? -12.071 4.568 24.127 1.00 96.50 238 PRO A C 1
ATOM 1922 O O . PRO A 1 238 ? -12.037 4.965 22.965 1.00 96.50 238 PRO A O 1
ATOM 1925 N N . ASP A 1 239 ? -12.788 3.513 24.509 1.00 96.88 239 ASP A N 1
ATOM 1926 C CA . ASP A 1 239 ? -13.586 2.634 23.641 1.00 96.88 239 ASP A CA 1
ATOM 1927 C C . ASP A 1 239 ? -12.809 1.844 22.567 1.00 96.88 239 ASP A C 1
ATOM 1929 O O . ASP A 1 239 ? -13.350 0.875 22.035 1.00 96.88 239 ASP A O 1
ATOM 1933 N N . THR A 1 240 ? -11.531 2.135 22.294 1.00 97.81 240 THR A N 1
ATOM 1934 C CA . THR A 1 240 ? -10.767 1.394 21.270 1.00 97.81 240 THR A CA 1
ATOM 1935 C C . THR A 1 240 ? -10.467 -0.044 21.664 1.00 97.81 240 THR A C 1
ATOM 1937 O O . THR A 1 240 ? -10.254 -0.865 20.782 1.00 97.81 240 THR A O 1
ATOM 1940 N N . LYS A 1 241 ? -10.594 -0.412 22.946 1.00 98.19 241 LYS A N 1
ATOM 1941 C CA . LYS A 1 241 ? -10.616 -1.818 23.395 1.00 98.19 241 LYS A CA 1
ATOM 1942 C C . LYS A 1 241 ? -11.664 -2.683 22.669 1.00 98.19 241 LYS A C 1
ATOM 1944 O O . LYS A 1 241 ? -11.547 -3.902 22.659 1.00 98.19 241 LYS A O 1
ATOM 1949 N N . HIS A 1 242 ? -12.693 -2.083 22.068 1.00 98.31 242 HIS A N 1
ATOM 1950 C CA . HIS A 1 242 ? -13.691 -2.793 21.262 1.00 98.31 242 HIS A CA 1
ATOM 1951 C C . HIS A 1 242 ? -13.274 -3.004 19.798 1.00 98.31 242 HIS A C 1
ATOM 1953 O O . HIS A 1 242 ? -13.975 -3.692 19.066 1.00 98.31 242 HIS A O 1
ATOM 1959 N N . ILE A 1 243 ? -12.158 -2.414 19.367 1.00 98.62 243 ILE A N 1
ATOM 1960 C CA . ILE A 1 243 ? -11.587 -2.558 18.028 1.00 98.62 243 ILE A CA 1
ATOM 1961 C C . ILE A 1 243 ? -10.388 -3.497 18.123 1.00 98.62 243 ILE A C 1
ATOM 1963 O O . ILE A 1 243 ? -9.432 -3.213 18.839 1.00 98.62 243 ILE A O 1
ATOM 1967 N N . SER A 1 244 ? -10.434 -4.608 17.402 1.00 98.69 244 SER A N 1
ATOM 1968 C CA . SER A 1 244 ? -9.401 -5.647 17.391 1.00 98.69 244 SER A CA 1
ATOM 1969 C C . SER A 1 244 ? -8.163 -5.253 16.595 1.00 98.69 244 SER A C 1
ATOM 1971 O O . SER A 1 244 ? -7.053 -5.652 16.933 1.00 98.69 244 SER A O 1
ATOM 1973 N N . GLY A 1 245 ? -8.341 -4.442 15.553 1.00 98.50 245 GLY A N 1
ATOM 1974 C CA . GLY A 1 245 ? -7.239 -3.962 14.735 1.00 98.50 245 GLY A CA 1
ATOM 1975 C C . GLY A 1 245 ? -7.672 -2.974 13.660 1.00 98.50 245 GLY A C 1
ATOM 1976 O O . GLY A 1 245 ? -8.862 -2.704 13.466 1.00 98.50 245 GLY A O 1
ATOM 1977 N N . VAL A 1 246 ? -6.683 -2.429 12.962 1.00 98.75 246 VAL A N 1
ATOM 1978 C CA . VAL A 1 246 ? -6.868 -1.557 11.798 1.00 98.75 246 VAL A CA 1
ATOM 1979 C C . VAL A 1 246 ? -6.220 -2.226 10.594 1.00 98.75 246 VAL A C 1
ATOM 1981 O O . VAL A 1 246 ? -5.026 -2.509 10.616 1.00 98.75 246 VAL A O 1
ATOM 1984 N N . LEU A 1 247 ? -7.009 -2.490 9.554 1.00 98.38 247 LEU A N 1
ATOM 1985 C CA . LEU A 1 247 ? -6.537 -3.108 8.316 1.00 98.38 247 LEU A CA 1
ATOM 1986 C C . LEU A 1 247 ? -6.240 -2.016 7.291 1.00 98.38 247 LEU A C 1
ATOM 1988 O O . LEU A 1 247 ? -7.147 -1.399 6.743 1.00 98.38 247 LEU A O 1
ATOM 1992 N N . PHE A 1 248 ? -4.969 -1.767 7.034 1.00 96.50 248 PHE A N 1
ATOM 1993 C CA . PHE A 1 248 ? -4.512 -0.780 6.073 1.00 96.50 248 PHE A CA 1
ATOM 1994 C C . PHE A 1 248 ? -4.358 -1.377 4.671 1.00 96.50 248 PHE A C 1
ATOM 1996 O O . PHE A 1 248 ? -3.894 -2.506 4.510 1.00 96.50 248 PHE A O 1
ATOM 2003 N N . SER A 1 249 ? -4.677 -0.580 3.650 1.00 92.56 249 SER A N 1
ATOM 2004 C CA . SER A 1 249 ? -4.193 -0.790 2.285 1.00 92.56 249 SER A CA 1
ATOM 2005 C C . SER A 1 249 ? -3.823 0.532 1.632 1.00 92.56 249 SER A C 1
ATOM 2007 O O . SER A 1 249 ? -4.451 1.548 1.894 1.00 92.56 249 SER A O 1
ATOM 2009 N N . ASN A 1 250 ? -2.864 0.499 0.714 1.00 88.00 250 ASN A N 1
ATOM 2010 C CA . ASN A 1 250 ? -2.665 1.507 -0.337 1.00 88.00 250 ASN A CA 1
ATOM 2011 C C . ASN A 1 250 ? -2.735 0.869 -1.739 1.00 88.00 250 ASN A C 1
ATOM 2013 O O . ASN A 1 250 ? -2.217 1.399 -2.725 1.00 88.00 250 ASN A O 1
ATOM 2017 N N . SER A 1 251 ? -3.303 -0.335 -1.809 1.00 87.12 251 SER A N 1
ATOM 2018 C CA . SER A 1 251 ? -3.331 -1.169 -3.002 1.00 87.12 251 SER A CA 1
ATOM 2019 C C . SER A 1 251 ? -4.750 -1.494 -3.455 1.00 87.12 251 SER A C 1
ATOM 2021 O O . SER A 1 251 ? -4.885 -2.028 -4.554 1.00 87.12 251 SER A O 1
ATOM 2023 N N . GLY A 1 252 ? -5.797 -1.147 -2.702 1.00 85.88 252 GLY A N 1
ATOM 2024 C CA . GLY A 1 252 ? -7.202 -1.425 -3.012 1.00 85.88 252 GLY A CA 1
ATOM 2025 C C . GLY A 1 252 ? -7.809 -0.522 -4.082 1.00 85.88 252 GLY A C 1
ATOM 2026 O O . GLY A 1 252 ? -8.971 -0.127 -4.010 1.00 85.88 252 GLY A O 1
ATOM 2027 N N . THR A 1 253 ? -7.032 -0.221 -5.119 1.00 87.75 253 THR A N 1
ATOM 2028 C CA . THR A 1 253 ? -7.417 0.685 -6.198 1.00 87.75 253 THR A CA 1
ATOM 2029 C C . THR A 1 253 ? -7.764 -0.043 -7.484 1.00 87.75 253 THR A C 1
ATOM 2031 O O . THR A 1 253 ? -7.428 -1.208 -7.707 1.00 87.75 253 THR A O 1
ATOM 2034 N N . ALA A 1 254 ? -8.341 0.719 -8.409 1.00 88.88 254 ALA A N 1
ATOM 2035 C CA . ALA A 1 254 ? -8.425 0.435 -9.835 1.00 88.88 254 ALA A CA 1
ATOM 2036 C C . ALA A 1 254 ? -7.245 -0.393 -10.401 1.00 88.88 254 ALA A C 1
ATOM 2038 O O . ALA A 1 254 ? -7.441 -1.399 -11.088 1.00 88.88 254 ALA A O 1
ATOM 2039 N N . ALA A 1 255 ? -6.005 -0.010 -10.084 1.00 92.31 255 ALA A N 1
ATOM 2040 C CA . ALA A 1 255 ? -4.817 -0.675 -10.606 1.00 92.31 255 ALA A CA 1
ATOM 2041 C C . ALA A 1 255 ? -4.694 -2.142 -10.154 1.00 92.31 255 ALA A C 1
ATOM 2043 O O . ALA A 1 255 ? -4.215 -2.967 -10.931 1.00 92.31 255 ALA A O 1
ATOM 2044 N N . LYS A 1 256 ? -5.151 -2.493 -8.943 1.00 95.50 256 LYS A N 1
ATOM 2045 C CA . LYS A 1 256 ? -5.194 -3.885 -8.466 1.00 95.50 256 LYS A CA 1
ATOM 2046 C C . LYS A 1 256 ? -6.119 -4.720 -9.328 1.00 95.50 256 LYS A C 1
ATOM 2048 O O . LYS A 1 256 ? -5.667 -5.709 -9.891 1.00 95.50 256 LYS A O 1
ATOM 2053 N N . PHE A 1 257 ? -7.357 -4.274 -9.537 1.00 97.19 257 PHE A N 1
ATOM 2054 C CA . PHE A 1 257 ? -8.304 -4.953 -10.428 1.00 97.19 257 PHE A CA 1
ATOM 2055 C C . PHE A 1 257 ? -7.739 -5.128 -11.840 1.00 97.19 257 PHE A C 1
ATOM 2057 O O . PHE A 1 257 ? -7.924 -6.181 -12.442 1.00 97.19 257 PHE A O 1
ATOM 2064 N N . LYS A 1 258 ? -6.987 -4.143 -12.353 1.00 96.38 258 LYS A N 1
ATOM 2065 C CA . LYS A 1 258 ? -6.306 -4.262 -13.648 1.00 96.38 258 LYS A CA 1
ATOM 2066 C C . LYS A 1 258 ? -5.314 -5.424 -13.666 1.00 96.38 258 LYS A C 1
ATOM 2068 O O . LYS A 1 258 ? -5.366 -6.248 -14.573 1.00 96.38 258 LYS A O 1
ATOM 2073 N N . ARG A 1 259 ? -4.422 -5.494 -12.674 1.00 96.44 259 ARG A N 1
ATOM 2074 C CA . ARG A 1 259 ? -3.432 -6.577 -12.572 1.00 96.44 259 ARG A CA 1
ATOM 2075 C C . ARG A 1 259 ? -4.116 -7.929 -12.381 1.00 96.44 259 ARG A C 1
ATOM 2077 O O . ARG A 1 259 ? -3.795 -8.870 -13.096 1.00 96.44 259 ARG A O 1
ATOM 2084 N N . MET A 1 260 ? -5.120 -8.002 -11.509 1.00 97.38 260 MET A N 1
ATOM 2085 C CA . MET A 1 260 ? -5.900 -9.220 -11.279 1.00 97.38 260 MET A CA 1
ATOM 2086 C C . MET A 1 260 ? -6.631 -9.685 -12.550 1.00 97.38 260 MET A C 1
ATOM 2088 O O . MET A 1 260 ? -6.569 -10.866 -12.872 1.00 97.38 260 MET A O 1
ATOM 2092 N N . GLY A 1 261 ? -7.252 -8.785 -13.320 1.00 96.81 261 GLY A N 1
ATOM 2093 C CA . GLY A 1 261 ? -7.877 -9.112 -14.609 1.00 96.81 261 GLY A CA 1
ATOM 2094 C C . GLY A 1 261 ? -6.884 -9.573 -15.672 1.00 96.81 261 GLY A C 1
ATOM 2095 O O . GLY A 1 261 ? -7.147 -10.534 -16.388 1.00 96.81 261 GLY A O 1
ATOM 2096 N N . TYR A 1 262 ? -5.708 -8.948 -15.728 1.00 96.62 262 TYR A N 1
ATOM 2097 C CA . TYR A 1 262 ? -4.638 -9.352 -16.640 1.00 96.62 262 TYR A CA 1
ATOM 2098 C C . TYR A 1 262 ? -4.114 -10.763 -16.329 1.00 96.62 262 TYR A C 1
ATOM 2100 O O . TYR A 1 262 ? -3.908 -11.571 -17.229 1.00 96.62 262 TYR A O 1
ATOM 2108 N N . GLN A 1 263 ? -3.993 -11.121 -15.044 1.00 96.19 263 GLN A N 1
ATOM 2109 C CA . GLN A 1 263 ? -3.643 -12.491 -14.636 1.00 96.19 263 GLN A CA 1
ATOM 2110 C C . GLN A 1 263 ? -4.671 -13.543 -15.095 1.00 96.19 263 GLN A C 1
ATOM 2112 O O . GLN A 1 263 ? -4.321 -14.712 -15.219 1.00 96.19 263 GLN A O 1
ATOM 2117 N N . HIS A 1 264 ? -5.911 -13.140 -15.400 1.00 95.19 264 HIS A N 1
ATOM 2118 C CA . HIS A 1 264 ? -6.942 -14.010 -15.983 1.00 95.19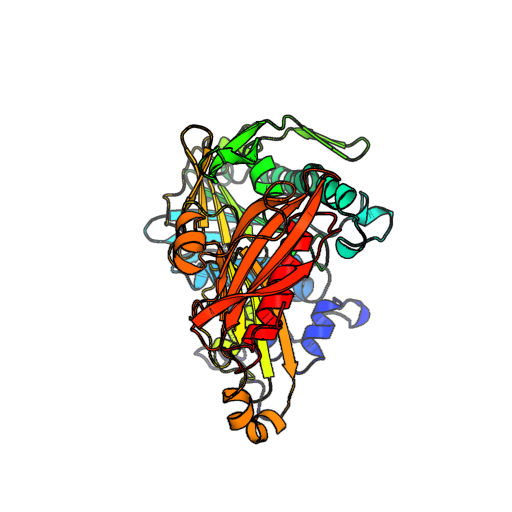 264 HIS A CA 1
ATOM 2119 C C . HIS A 1 264 ? -6.894 -14.062 -17.522 1.00 95.19 264 HIS A C 1
ATOM 2121 O O . HIS A 1 264 ? -7.791 -14.615 -18.155 1.00 95.19 264 HIS A O 1
ATOM 2127 N N . GLY A 1 265 ? -5.861 -13.488 -18.145 1.00 94.31 265 GLY A N 1
ATOM 2128 C CA . GLY A 1 265 ? -5.679 -13.480 -19.595 1.00 94.31 265 GLY A CA 1
ATOM 2129 C C . GLY A 1 265 ? -6.346 -12.309 -20.316 1.00 94.31 265 GLY A C 1
ATOM 2130 O O . GLY A 1 265 ? -6.233 -12.204 -21.537 1.00 94.31 265 GLY A O 1
ATOM 2131 N N . VAL A 1 266 ? -7.047 -11.424 -19.602 1.00 95.06 266 VAL A N 1
ATOM 2132 C CA . VAL A 1 266 ? -7.815 -10.344 -20.228 1.00 95.06 266 VAL A CA 1
ATOM 2133 C C . VAL A 1 266 ? -6.890 -9.216 -20.681 1.00 95.06 266 VAL A C 1
ATOM 2135 O O . VAL A 1 266 ? -6.251 -8.545 -19.873 1.00 95.06 266 VAL A O 1
ATOM 2138 N N . GLY A 1 267 ? -6.863 -8.956 -21.988 1.00 92.06 267 GLY A N 1
ATOM 2139 C CA . GLY A 1 267 ? -6.043 -7.906 -22.589 1.00 92.06 267 GLY A CA 1
ATOM 2140 C C . GLY A 1 267 ? -4.576 -8.294 -22.799 1.00 92.06 267 GLY A C 1
ATOM 2141 O O . GLY A 1 267 ? -3.794 -7.440 -23.230 1.00 92.06 267 GLY A O 1
ATOM 2142 N N . ASN A 1 268 ? -4.193 -9.551 -22.541 1.00 92.00 268 ASN A N 1
ATOM 2143 C CA . ASN A 1 268 ? -2.829 -10.052 -22.744 1.00 92.00 268 ASN A CA 1
ATOM 2144 C C . ASN A 1 268 ? -2.376 -9.952 -24.202 1.00 92.00 268 ASN A C 1
ATOM 2146 O O . ASN A 1 268 ? -1.183 -9.889 -24.474 1.00 92.00 268 ASN A O 1
ATOM 2150 N N . GLU A 1 269 ? -3.307 -9.897 -25.144 1.00 90.56 269 GLU A N 1
ATOM 2151 C CA . GLU A 1 269 ? -3.038 -9.780 -26.571 1.00 90.56 269 GLU A CA 1
ATOM 2152 C C . GLU A 1 269 ? -2.836 -8.331 -27.039 1.00 90.56 269 GLU A C 1
ATOM 2154 O O . GLU A 1 269 ? -2.460 -8.111 -28.183 1.00 90.56 269 GLU A O 1
ATOM 2159 N N . ARG A 1 270 ? -3.059 -7.322 -26.177 1.00 92.56 270 ARG A N 1
ATOM 2160 C CA . ARG A 1 270 ? -2.978 -5.893 -26.568 1.00 92.56 270 ARG A CA 1
ATOM 2161 C C . ARG A 1 270 ? -2.225 -4.997 -25.601 1.00 92.56 270 ARG A C 1
ATOM 2163 O O . ARG A 1 270 ? -1.843 -3.884 -25.971 1.00 92.56 270 ARG A O 1
ATOM 2170 N N . LEU A 1 271 ? -2.070 -5.420 -24.354 1.00 93.38 271 LEU A N 1
ATOM 2171 C CA . LEU A 1 271 ? -1.498 -4.608 -23.287 1.00 93.38 271 LEU A CA 1
ATOM 2172 C C . LEU A 1 271 ? -0.181 -5.202 -22.827 1.00 93.38 271 LEU A C 1
ATOM 2174 O O . LEU A 1 271 ? -0.052 -6.411 -22.747 1.00 93.38 271 LEU A O 1
ATOM 2178 N N . VAL A 1 272 ? 0.772 -4.353 -22.474 1.00 91.50 272 VAL A N 1
ATOM 2179 C CA . VAL A 1 272 ? 1.912 -4.724 -21.636 1.00 91.50 272 VAL A CA 1
ATOM 2180 C C . VAL A 1 272 ? 1.741 -3.979 -20.324 1.00 91.50 272 VAL A C 1
ATOM 2182 O O . VAL A 1 272 ? 1.564 -2.757 -20.319 1.00 91.50 272 VAL A O 1
ATOM 2185 N N . ILE A 1 273 ? 1.751 -4.709 -19.212 1.00 92.94 273 ILE A N 1
ATOM 2186 C CA . ILE A 1 273 ? 1.597 -4.122 -17.883 1.00 92.94 273 ILE A CA 1
ATOM 2187 C C . ILE A 1 273 ? 2.877 -4.353 -17.097 1.00 92.94 273 ILE A C 1
ATOM 2189 O O . ILE A 1 273 ? 3.298 -5.487 -16.893 1.00 92.94 273 ILE A O 1
ATOM 2193 N N . GLN A 1 274 ? 3.472 -3.265 -16.625 1.00 92.06 274 GLN A N 1
ATOM 2194 C CA . GLN A 1 274 ? 4.637 -3.295 -15.756 1.00 92.06 274 GLN A CA 1
ATOM 2195 C C . GLN A 1 274 ? 4.228 -2.880 -14.347 1.00 92.06 274 GLN A C 1
ATOM 2197 O O . GLN A 1 274 ? 3.549 -1.865 -14.159 1.00 92.06 274 GLN A O 1
ATOM 2202 N N . ARG A 1 275 ? 4.657 -3.653 -13.351 1.00 93.12 275 ARG A N 1
ATOM 2203 C CA . ARG A 1 275 ? 4.546 -3.290 -11.941 1.00 93.12 275 ARG A CA 1
ATOM 2204 C C . ARG A 1 275 ? 5.936 -2.989 -11.407 1.00 93.12 275 ARG A C 1
ATOM 2206 O O . ARG A 1 275 ? 6.832 -3.824 -11.497 1.00 93.12 275 ARG A O 1
ATOM 2213 N N . THR A 1 276 ? 6.091 -1.807 -10.832 1.00 91.50 276 THR A N 1
ATOM 2214 C CA . THR A 1 276 ? 7.356 -1.349 -10.256 1.00 91.50 276 THR A CA 1
ATOM 2215 C C . THR A 1 276 ? 7.078 -0.716 -8.911 1.00 91.50 276 THR A C 1
ATOM 2217 O O . THR A 1 276 ? 6.082 -0.009 -8.745 1.00 91.50 276 THR A O 1
ATOM 2220 N N . GLY A 1 277 ? 7.940 -0.962 -7.939 1.00 91.62 277 GLY A N 1
ATOM 2221 C CA . GLY A 1 277 ? 7.754 -0.415 -6.613 1.00 91.62 277 GLY A CA 1
ATOM 2222 C C . GLY A 1 277 ? 8.706 -1.028 -5.620 1.00 91.62 277 GLY A C 1
ATOM 2223 O O . GLY A 1 277 ? 9.827 -1.405 -5.956 1.00 91.62 277 GLY A O 1
ATOM 2224 N N . PHE A 1 278 ? 8.224 -1.129 -4.397 1.00 90.38 278 PHE A N 1
ATOM 2225 C CA . PHE A 1 278 ? 9.001 -1.597 -3.284 1.00 90.38 278 PHE A CA 1
ATOM 2226 C C . PHE A 1 278 ? 8.246 -2.645 -2.465 1.00 90.38 278 PHE A C 1
ATOM 2228 O O . PHE A 1 278 ? 7.021 -2.593 -2.306 1.00 90.38 278 PHE A O 1
ATOM 2235 N N . ALA A 1 279 ? 9.002 -3.609 -1.963 1.00 90.88 279 ALA A N 1
ATOM 2236 C CA . ALA A 1 279 ? 8.537 -4.726 -1.165 1.00 90.88 279 ALA A CA 1
ATOM 2237 C C . ALA A 1 279 ? 9.292 -4.788 0.160 1.00 90.88 279 ALA A C 1
ATOM 2239 O O . ALA A 1 279 ? 10.393 -4.237 0.288 1.00 90.88 279 ALA A O 1
ATOM 2240 N N . TYR A 1 280 ? 8.684 -5.454 1.140 1.00 86.56 280 TYR A N 1
ATOM 2241 C CA . TYR A 1 280 ? 9.384 -5.797 2.368 1.00 86.56 280 TYR A CA 1
ATOM 2242 C C . TYR A 1 280 ? 10.636 -6.598 2.010 1.00 86.56 280 TYR A C 1
ATOM 2244 O O . TYR A 1 280 ? 10.599 -7.494 1.160 1.00 86.56 280 TYR A O 1
ATOM 2252 N N . ALA A 1 281 ? 11.757 -6.226 2.619 1.00 81.38 281 ALA A N 1
ATOM 2253 C CA . ALA A 1 281 ? 12.996 -6.948 2.420 1.00 81.38 281 ALA A CA 1
ATOM 2254 C C . ALA A 1 281 ? 12.895 -8.328 3.095 1.00 81.38 281 ALA A C 1
ATOM 2256 O O . ALA A 1 281 ? 12.352 -8.424 4.194 1.00 81.38 281 ALA A O 1
ATOM 2257 N N . PRO A 1 282 ? 13.425 -9.390 2.468 1.00 65.00 282 PRO A N 1
ATOM 2258 C CA . PRO A 1 282 ? 13.443 -10.727 3.062 1.00 65.00 282 PRO A CA 1
ATOM 2259 C C . PRO A 1 282 ? 14.435 -10.859 4.231 1.00 65.00 282 PRO A C 1
ATOM 2261 O O . PRO A 1 282 ? 14.472 -11.898 4.878 1.00 65.00 282 PRO A O 1
ATOM 2264 N N . GLU A 1 283 ? 15.270 -9.845 4.460 1.00 70.19 283 GLU A N 1
ATOM 2265 C CA . GLU A 1 283 ? 16.309 -9.825 5.486 1.00 70.19 283 GLU A CA 1
ATOM 2266 C C . GLU A 1 283 ? 15.806 -9.087 6.734 1.00 70.19 283 GLU A C 1
ATOM 2268 O O . GLU A 1 283 ? 15.519 -7.890 6.673 1.00 70.19 283 GLU A O 1
ATOM 2273 N N . ASP A 1 284 ? 15.776 -9.777 7.878 1.00 62.84 284 ASP A N 1
ATOM 2274 C CA . ASP A 1 284 ? 15.245 -9.271 9.158 1.00 62.84 284 ASP A CA 1
ATOM 2275 C C . ASP A 1 284 ? 15.994 -8.034 9.692 1.00 62.84 284 ASP A C 1
ATOM 2277 O O . ASP A 1 284 ? 15.511 -7.321 10.572 1.00 62.84 284 ASP A O 1
ATOM 2281 N N . THR A 1 285 ? 17.197 -7.768 9.176 1.00 63.59 285 THR A N 1
ATOM 2282 C CA . THR A 1 285 ? 18.040 -6.630 9.575 1.00 63.59 285 THR A CA 1
ATOM 2283 C C . THR A 1 285 ? 18.020 -5.463 8.585 1.00 63.59 285 THR A C 1
ATOM 2285 O O . THR A 1 285 ? 18.725 -4.465 8.785 1.00 63.59 285 THR A O 1
ATOM 2288 N N . ALA A 1 286 ? 17.228 -5.557 7.515 1.00 69.62 286 ALA A N 1
ATOM 2289 C CA . ALA A 1 286 ? 17.156 -4.521 6.499 1.00 69.62 286 ALA A CA 1
ATOM 2290 C C . ALA A 1 286 ? 16.425 -3.271 7.017 1.00 69.62 286 ALA A C 1
ATOM 2292 O O . ALA A 1 286 ? 15.251 -3.300 7.368 1.00 69.62 286 ALA A O 1
ATOM 2293 N N . GLN A 1 287 ? 17.126 -2.135 7.002 1.00 77.06 287 GLN A N 1
ATOM 2294 C CA . GLN A 1 287 ? 16.525 -0.809 7.208 1.00 77.06 287 GLN A CA 1
ATOM 2295 C C . GLN A 1 287 ? 15.742 -0.343 5.973 1.00 77.06 287 GLN A C 1
ATOM 2297 O O . GLN A 1 287 ? 14.899 0.549 6.048 1.00 77.06 287 GLN A O 1
ATOM 2302 N N . ASP A 1 288 ? 16.096 -0.895 4.818 1.00 85.19 288 ASP A N 1
ATOM 2303 C CA . ASP A 1 288 ? 15.617 -0.455 3.526 1.00 85.19 288 ASP A CA 1
ATOM 2304 C C . ASP A 1 288 ? 14.641 -1.446 2.910 1.00 85.19 288 ASP A C 1
ATOM 2306 O O . ASP A 1 288 ? 14.703 -2.644 3.173 1.00 85.19 288 ASP A O 1
ATOM 2310 N N . PRO A 1 289 ? 13.771 -0.951 2.032 1.00 88.19 289 PRO A N 1
ATOM 2311 C CA . PRO A 1 289 ? 12.932 -1.797 1.212 1.00 88.19 289 PRO A CA 1
ATOM 2312 C C . PRO A 1 289 ? 13.694 -2.457 0.059 1.00 88.19 289 PRO A C 1
ATOM 2314 O O . PRO A 1 289 ? 14.636 -1.881 -0.490 1.00 88.19 289 PRO A O 1
ATOM 2317 N N . ALA A 1 290 ? 13.205 -3.608 -0.401 1.00 91.19 290 ALA A N 1
ATOM 2318 C CA . ALA A 1 290 ? 13.615 -4.181 -1.679 1.00 91.19 290 ALA A CA 1
ATOM 2319 C C . ALA A 1 290 ? 12.894 -3.466 -2.830 1.00 91.19 290 ALA A C 1
ATOM 2321 O O . ALA A 1 290 ? 11.666 -3.378 -2.841 1.00 91.19 290 ALA A O 1
ATOM 2322 N N . PHE A 1 291 ? 13.631 -2.967 -3.819 1.00 92.94 291 PHE A N 1
ATOM 2323 C CA . PHE A 1 291 ? 13.044 -2.426 -5.044 1.00 92.94 291 PHE A CA 1
ATOM 2324 C C . PHE A 1 291 ? 12.795 -3.543 -6.051 1.00 92.94 291 PHE A C 1
ATOM 2326 O O . PHE A 1 291 ? 13.625 -4.434 -6.216 1.00 92.94 291 PHE A O 1
ATOM 2333 N N . PHE A 1 292 ? 11.667 -3.487 -6.752 1.00 92.75 292 PHE A N 1
ATOM 2334 C CA . PHE A 1 292 ? 11.302 -4.487 -7.746 1.00 92.75 292 PHE A CA 1
ATOM 2335 C C . PHE A 1 292 ? 10.710 -3.851 -8.998 1.00 92.75 292 PHE A C 1
ATOM 2337 O O . PHE A 1 292 ? 10.041 -2.815 -8.951 1.00 92.75 292 PHE A O 1
ATOM 2344 N N . SER A 1 293 ? 10.884 -4.536 -10.123 1.00 92.06 293 SER A N 1
ATOM 2345 C CA . SER A 1 293 ? 10.193 -4.225 -11.365 1.00 92.06 293 SER A CA 1
ATOM 2346 C C . SER A 1 293 ? 9.971 -5.495 -12.169 1.00 92.06 293 SER A C 1
ATOM 2348 O O . SER A 1 293 ? 10.923 -6.226 -12.424 1.00 92.06 293 SER A O 1
ATOM 2350 N N . TYR A 1 294 ? 8.738 -5.751 -12.602 1.00 91.38 294 TYR A N 1
ATOM 2351 C CA . TYR A 1 294 ? 8.427 -6.884 -13.473 1.00 91.38 294 TYR A CA 1
ATOM 2352 C C . TYR A 1 294 ? 7.298 -6.592 -14.456 1.00 91.38 294 TYR A C 1
ATOM 2354 O O . TYR A 1 294 ? 6.437 -5.740 -14.223 1.00 91.38 294 TYR A O 1
ATOM 2362 N N . ASN A 1 295 ? 7.304 -7.338 -15.559 1.00 90.88 295 ASN A N 1
ATOM 2363 C CA . ASN A 1 295 ? 6.225 -7.363 -16.538 1.00 90.88 295 ASN A CA 1
ATOM 2364 C C . ASN A 1 295 ? 5.237 -8.483 -16.177 1.00 90.88 295 ASN A C 1
ATOM 2366 O O . ASN A 1 295 ? 5.648 -9.596 -15.854 1.00 90.88 295 ASN A O 1
ATOM 2370 N N . LEU A 1 296 ? 3.939 -8.198 -16.244 1.00 92.06 296 LEU A N 1
ATOM 2371 C CA . LEU A 1 296 ? 2.877 -9.171 -16.000 1.00 92.06 296 LEU A CA 1
ATOM 2372 C C . LEU A 1 296 ? 2.731 -10.221 -17.117 1.00 92.06 296 LEU A C 1
ATOM 2374 O O . LEU A 1 296 ? 2.017 -11.196 -16.920 1.00 92.06 296 LEU A O 1
ATOM 2378 N N . ASP A 1 297 ? 3.402 -10.058 -18.261 1.00 89.25 297 ASP A N 1
ATOM 2379 C CA . ASP A 1 297 ? 3.552 -11.108 -19.283 1.00 89.25 297 ASP A CA 1
ATOM 2380 C C . ASP A 1 297 ? 4.430 -12.276 -18.811 1.00 89.25 297 ASP A C 1
ATOM 2382 O O . ASP A 1 297 ? 4.312 -13.390 -19.317 1.00 89.25 297 ASP A O 1
ATOM 2386 N N . ASN A 1 298 ? 5.320 -12.024 -17.850 1.00 86.75 298 ASN A N 1
ATOM 2387 C CA . ASN A 1 298 ? 6.175 -13.033 -17.233 1.00 86.75 298 ASN A CA 1
ATOM 2388 C C . ASN A 1 298 ? 6.359 -12.708 -15.739 1.00 86.75 298 ASN A C 1
ATOM 2390 O O . ASN A 1 298 ? 7.448 -12.296 -15.314 1.00 86.75 298 ASN A O 1
ATOM 2394 N N . PRO A 1 299 ? 5.274 -12.796 -14.947 1.00 89.19 299 PRO A N 1
ATOM 2395 C CA . PRO A 1 299 ? 5.300 -12.362 -13.566 1.00 89.19 299 PRO A CA 1
ATOM 2396 C C . PRO A 1 299 ? 6.101 -13.365 -12.719 1.00 89.19 299 PRO A C 1
ATOM 2398 O O . PRO A 1 299 ? 6.027 -14.571 -12.952 1.00 89.19 299 PRO A O 1
ATOM 2401 N N . PRO A 1 300 ? 6.850 -12.902 -11.702 1.00 87.25 300 PRO A N 1
ATOM 2402 C CA . PRO A 1 300 ? 7.620 -13.790 -10.828 1.00 87.25 300 PRO A CA 1
ATOM 2403 C C . PRO A 1 300 ? 6.736 -14.636 -9.895 1.00 87.25 300 PRO A C 1
ATOM 2405 O O . PRO A 1 300 ? 7.226 -15.567 -9.264 1.00 87.25 300 PRO A O 1
ATOM 2408 N N . MET A 1 301 ? 5.451 -14.293 -9.772 1.00 90.62 301 MET A N 1
ATOM 2409 C CA . MET A 1 301 ? 4.474 -14.946 -8.904 1.00 90.62 301 MET A CA 1
ATOM 2410 C C . MET A 1 301 ? 3.048 -14.631 -9.355 1.00 90.62 301 MET A C 1
ATOM 2412 O O . MET A 1 301 ? 2.830 -13.693 -10.123 1.00 90.62 301 MET A O 1
ATOM 2416 N N . VAL A 1 302 ? 2.083 -15.374 -8.816 1.00 92.94 302 VAL A N 1
ATOM 2417 C CA . VAL A 1 302 ? 0.665 -15.012 -8.892 1.00 92.94 302 VAL A CA 1
ATOM 2418 C C . VAL A 1 302 ? 0.373 -14.008 -7.777 1.00 92.94 302 VAL A C 1
ATOM 2420 O O . VAL A 1 302 ? 0.539 -14.322 -6.601 1.00 92.94 302 VAL A O 1
ATOM 2423 N N . GLU A 1 303 ? -0.032 -12.792 -8.138 1.00 94.50 303 GLU A N 1
ATOM 2424 C CA . GLU A 1 303 ? -0.460 -11.778 -7.173 1.00 94.50 303 GLU A CA 1
ATOM 2425 C C . GLU A 1 303 ? -1.796 -12.192 -6.548 1.00 94.50 303 GLU A C 1
ATOM 2427 O O . GLU A 1 303 ? -2.761 -12.465 -7.266 1.00 94.50 303 GLU A O 1
ATOM 2432 N N . THR A 1 304 ? -1.854 -12.206 -5.216 1.00 95.31 304 THR A N 1
ATOM 2433 C CA . THR A 1 304 ? -3.071 -12.493 -4.444 1.00 95.31 304 THR A CA 1
ATOM 2434 C C . THR A 1 304 ? -3.796 -11.202 -4.070 1.00 95.31 304 THR A C 1
ATOM 2436 O O . THR A 1 304 ? -3.239 -10.106 -4.181 1.00 95.31 304 THR A O 1
ATOM 2439 N N . TRP A 1 305 ? -5.049 -11.283 -3.615 1.00 96.25 305 TRP A N 1
ATOM 2440 C CA . TRP A 1 305 ? -5.792 -10.094 -3.178 1.00 96.25 305 TRP A CA 1
ATOM 2441 C C . TRP A 1 305 ? -5.228 -9.468 -1.897 1.00 96.25 305 TRP A C 1
ATOM 2443 O O . TRP A 1 305 ? -5.278 -8.241 -1.773 1.00 96.25 305 TRP A O 1
ATOM 2453 N N . GLY A 1 306 ? -4.646 -10.283 -1.008 1.00 95.00 306 GLY A N 1
ATOM 2454 C CA . GLY A 1 306 ? -4.071 -9.829 0.260 1.00 95.00 306 GLY A CA 1
ATOM 2455 C C . GLY A 1 306 ? -2.751 -9.070 0.112 1.00 95.00 306 GLY A C 1
ATOM 2456 O O . GLY A 1 306 ? -2.472 -8.177 0.906 1.00 95.00 306 GLY A O 1
ATOM 2457 N N . GLN A 1 307 ? -1.985 -9.308 -0.961 1.00 93.25 307 GLN A N 1
ATOM 2458 C CA . GLN A 1 307 ? -0.768 -8.533 -1.231 1.00 93.25 307 GLN A CA 1
ATOM 2459 C C . GLN A 1 307 ? -1.052 -7.021 -1.286 1.00 93.25 307 GLN A C 1
ATOM 2461 O O . GLN A 1 307 ? -1.772 -6.550 -2.180 1.00 93.25 307 GLN A O 1
ATOM 2466 N N . GLY A 1 308 ? -0.425 -6.272 -0.373 1.00 91.06 308 GLY A N 1
ATOM 2467 C CA . GLY A 1 308 ? -0.658 -4.842 -0.133 1.00 91.06 308 GLY A CA 1
ATOM 2468 C C . GLY A 1 308 ? -1.575 -4.520 1.059 1.00 91.06 308 GLY A C 1
ATOM 2469 O O . GLY A 1 308 ? -1.888 -3.348 1.267 1.00 91.06 308 GLY A O 1
ATOM 2470 N N . LEU A 1 309 ? -2.021 -5.525 1.823 1.00 95.19 309 LEU A N 1
ATOM 2471 C CA . LEU A 1 309 ? -2.709 -5.355 3.107 1.00 95.19 309 LEU A CA 1
ATOM 2472 C C . LEU A 1 309 ? -1.741 -5.458 4.286 1.00 95.19 309 LEU A C 1
ATOM 2474 O O . LEU A 1 309 ? -0.830 -6.292 4.278 1.00 95.19 309 LEU A O 1
ATOM 2478 N N . VAL A 1 310 ? -1.997 -4.647 5.312 1.00 95.88 310 VAL A N 1
ATOM 2479 C CA . VAL A 1 310 ? -1.285 -4.658 6.596 1.00 95.88 310 VAL A CA 1
ATOM 2480 C C . VAL A 1 310 ? -2.306 -4.579 7.732 1.00 95.88 310 VAL A C 1
ATOM 2482 O O . VAL A 1 310 ? -3.086 -3.631 7.796 1.00 95.88 310 VAL A O 1
ATOM 2485 N N . LEU A 1 311 ? -2.336 -5.569 8.620 1.00 97.62 311 LEU A N 1
ATOM 2486 C CA . LEU A 1 311 ? -3.184 -5.593 9.807 1.00 97.62 311 LEU A CA 1
ATOM 2487 C C . LEU A 1 311 ? -2.390 -5.127 11.026 1.00 97.62 311 LEU A C 1
ATOM 2489 O O . LEU A 1 311 ? -1.513 -5.827 11.524 1.00 97.62 311 LEU A O 1
ATOM 2493 N N . TYR A 1 312 ? -2.762 -3.968 11.552 1.00 98.06 312 TYR A N 1
ATOM 2494 C CA . TYR A 1 312 ? -2.266 -3.458 12.821 1.00 98.06 312 TYR A CA 1
ATOM 2495 C C . TYR A 1 312 ? -3.112 -3.992 13.974 1.00 98.06 312 TYR A C 1
ATOM 2497 O O . TYR A 1 312 ? -4.280 -3.618 14.119 1.00 98.06 312 TYR A O 1
ATOM 2505 N N . HIS A 1 313 ? -2.522 -4.848 14.803 1.00 98.44 313 HIS A N 1
ATOM 2506 C CA . HIS A 1 313 ? -3.177 -5.454 15.960 1.00 98.44 313 HIS A CA 1
ATOM 2507 C C . HIS A 1 313 ? -3.290 -4.462 17.111 1.00 98.44 313 HIS A C 1
ATOM 2509 O O . HIS A 1 313 ? -2.306 -3.834 17.505 1.00 98.44 313 HIS A O 1
ATOM 2515 N N . ASN A 1 314 ? -4.486 -4.346 17.690 1.00 98.06 314 ASN A N 1
ATOM 2516 C CA . ASN A 1 314 ? -4.684 -3.549 18.892 1.00 98.06 314 ASN A CA 1
ATOM 2517 C C . ASN A 1 314 ? -4.258 -4.355 20.137 1.00 98.06 314 ASN A C 1
ATOM 2519 O O . ASN A 1 314 ? -4.956 -5.308 20.499 1.00 98.06 314 ASN A O 1
ATOM 2523 N N . PRO A 1 315 ? -3.194 -3.955 20.860 1.00 95.88 315 PRO A N 1
ATOM 2524 C CA . PRO A 1 315 ? -2.735 -4.680 22.048 1.00 95.88 315 PRO A CA 1
ATOM 2525 C C . PRO A 1 315 ? -3.726 -4.624 23.224 1.00 95.88 315 PRO A C 1
ATOM 2527 O O . PRO A 1 315 ? -3.632 -5.430 24.144 1.00 95.88 315 PRO A O 1
ATOM 2530 N N . ASN A 1 316 ? -4.680 -3.687 23.203 1.00 96.31 316 ASN A N 1
ATOM 2531 C CA . ASN A 1 316 ? -5.635 -3.444 24.286 1.00 96.31 316 ASN A CA 1
ATOM 2532 C C . ASN A 1 316 ? -7.043 -3.992 23.987 1.00 96.31 316 ASN A C 1
ATOM 2534 O O . ASN A 1 316 ? -7.992 -3.666 24.708 1.00 96.31 316 ASN A O 1
ATOM 2538 N N . CYS A 1 317 ? -7.224 -4.752 22.901 1.00 97.94 317 CYS A N 1
ATOM 2539 C CA . CYS A 1 317 ? -8.552 -5.188 22.480 1.00 97.94 317 CYS A CA 1
ATOM 2540 C C . CYS A 1 317 ? -9.137 -6.325 23.332 1.00 97.94 317 CYS A C 1
ATOM 2542 O O . CYS A 1 317 ? -8.428 -7.131 23.928 1.00 97.94 317 CYS A O 1
ATOM 2544 N N . LEU A 1 318 ? -10.469 -6.397 23.367 1.00 98.12 318 LEU A N 1
ATOM 2545 C CA . LEU A 1 318 ? -11.219 -7.453 24.052 1.00 98.12 318 LEU A CA 1
ATOM 2546 C C . LEU A 1 318 ? -11.276 -8.760 23.247 1.00 98.12 318 LEU A C 1
ATOM 2548 O O . LEU A 1 318 ? -11.411 -9.832 23.832 1.00 98.12 318 LEU A O 1
ATOM 2552 N N . HIS A 1 319 ? -11.188 -8.667 21.918 1.00 98.12 319 HIS A N 1
ATOM 2553 C CA . HIS A 1 319 ? -11.324 -9.792 20.991 1.00 98.12 319 HIS A CA 1
ATOM 2554 C C . HIS A 1 319 ? -10.135 -9.797 20.018 1.00 98.12 319 HIS A C 1
ATOM 2556 O O . HIS A 1 319 ? -10.255 -9.236 18.927 1.00 98.12 319 HIS A O 1
ATOM 2562 N N . PRO A 1 320 ? -8.972 -10.345 20.410 1.00 97.75 320 PRO A N 1
ATOM 2563 C CA . PRO A 1 320 ? -7.776 -10.341 19.570 1.00 97.75 320 PRO A CA 1
ATOM 2564 C C . PRO A 1 320 ? -7.949 -11.204 18.319 1.00 97.75 320 PRO A C 1
ATOM 2566 O O . PRO A 1 320 ? -8.642 -12.220 18.342 1.00 97.75 320 PRO A O 1
ATOM 2569 N N . ILE A 1 321 ? -7.290 -10.796 17.234 1.00 98.12 321 ILE A N 1
ATOM 2570 C CA . ILE A 1 321 ? -7.220 -11.558 15.984 1.00 98.12 321 ILE A CA 1
ATOM 2571 C C . ILE A 1 321 ? -5.988 -12.467 16.064 1.00 98.12 321 ILE A C 1
ATOM 2573 O O . ILE A 1 321 ? -4.899 -11.961 16.342 1.00 98.12 321 ILE A O 1
ATOM 2577 N N . PRO A 1 322 ? -6.112 -13.787 15.843 1.00 96.75 322 PRO A N 1
ATOM 2578 C CA . PRO A 1 322 ? -4.940 -14.652 15.780 1.00 96.75 322 PRO A CA 1
ATOM 2579 C C . PRO A 1 322 ? -3.998 -14.226 14.643 1.00 96.75 322 PRO A C 1
ATOM 2581 O O . PRO A 1 322 ? -4.447 -13.918 13.539 1.00 96.75 322 PRO A O 1
ATOM 2584 N N . LEU A 1 323 ? -2.686 -14.214 14.905 1.00 94.94 323 LEU A N 1
ATOM 2585 C CA . LEU A 1 323 ? -1.676 -13.910 13.883 1.00 94.94 323 LEU A CA 1
ATOM 2586 C C . LEU A 1 323 ? -1.782 -14.912 12.726 1.00 94.94 323 LEU A C 1
ATOM 2588 O O . LEU A 1 323 ? -1.781 -16.120 12.963 1.00 94.94 323 LEU A O 1
ATOM 2592 N N . GLY A 1 324 ? -1.827 -14.420 11.489 1.00 94.69 324 GLY A N 1
ATOM 2593 C CA . GLY A 1 324 ? -1.995 -15.238 10.289 1.00 94.69 324 GLY A CA 1
ATOM 2594 C C . GLY A 1 324 ? -3.436 -15.639 9.952 1.00 94.69 324 GLY A C 1
ATOM 2595 O O . GLY A 1 324 ? -3.641 -16.221 8.889 1.00 94.69 324 GLY A O 1
ATOM 2596 N N . ALA A 1 325 ? -4.436 -15.284 10.771 1.00 96.00 325 ALA A N 1
ATOM 2597 C CA . ALA A 1 325 ? -5.840 -15.623 10.495 1.00 96.00 325 ALA A CA 1
ATOM 2598 C C . ALA A 1 325 ? -6.424 -14.886 9.272 1.00 96.00 325 ALA A C 1
ATOM 2600 O O . ALA A 1 325 ? -7.489 -15.248 8.766 1.00 96.00 325 ALA A O 1
ATOM 2601 N N . MET A 1 326 ? -5.742 -13.835 8.802 1.00 95.94 326 MET A N 1
ATOM 2602 C CA . MET A 1 326 ? -6.028 -13.115 7.561 1.00 95.94 326 MET A CA 1
ATOM 2603 C C . MET A 1 326 ? -4.962 -13.482 6.507 1.00 95.94 326 MET A C 1
ATOM 2605 O O . MET A 1 326 ? -3.828 -13.014 6.616 1.00 95.94 326 MET A O 1
ATOM 2609 N N . PRO A 1 327 ? -5.281 -14.324 5.501 1.00 94.56 327 PRO A N 1
ATOM 2610 C CA . PRO A 1 327 ? -4.291 -14.835 4.552 1.00 94.56 327 PRO A CA 1
ATOM 2611 C C . PRO A 1 327 ? -3.642 -13.749 3.695 1.00 94.56 327 PRO A C 1
ATOM 2613 O O . PRO A 1 327 ? -4.308 -12.825 3.234 1.00 94.56 327 PRO A O 1
ATOM 2616 N N . ASP A 1 328 ? -2.347 -13.908 3.418 1.00 93.88 328 ASP A N 1
ATOM 2617 C CA . ASP A 1 328 ? -1.540 -12.981 2.614 1.00 93.88 328 ASP A CA 1
ATOM 2618 C C . ASP A 1 328 ? -1.561 -11.527 3.117 1.00 93.88 328 ASP A C 1
ATOM 2620 O O . ASP A 1 328 ? -1.415 -10.608 2.316 1.00 93.88 328 ASP A O 1
ATOM 2624 N N . VAL A 1 329 ? -1.768 -11.300 4.416 1.00 94.75 329 VAL A N 1
ATOM 2625 C CA . VAL A 1 329 ? -1.696 -9.980 5.061 1.00 94.75 329 VAL A CA 1
ATOM 2626 C C . VAL A 1 329 ? -0.413 -9.885 5.889 1.00 94.75 329 VAL A C 1
ATOM 2628 O O . VAL A 1 329 ? 0.055 -10.883 6.437 1.00 94.75 329 VAL A O 1
ATOM 2631 N N . VAL A 1 330 ? 0.174 -8.688 5.986 1.00 94.56 330 VAL A N 1
ATOM 2632 C CA . VAL A 1 330 ? 1.248 -8.421 6.958 1.00 94.56 330 VAL A CA 1
ATOM 2633 C C . VAL A 1 330 ? 0.613 -8.166 8.320 1.00 94.56 330 VAL A C 1
ATOM 2635 O O . VAL A 1 330 ? -0.143 -7.212 8.467 1.00 94.56 330 VAL A O 1
ATOM 2638 N N . ASP A 1 331 ? 0.930 -8.975 9.322 1.00 95.75 331 ASP A N 1
ATOM 2639 C CA . ASP A 1 331 ? 0.553 -8.715 10.710 1.00 95.75 331 ASP A CA 1
ATOM 2640 C C . ASP A 1 331 ? 1.577 -7.785 11.368 1.00 95.75 331 ASP A C 1
ATOM 2642 O O . ASP A 1 331 ? 2.762 -8.108 11.402 1.00 95.75 331 ASP A O 1
ATOM 2646 N N . CYS A 1 332 ? 1.124 -6.672 11.941 1.00 94.69 332 CYS A N 1
ATOM 2647 C CA . CYS A 1 332 ? 1.935 -5.727 12.708 1.00 94.69 332 CYS A CA 1
ATOM 2648 C C . CYS A 1 332 ? 1.429 -5.617 14.153 1.00 94.69 332 CYS A C 1
ATOM 2650 O O . CYS A 1 332 ? 0.253 -5.324 14.379 1.00 94.69 332 CYS A O 1
ATOM 2652 N N . TRP A 1 333 ? 2.301 -5.804 15.144 1.00 93.81 333 TRP A N 1
ATOM 2653 C CA . TRP A 1 333 ? 1.963 -5.675 16.569 1.00 93.81 333 TRP A CA 1
ATOM 2654 C C . TRP A 1 333 ? 3.130 -5.109 17.384 1.00 93.81 333 TRP A C 1
ATOM 2656 O O . TRP A 1 333 ? 4.229 -4.924 16.869 1.00 93.81 333 TRP A O 1
ATOM 2666 N N . ILE A 1 334 ? 2.889 -4.829 18.668 1.00 89.81 334 ILE A N 1
ATOM 2667 C CA . ILE A 1 334 ? 3.931 -4.402 19.608 1.00 89.81 334 ILE A CA 1
ATOM 2668 C C . ILE A 1 334 ? 4.374 -5.583 20.475 1.00 89.81 334 ILE A C 1
ATOM 2670 O O . ILE A 1 334 ? 3.551 -6.182 21.166 1.00 89.81 334 ILE A O 1
ATOM 2674 N N . GLU A 1 335 ? 5.675 -5.868 20.492 1.00 87.06 335 GLU A N 1
ATOM 2675 C CA . GLU A 1 335 ? 6.326 -6.841 21.379 1.00 87.06 335 GLU A CA 1
ATOM 2676 C C . GLU A 1 335 ? 7.499 -6.159 22.095 1.00 87.06 335 GLU A C 1
ATOM 2678 O O . GLU A 1 335 ? 8.309 -5.480 21.466 1.00 87.06 335 GLU A O 1
ATOM 2683 N N . ASP A 1 336 ? 7.558 -6.256 23.428 1.00 84.31 336 ASP A N 1
ATOM 2684 C CA . ASP A 1 336 ? 8.579 -5.594 24.262 1.00 84.31 336 ASP A CA 1
ATOM 2685 C C . ASP A 1 336 ? 8.785 -4.093 23.949 1.00 84.31 336 ASP A C 1
ATOM 2687 O O . ASP A 1 336 ? 9.895 -3.555 24.004 1.00 84.31 336 ASP A O 1
ATOM 2691 N N . GLY A 1 337 ? 7.693 -3.398 23.606 1.00 78.25 337 GLY A N 1
ATOM 2692 C CA . GLY A 1 337 ? 7.698 -1.971 23.269 1.00 78.25 337 GLY A CA 1
ATOM 2693 C C . GLY A 1 337 ? 8.242 -1.634 21.874 1.00 78.25 337 GLY A C 1
ATOM 2694 O O . GLY A 1 337 ? 8.517 -0.463 21.609 1.00 78.25 337 GLY A O 1
ATOM 2695 N N . LYS A 1 338 ? 8.408 -2.625 20.991 1.00 79.81 338 LYS A N 1
ATOM 2696 C CA . LYS A 1 338 ? 8.882 -2.466 19.607 1.00 79.81 338 LYS A CA 1
ATOM 2697 C C . LYS A 1 338 ? 7.830 -2.932 18.609 1.00 79.81 338 LYS A C 1
ATOM 2699 O O . LYS A 1 338 ? 7.101 -3.875 18.909 1.00 79.81 338 LYS A O 1
ATOM 2704 N N . SER A 1 339 ? 7.776 -2.303 17.434 1.00 83.31 339 SER A N 1
ATOM 2705 C CA . SER A 1 339 ? 6.945 -2.804 16.340 1.00 83.31 339 SER A CA 1
ATOM 2706 C C . SER A 1 339 ? 7.569 -4.072 15.778 1.00 83.31 339 SER A C 1
ATOM 2708 O O . SER A 1 339 ? 8.767 -4.129 15.499 1.00 83.31 339 SER A O 1
ATOM 2710 N N . VAL A 1 340 ? 6.750 -5.100 15.615 1.00 86.50 340 VAL A N 1
ATOM 2711 C CA . VAL A 1 340 ? 7.114 -6.348 14.956 1.00 86.50 340 VAL A CA 1
ATOM 2712 C C . VAL A 1 340 ? 6.143 -6.552 13.812 1.00 86.50 340 VAL A C 1
ATOM 2714 O O . VAL A 1 340 ? 4.942 -6.327 13.955 1.00 86.50 340 VAL A O 1
ATOM 2717 N N . SER A 1 341 ? 6.677 -6.948 12.661 1.00 89.06 341 SER A N 1
ATOM 2718 C CA . SER A 1 341 ? 5.887 -7.284 11.482 1.00 89.06 341 SER A CA 1
ATOM 2719 C C . SER A 1 341 ? 6.161 -8.722 11.075 1.00 89.06 341 SER A C 1
ATOM 2721 O O . SER A 1 341 ? 7.311 -9.158 11.072 1.00 89.06 341 SER A O 1
ATOM 2723 N N . ARG A 1 342 ? 5.116 -9.457 10.701 1.00 88.81 342 ARG A N 1
ATOM 2724 C CA . ARG A 1 342 ? 5.218 -10.816 10.175 1.00 88.81 342 ARG A CA 1
ATOM 2725 C C . ARG A 1 342 ? 4.388 -10.941 8.915 1.00 88.81 342 ARG A C 1
ATOM 2727 O O . ARG A 1 342 ? 3.228 -10.557 8.881 1.00 88.81 342 ARG A O 1
ATOM 2734 N N . PHE A 1 343 ? 4.980 -11.534 7.894 1.00 86.44 343 PHE A N 1
ATOM 2735 C CA . PHE A 1 343 ? 4.308 -11.868 6.649 1.00 86.44 343 PHE A CA 1
ATOM 2736 C C . PHE A 1 343 ? 4.923 -13.143 6.082 1.00 86.44 343 PHE A C 1
ATOM 2738 O O . PHE A 1 343 ? 6.021 -13.548 6.470 1.00 86.44 343 PHE A O 1
ATOM 2745 N N . GLN A 1 344 ? 4.193 -13.809 5.193 1.00 79.62 344 GLN A N 1
ATOM 2746 C CA . GLN A 1 344 ? 4.689 -14.989 4.497 1.00 79.62 344 GLN A CA 1
ATOM 2747 C C . GLN A 1 344 ? 4.983 -14.643 3.041 1.00 79.62 344 GLN A C 1
ATOM 2749 O O . GLN A 1 344 ? 4.154 -14.058 2.349 1.00 79.62 344 GLN A O 1
ATOM 2754 N N . GLY A 1 345 ? 6.160 -15.042 2.564 1.00 83.44 345 GLY A N 1
ATOM 2755 C CA . GLY A 1 345 ? 6.550 -14.840 1.173 1.00 83.44 345 GLY A CA 1
ATOM 2756 C C . GLY A 1 345 ? 6.846 -13.380 0.832 1.00 83.44 345 GLY A C 1
ATOM 2757 O O . GLY A 1 345 ? 7.323 -12.612 1.659 1.00 83.44 345 GLY A O 1
ATOM 2758 N N . TRP A 1 346 ? 6.625 -13.015 -0.428 1.00 88.50 346 TRP A N 1
ATOM 2759 C CA . TRP A 1 346 ? 6.906 -11.675 -0.936 1.00 88.50 346 TRP A CA 1
ATOM 2760 C C . TRP A 1 346 ? 5.687 -10.768 -0.773 1.00 88.50 346 TRP A C 1
ATOM 2762 O O . TRP A 1 346 ? 4.594 -11.117 -1.228 1.00 88.50 346 TRP A O 1
ATOM 2772 N N . HIS A 1 347 ? 5.890 -9.583 -0.191 1.00 91.31 347 HIS A N 1
ATOM 2773 C CA . HIS A 1 347 ? 4.815 -8.618 0.027 1.00 91.31 347 HIS A CA 1
ATOM 2774 C C . HIS A 1 347 ? 5.213 -7.206 -0.428 1.00 91.31 347 HIS A C 1
ATOM 2776 O O . HIS A 1 347 ? 6.198 -6.652 0.069 1.00 91.31 347 HIS A O 1
ATOM 2782 N N . PRO A 1 348 ? 4.474 -6.592 -1.368 1.00 90.44 348 PRO A N 1
ATOM 2783 C CA . PRO A 1 348 ? 4.702 -5.214 -1.776 1.00 90.44 348 PRO A CA 1
ATOM 2784 C C . PRO A 1 348 ? 4.104 -4.258 -0.739 1.00 90.44 348 PRO A C 1
ATOM 2786 O O . PRO A 1 348 ? 2.971 -4.466 -0.312 1.00 90.44 348 PRO A O 1
ATOM 2789 N N . TYR A 1 349 ? 4.811 -3.182 -0.392 1.00 84.00 349 TYR A N 1
ATOM 2790 C CA . TYR A 1 349 ? 4.248 -2.128 0.468 1.00 84.00 349 TYR A CA 1
ATOM 2791 C C . TYR A 1 349 ? 3.902 -0.846 -0.305 1.00 84.00 349 TYR A C 1
ATOM 2793 O O . TYR A 1 349 ? 3.105 -0.052 0.175 1.00 84.00 349 TYR A O 1
ATOM 2801 N N . ALA A 1 350 ? 4.470 -0.622 -1.498 1.00 87.25 350 ALA A N 1
ATOM 2802 C CA . ALA A 1 350 ? 4.086 0.476 -2.393 1.00 87.25 350 ALA A CA 1
ATOM 2803 C C . ALA A 1 350 ? 4.424 0.118 -3.845 1.00 87.25 350 ALA A C 1
ATOM 2805 O O . ALA A 1 350 ? 5.517 -0.370 -4.133 1.00 87.25 350 ALA A O 1
ATOM 2806 N N . SER A 1 351 ? 3.514 0.351 -4.796 1.00 89.50 351 SER A N 1
ATOM 2807 C CA . SER A 1 351 ? 3.806 0.071 -6.209 1.00 89.50 351 SER A CA 1
ATOM 2808 C C . SER A 1 351 ? 2.993 0.906 -7.185 1.00 89.50 351 SER A C 1
ATOM 2810 O O . SER A 1 351 ? 1.850 1.267 -6.921 1.00 89.50 351 SER A O 1
ATOM 2812 N N . LYS A 1 352 ? 3.575 1.153 -8.358 1.00 89.75 352 LYS A N 1
ATOM 2813 C CA . LYS A 1 352 ? 2.923 1.764 -9.514 1.00 89.75 352 LYS A CA 1
ATOM 2814 C C . LYS A 1 352 ? 2.694 0.706 -10.588 1.00 89.75 352 LYS A C 1
ATOM 2816 O O . LYS A 1 352 ? 3.480 -0.227 -10.755 1.00 89.75 352 LYS A O 1
ATOM 2821 N N . THR A 1 353 ? 1.586 0.849 -11.309 1.00 91.69 353 THR A N 1
ATOM 2822 C CA . THR A 1 353 ? 1.244 0.012 -12.465 1.00 91.69 353 THR A CA 1
ATOM 2823 C C . THR A 1 353 ? 1.270 0.874 -13.713 1.00 91.69 353 THR A C 1
ATOM 2825 O O . THR A 1 353 ? 0.455 1.783 -13.854 1.00 91.69 353 THR A O 1
ATOM 2828 N N . VAL A 1 354 ? 2.196 0.582 -14.618 1.00 90.69 354 VAL A N 1
ATOM 2829 C CA . VAL A 1 354 ? 2.302 1.240 -15.920 1.00 90.69 354 VAL A CA 1
ATOM 2830 C C . VAL A 1 354 ? 1.643 0.341 -16.954 1.00 90.69 354 VAL A C 1
ATOM 2832 O O . VAL A 1 354 ? 1.915 -0.855 -17.012 1.00 90.69 354 VAL A O 1
ATOM 2835 N N . THR A 1 355 ? 0.736 0.902 -17.750 1.00 91.38 355 THR A N 1
ATOM 2836 C CA . THR A 1 355 ? 0.054 0.186 -18.835 1.00 91.38 355 THR A CA 1
ATOM 2837 C C . THR A 1 355 ? 0.479 0.779 -20.167 1.00 91.38 355 THR A C 1
ATOM 2839 O O . THR A 1 355 ? 0.290 1.970 -20.397 1.00 91.38 355 THR A O 1
ATOM 2842 N N . LEU A 1 356 ? 0.998 -0.061 -21.055 1.00 90.75 356 LEU A N 1
ATOM 2843 C CA . LEU A 1 356 ? 1.269 0.274 -22.446 1.00 90.75 356 LEU A CA 1
ATOM 2844 C C . LEU A 1 356 ? 0.246 -0.450 -23.320 1.00 90.75 356 LEU A C 1
ATOM 2846 O O . LEU A 1 356 ? 0.095 -1.667 -23.222 1.00 90.75 356 LEU A O 1
ATOM 2850 N N . HIS A 1 357 ? -0.475 0.290 -24.159 1.00 91.50 357 HIS A N 1
ATOM 2851 C CA . HIS A 1 357 ? -1.434 -0.282 -25.101 1.00 91.50 357 HIS A CA 1
ATOM 2852 C C . HIS A 1 357 ? -0.799 -0.363 -26.488 1.00 91.50 357 HIS A C 1
ATOM 2854 O O . HIS A 1 357 ? -0.623 0.653 -27.153 1.00 91.50 357 HIS A O 1
ATOM 2860 N N . PHE A 1 358 ? -0.461 -1.582 -26.899 1.00 89.38 358 PHE A N 1
ATOM 2861 C CA . PHE A 1 358 ? 0.115 -1.890 -28.208 1.00 89.38 358 PHE A CA 1
ATOM 2862 C C . PHE A 1 358 ? -0.957 -2.242 -29.251 1.00 89.38 358 PHE A C 1
ATOM 2864 O O . PHE A 1 358 ? -0.672 -2.245 -30.446 1.00 89.38 358 PHE A O 1
ATOM 2871 N N . GLY A 1 359 ? -2.198 -2.508 -28.825 1.00 90.00 359 GLY A N 1
ATOM 2872 C CA . GLY A 1 359 ? -3.258 -2.949 -29.730 1.00 90.00 359 GLY A CA 1
ATOM 2873 C C . GLY A 1 359 ? -2.891 -4.274 -30.404 1.00 90.00 359 GLY A C 1
ATOM 2874 O O . GLY A 1 359 ? -2.194 -5.093 -29.816 1.00 90.00 359 GLY A O 1
ATOM 2875 N N . GLU A 1 360 ? -3.333 -4.468 -31.645 1.00 88.06 360 GLU A N 1
ATOM 2876 C CA . GLU A 1 360 ? -3.071 -5.696 -32.420 1.00 88.06 360 GLU A CA 1
ATOM 2877 C C . GLU A 1 360 ? -1.575 -5.891 -32.740 1.00 88.06 360 GLU A C 1
ATOM 2879 O O . GLU A 1 360 ? -1.124 -7.015 -32.931 1.00 88.06 360 GLU A O 1
ATOM 2884 N N . VAL A 1 361 ? -0.772 -4.818 -32.690 1.00 90.75 361 VAL A N 1
ATOM 2885 C CA . VAL A 1 361 ? 0.675 -4.870 -32.959 1.00 90.75 361 VAL A CA 1
ATOM 2886 C C . VAL A 1 361 ? 1.424 -5.695 -31.909 1.00 90.75 361 VAL A C 1
ATOM 2888 O O . VAL A 1 361 ? 2.506 -6.194 -32.202 1.00 90.75 361 VAL A O 1
ATOM 2891 N N . LYS A 1 362 ? 0.871 -5.891 -30.697 1.00 89.50 362 LYS A N 1
ATOM 2892 C CA . LYS A 1 362 ? 1.541 -6.685 -29.650 1.00 89.50 362 LYS A CA 1
ATOM 2893 C C . LYS A 1 362 ? 1.871 -8.099 -30.134 1.00 89.50 362 LYS A C 1
ATOM 2895 O O . LYS A 1 362 ? 2.947 -8.594 -29.815 1.00 89.50 362 LYS A O 1
ATOM 2900 N N . GLU A 1 363 ? 0.973 -8.726 -30.897 1.00 85.88 363 GLU A N 1
ATOM 2901 C CA . GLU A 1 363 ? 1.186 -10.074 -31.436 1.00 85.88 363 GLU A CA 1
ATOM 2902 C C . GLU A 1 363 ? 2.360 -10.106 -32.424 1.00 85.88 363 GLU A C 1
ATOM 2904 O O . GLU A 1 363 ? 3.174 -11.026 -32.382 1.00 85.88 363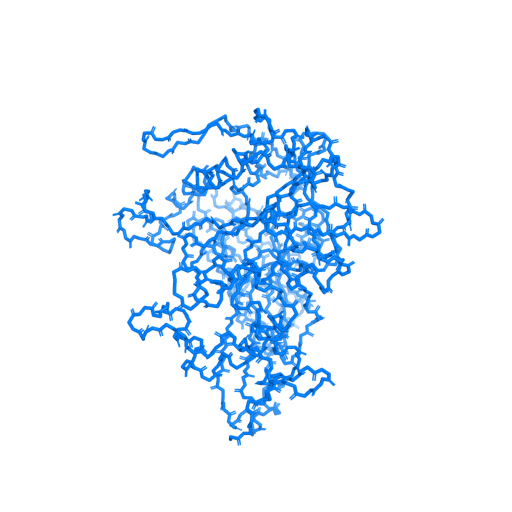 GLU A O 1
ATOM 2909 N N . GLU A 1 364 ? 2.502 -9.069 -33.254 1.00 89.81 364 GLU A N 1
ATOM 2910 C CA . GLU A 1 364 ? 3.593 -8.950 -34.230 1.00 89.81 364 GLU A CA 1
ATOM 2911 C C . GLU A 1 364 ? 4.961 -8.759 -33.564 1.00 89.81 364 GLU A C 1
ATOM 2913 O O . GLU A 1 364 ? 5.975 -9.206 -34.100 1.00 89.81 364 GLU A O 1
ATOM 2918 N N . ILE A 1 365 ? 4.991 -8.102 -32.397 1.00 85.94 365 ILE A N 1
ATOM 2919 C CA . ILE A 1 365 ? 6.223 -7.830 -31.643 1.00 85.94 365 ILE A CA 1
ATOM 2920 C C . ILE A 1 365 ? 6.423 -8.758 -30.435 1.00 85.94 365 ILE A C 1
ATOM 2922 O O . ILE A 1 365 ? 7.295 -8.504 -29.600 1.00 85.94 365 ILE A O 1
ATOM 2926 N N . TRP A 1 366 ? 5.605 -9.806 -30.291 1.00 81.38 366 TRP A N 1
ATOM 2927 C CA . TRP A 1 366 ? 5.571 -10.647 -29.090 1.00 81.38 366 TRP A CA 1
ATOM 2928 C C . TRP A 1 366 ? 6.927 -11.290 -28.791 1.00 81.38 366 TRP A C 1
ATOM 2930 O O . TRP A 1 366 ? 7.406 -11.226 -27.659 1.00 81.38 366 TRP A O 1
ATOM 2940 N N . GLU A 1 367 ? 7.582 -11.849 -29.811 1.00 83.44 367 GLU A N 1
ATOM 2941 C CA . GLU A 1 367 ? 8.906 -12.462 -29.663 1.00 83.44 367 GLU A CA 1
ATOM 2942 C C . GLU A 1 367 ? 9.948 -11.439 -29.187 1.00 83.44 367 GLU A C 1
ATOM 2944 O O . GLU A 1 367 ? 10.757 -11.738 -28.313 1.00 83.44 367 GLU A O 1
ATOM 2949 N N . GLN A 1 368 ? 9.900 -10.204 -29.693 1.00 81.81 368 GLN A N 1
ATOM 2950 C CA . GLN A 1 368 ? 10.795 -9.121 -29.286 1.00 81.81 368 GLN A CA 1
ATOM 2951 C C . GLN A 1 368 ? 10.490 -8.642 -27.862 1.00 81.81 368 GLN A C 1
ATOM 2953 O O . GLN A 1 368 ? 11.416 -8.352 -27.106 1.00 81.81 368 GLN A O 1
ATOM 2958 N N . LEU A 1 369 ? 9.213 -8.595 -27.466 1.00 79.81 369 LEU A N 1
ATOM 2959 C CA . LEU A 1 369 ? 8.809 -8.260 -26.099 1.00 79.81 369 LEU A CA 1
ATOM 2960 C C . LEU A 1 369 ? 9.306 -9.303 -25.090 1.00 79.81 369 LEU A C 1
ATOM 2962 O O . LEU A 1 369 ? 9.723 -8.926 -23.997 1.00 79.81 369 LEU A O 1
ATOM 2966 N N . GLN A 1 370 ? 9.343 -10.589 -25.459 1.00 72.38 370 GLN A N 1
ATOM 2967 C CA . GLN A 1 370 ? 9.914 -11.644 -24.611 1.00 72.38 370 GLN A CA 1
ATOM 2968 C C . GLN A 1 370 ? 11.432 -11.516 -24.404 1.00 72.38 370 GLN A C 1
ATOM 2970 O O . GLN A 1 370 ? 11.975 -12.084 -23.452 1.00 72.38 370 GLN A O 1
ATOM 2975 N N . LEU A 1 371 ? 12.122 -10.773 -25.275 1.00 69.31 371 LEU A N 1
ATOM 2976 C CA . LEU A 1 371 ? 13.552 -10.485 -25.157 1.00 69.31 371 LEU A CA 1
ATOM 2977 C C . LEU A 1 371 ? 13.847 -9.243 -24.303 1.00 69.31 371 LEU A C 1
ATOM 2979 O O . LEU A 1 371 ? 15.010 -9.018 -23.960 1.00 69.31 371 LEU A O 1
ATOM 2983 N N . LEU A 1 372 ? 12.835 -8.437 -23.953 1.00 65.75 372 LEU A N 1
ATOM 2984 C CA . LEU A 1 372 ? 13.028 -7.270 -23.092 1.00 65.75 372 LEU A CA 1
ATOM 2985 C C . LEU A 1 372 ? 13.436 -7.692 -21.669 1.00 65.75 372 LEU A C 1
ATOM 2987 O O . LEU A 1 372 ? 13.052 -8.774 -21.213 1.00 65.75 372 LEU A O 1
ATOM 2991 N N . PRO A 1 373 ? 14.225 -6.854 -20.962 1.00 57.78 373 PRO A N 1
ATOM 2992 C CA . PRO A 1 373 ? 14.772 -7.182 -19.655 1.00 57.78 373 PRO A CA 1
ATOM 2993 C C . PRO A 1 373 ? 13.709 -7.715 -18.704 1.00 57.78 373 PRO A C 1
ATOM 2995 O O . PRO A 1 373 ? 12.655 -7.113 -18.489 1.00 57.78 373 PRO A O 1
ATOM 2998 N N . ARG A 1 374 ? 14.043 -8.889 -18.173 1.00 67.81 374 ARG A N 1
ATOM 2999 C CA . ARG A 1 374 ? 13.252 -9.682 -17.245 1.00 67.81 374 ARG A CA 1
ATOM 3000 C C . ARG A 1 374 ? 13.049 -8.923 -15.943 1.00 67.81 374 ARG A C 1
ATOM 3002 O O . ARG A 1 374 ? 13.815 -8.025 -15.605 1.00 67.81 374 ARG A O 1
ATOM 3009 N N . SER A 1 375 ? 12.013 -9.340 -15.230 1.00 83.94 375 SER A N 1
ATOM 3010 C CA . SER A 1 375 ? 11.791 -9.053 -13.819 1.00 83.94 375 SER A CA 1
ATOM 3011 C C . SER A 1 375 ? 13.115 -8.972 -13.063 1.00 83.94 375 SER A C 1
ATOM 3013 O O . SER A 1 375 ? 13.903 -9.913 -13.139 1.00 83.94 375 SER A O 1
ATOM 3015 N N . PHE A 1 376 ? 13.355 -7.859 -12.380 1.00 89.00 376 PHE A N 1
ATOM 3016 C CA . PHE A 1 376 ? 14.559 -7.655 -11.587 1.00 89.00 376 PHE A CA 1
ATOM 3017 C C . PHE A 1 376 ? 14.211 -7.081 -10.218 1.00 89.00 376 PHE A C 1
ATOM 3019 O O . PHE A 1 376 ? 13.166 -6.442 -10.028 1.00 89.00 376 PHE A O 1
ATOM 3026 N N . SER A 1 377 ? 15.119 -7.279 -9.270 1.00 91.69 377 SER A N 1
ATOM 3027 C CA . SER A 1 377 ? 15.067 -6.640 -7.958 1.00 91.69 377 SER A CA 1
ATOM 3028 C C . SER A 1 377 ? 16.416 -6.055 -7.561 1.00 91.69 377 SER A C 1
ATOM 3030 O O . SER A 1 377 ? 17.462 -6.521 -8.005 1.00 91.69 377 SER A O 1
ATOM 3032 N N . ILE A 1 378 ? 16.371 -5.013 -6.734 1.00 93.69 378 ILE A N 1
ATOM 3033 C CA . ILE A 1 378 ? 17.525 -4.437 -6.047 1.00 93.69 378 ILE A CA 1
ATOM 3034 C C . ILE A 1 378 ? 17.225 -4.570 -4.561 1.00 93.69 378 ILE A C 1
ATOM 3036 O O . ILE A 1 378 ? 16.320 -3.918 -4.038 1.00 93.69 378 ILE A O 1
ATOM 3040 N N . ASN A 1 379 ? 17.952 -5.463 -3.903 1.00 93.44 379 ASN A N 1
ATOM 3041 C CA . ASN A 1 379 ? 17.685 -5.860 -2.532 1.00 93.44 379 ASN A CA 1
ATOM 3042 C C . ASN A 1 379 ? 18.702 -5.207 -1.597 1.00 93.44 379 ASN A C 1
ATOM 3044 O O . ASN A 1 379 ? 19.888 -5.156 -1.943 1.00 93.44 379 ASN A O 1
ATOM 3048 N N . PRO A 1 380 ? 18.275 -4.729 -0.419 1.00 92.56 380 PRO A N 1
ATOM 3049 C CA . PRO A 1 380 ? 19.214 -4.369 0.627 1.00 92.56 380 PRO A CA 1
ATOM 3050 C C . PRO A 1 380 ? 19.970 -5.619 1.079 1.00 92.56 380 PRO A C 1
ATOM 3052 O O . PRO A 1 380 ? 19.397 -6.705 1.170 1.00 92.56 380 PRO A O 1
ATOM 3055 N N . ILE A 1 381 ? 21.258 -5.462 1.362 1.00 90.44 381 ILE A N 1
ATOM 3056 C CA . ILE A 1 381 ? 22.113 -6.538 1.862 1.00 90.44 381 ILE A CA 1
ATOM 3057 C C . ILE A 1 381 ? 22.884 -6.088 3.106 1.00 90.44 381 ILE A C 1
ATOM 3059 O O . ILE A 1 381 ? 23.135 -4.890 3.274 1.00 90.44 381 ILE A O 1
ATOM 3063 N N . PRO A 1 382 ? 23.293 -7.024 3.980 1.00 88.38 382 PRO A N 1
ATOM 3064 C CA . PRO A 1 382 ? 24.145 -6.695 5.113 1.00 88.38 382 PRO A CA 1
ATOM 3065 C C . PRO A 1 382 ? 25.492 -6.105 4.675 1.00 88.38 382 PRO A C 1
ATOM 3067 O O . PRO A 1 382 ? 26.049 -6.473 3.634 1.00 88.38 382 PRO A O 1
ATOM 3070 N N . HIS A 1 383 ? 26.045 -5.222 5.507 1.00 86.94 383 HIS A N 1
ATOM 3071 C CA . HIS A 1 383 ? 27.345 -4.579 5.284 1.00 86.94 383 HIS A CA 1
ATOM 3072 C C . HIS A 1 383 ? 28.457 -5.613 5.030 1.00 86.94 383 HIS A C 1
ATOM 3074 O O . HIS A 1 383 ? 29.250 -5.478 4.101 1.00 86.94 383 HIS A O 1
ATOM 3080 N N . GLU A 1 384 ? 28.492 -6.690 5.813 1.00 86.88 384 GLU A N 1
ATOM 3081 C CA . GLU A 1 384 ? 29.463 -7.775 5.689 1.00 86.88 384 GLU A CA 1
ATOM 3082 C C . GLU A 1 384 ? 29.358 -8.532 4.359 1.00 86.88 384 GLU A C 1
ATOM 3084 O O . GLU A 1 384 ? 30.380 -8.934 3.798 1.00 86.88 384 GLU A O 1
ATOM 3089 N N . VAL A 1 385 ? 28.145 -8.684 3.818 1.00 88.31 385 VAL A N 1
ATOM 3090 C CA . VAL A 1 385 ? 27.921 -9.307 2.508 1.00 88.31 385 VAL A CA 1
ATOM 3091 C C . VAL A 1 385 ? 28.446 -8.383 1.417 1.00 88.31 385 VAL A C 1
ATOM 3093 O O . VAL A 1 385 ? 29.198 -8.825 0.547 1.00 88.31 385 VAL A O 1
ATOM 3096 N N . PHE A 1 386 ? 28.123 -7.089 1.499 1.00 89.81 386 PHE A N 1
ATOM 3097 C CA . PHE A 1 386 ? 28.595 -6.095 0.540 1.00 89.81 386 PHE A CA 1
ATOM 3098 C C . PHE A 1 386 ? 30.125 -6.049 0.486 1.00 89.81 386 PHE A C 1
ATOM 3100 O O . PHE A 1 386 ? 30.710 -6.225 -0.583 1.00 89.81 386 PHE A O 1
ATOM 3107 N N . HIS A 1 387 ? 30.794 -5.899 1.632 1.00 87.25 387 HIS A N 1
ATOM 3108 C CA . HIS A 1 387 ? 32.258 -5.821 1.693 1.00 87.25 387 HIS A CA 1
ATOM 3109 C C . HIS A 1 387 ? 32.949 -7.147 1.368 1.00 87.25 387 HIS A C 1
ATOM 3111 O O . HIS A 1 387 ? 34.024 -7.148 0.762 1.00 87.25 387 HIS A O 1
ATOM 3117 N N . GLY A 1 388 ? 32.318 -8.281 1.689 1.00 86.75 388 GLY A N 1
ATOM 3118 C CA . GLY A 1 388 ? 32.801 -9.605 1.300 1.00 86.75 388 GLY A CA 1
ATOM 3119 C C . GLY A 1 388 ? 32.829 -9.815 -0.219 1.00 86.75 388 GLY A C 1
ATOM 3120 O O . GLY A 1 388 ? 33.769 -10.427 -0.735 1.00 86.75 388 GLY A O 1
ATOM 3121 N N . ILE A 1 389 ? 31.835 -9.276 -0.934 1.00 84.81 389 ILE A N 1
ATOM 3122 C CA . ILE A 1 389 ? 31.703 -9.380 -2.395 1.00 84.81 389 ILE A CA 1
ATOM 3123 C C . ILE A 1 389 ? 32.535 -8.312 -3.108 1.00 84.81 389 ILE A C 1
ATOM 3125 O O . ILE A 1 389 ? 33.289 -8.621 -4.034 1.00 84.81 389 ILE A O 1
ATOM 3129 N N . ALA A 1 390 ? 32.376 -7.052 -2.704 1.00 73.94 390 ALA A N 1
ATOM 3130 C CA . ALA A 1 390 ? 32.922 -5.914 -3.422 1.00 73.94 390 ALA A CA 1
ATOM 3131 C C . ALA A 1 390 ? 34.445 -5.838 -3.273 1.00 73.94 390 ALA A C 1
ATOM 3133 O O . ALA A 1 390 ? 35.151 -5.566 -4.245 1.00 73.94 390 ALA A O 1
ATOM 3134 N N . ARG A 1 391 ? 34.953 -6.041 -2.042 1.00 72.31 391 ARG A N 1
ATOM 3135 C CA . ARG A 1 391 ? 36.283 -5.562 -1.610 1.00 72.31 391 ARG A CA 1
ATOM 3136 C C . ARG A 1 391 ? 36.557 -4.111 -2.052 1.00 72.31 391 ARG A C 1
ATOM 3138 O O . ARG A 1 391 ? 37.712 -3.728 -2.236 1.00 72.31 391 ARG A O 1
ATOM 3145 N N . CYS A 1 392 ? 35.497 -3.338 -2.292 1.00 65.62 392 CYS A N 1
ATOM 3146 C CA . CYS A 1 392 ? 35.562 -1.971 -2.776 1.00 65.62 392 CYS A CA 1
ATOM 3147 C C . CYS A 1 392 ? 35.697 -1.020 -1.602 1.00 65.62 392 CYS A C 1
ATOM 3149 O O . CYS A 1 392 ? 35.194 -1.282 -0.515 1.00 65.62 392 CYS A O 1
ATOM 3151 N N . VAL A 1 393 ? 36.339 0.109 -1.865 1.00 64.62 393 VAL A N 1
ATOM 3152 C CA . VAL A 1 393 ? 36.363 1.247 -0.957 1.00 64.62 393 VAL A CA 1
ATOM 3153 C C . VAL A 1 393 ? 35.549 2.340 -1.636 1.00 64.62 393 VAL A C 1
ATOM 3155 O O . VAL A 1 393 ? 35.758 2.616 -2.821 1.00 64.62 393 VAL A O 1
ATOM 3158 N N . ILE A 1 394 ? 34.592 2.920 -0.917 1.00 71.50 394 ILE A N 1
ATOM 3159 C CA . ILE A 1 394 ? 33.923 4.142 -1.364 1.00 71.50 394 ILE A CA 1
ATOM 3160 C C . ILE A 1 394 ? 34.959 5.263 -1.557 1.00 71.50 394 ILE A C 1
ATOM 3162 O O . ILE A 1 394 ? 35.975 5.285 -0.855 1.00 71.50 394 ILE A O 1
ATOM 3166 N N . PRO A 1 395 ? 34.750 6.206 -2.490 1.00 72.12 395 PRO A N 1
ATOM 3167 C CA . PRO A 1 395 ? 35.601 7.389 -2.565 1.00 72.12 395 PRO A CA 1
ATOM 3168 C C . PRO A 1 395 ? 35.634 8.100 -1.207 1.00 72.12 395 PRO A C 1
ATOM 3170 O O . PRO A 1 395 ? 34.591 8.263 -0.591 1.00 72.12 395 PRO A O 1
ATOM 3173 N N . MET A 1 396 ? 36.815 8.527 -0.745 1.00 76.00 396 MET A N 1
ATOM 3174 C CA . MET A 1 396 ? 36.988 9.344 0.472 1.00 76.00 396 MET A CA 1
ATOM 3175 C C . MET A 1 396 ? 36.260 8.799 1.729 1.00 76.00 396 MET A C 1
ATOM 3177 O O . MET A 1 396 ? 35.399 9.483 2.284 1.00 76.00 396 MET A O 1
ATOM 3181 N N . PRO A 1 397 ? 36.631 7.611 2.248 1.00 78.56 397 PRO A N 1
ATOM 3182 C CA . PRO A 1 397 ? 35.966 6.992 3.406 1.00 78.56 397 PRO A CA 1
ATOM 3183 C C . PRO A 1 397 ? 36.129 7.780 4.719 1.00 78.56 397 PRO A C 1
ATOM 3185 O O . PRO A 1 397 ? 35.458 7.496 5.705 1.00 78.56 397 PRO A O 1
ATOM 3188 N N . GLU A 1 398 ? 37.034 8.762 4.756 1.00 81.06 398 GLU A N 1
ATOM 3189 C CA . GLU A 1 398 ? 37.173 9.674 5.899 1.00 81.06 398 GLU A CA 1
ATOM 3190 C C . GLU A 1 398 ? 36.096 10.771 5.916 1.00 81.06 398 GLU A C 1
ATOM 3192 O O . GLU A 1 398 ? 35.789 11.316 6.975 1.00 81.06 398 GLU A O 1
ATOM 3197 N N . VAL A 1 399 ? 35.508 11.068 4.752 1.00 83.50 399 VAL A N 1
ATOM 3198 C CA . VAL A 1 399 ? 34.452 12.074 4.563 1.00 83.50 399 VAL A CA 1
ATOM 3199 C C . VAL A 1 399 ? 33.077 11.409 4.566 1.00 83.50 399 VAL A C 1
ATOM 3201 O O . VAL A 1 399 ? 32.164 11.863 5.255 1.00 83.50 399 VAL A O 1
ATOM 3204 N N . TYR A 1 400 ? 32.951 10.301 3.836 1.00 88.44 400 TYR A N 1
ATOM 3205 C CA . TYR A 1 400 ? 31.684 9.620 3.614 1.00 88.44 400 TYR A CA 1
ATOM 3206 C C . TYR A 1 400 ? 31.467 8.455 4.569 1.00 88.44 400 TYR A C 1
ATOM 3208 O O . TYR A 1 400 ? 32.315 7.578 4.722 1.00 88.44 400 TYR A O 1
ATOM 3216 N N . ASP A 1 401 ? 30.277 8.413 5.160 1.00 89.00 401 ASP A N 1
ATOM 3217 C CA . ASP A 1 401 ? 29.850 7.317 6.015 1.00 89.00 401 ASP A CA 1
ATOM 3218 C C . ASP A 1 401 ? 28.849 6.415 5.300 1.00 89.00 401 ASP A C 1
ATOM 3220 O O . ASP A 1 401 ? 27.789 6.878 4.896 1.00 89.00 401 ASP A O 1
ATOM 3224 N N . GLU A 1 402 ? 29.134 5.121 5.177 1.00 90.50 402 GLU A N 1
ATOM 3225 C CA . GLU A 1 402 ? 28.202 4.172 4.562 1.00 90.50 402 GLU A CA 1
ATOM 3226 C C . GLU A 1 402 ? 26.958 3.950 5.438 1.00 90.50 402 GLU A C 1
ATOM 3228 O O . GLU A 1 402 ? 27.062 3.663 6.640 1.00 90.50 402 GLU A O 1
ATOM 3233 N N . GLN A 1 403 ? 25.779 4.060 4.816 1.00 88.50 403 GLN A N 1
ATOM 3234 C CA . GLN A 1 403 ? 24.466 4.045 5.475 1.00 88.50 403 GLN A CA 1
ATOM 3235 C C . GLN A 1 403 ? 23.468 3.031 4.889 1.00 88.50 403 GLN A C 1
ATOM 3237 O O . GLN A 1 403 ? 22.392 2.832 5.468 1.00 88.50 403 GLN A O 1
ATOM 3242 N N . GLY A 1 404 ? 23.776 2.388 3.761 1.00 90.88 404 GLY A N 1
ATOM 3243 C CA . GLY A 1 404 ? 22.933 1.346 3.167 1.00 90.88 404 GLY A CA 1
ATOM 3244 C C . GLY A 1 404 ? 23.617 0.666 1.988 1.00 90.88 404 GLY A C 1
ATOM 3245 O O . GLY A 1 404 ? 24.302 1.332 1.220 1.00 90.88 404 GLY A O 1
ATOM 3246 N N . TRP A 1 405 ? 23.425 -0.643 1.845 1.00 92.69 405 TRP A N 1
ATOM 3247 C CA . TRP A 1 405 ? 24.097 -1.473 0.843 1.00 92.69 405 TRP A CA 1
ATOM 3248 C C . TRP A 1 405 ? 23.077 -2.293 0.080 1.00 92.69 405 TRP A C 1
ATOM 3250 O O . TRP A 1 405 ? 22.130 -2.812 0.667 1.00 92.69 405 TRP A O 1
ATOM 3260 N N . PHE A 1 406 ? 23.282 -2.405 -1.224 1.00 94.44 406 PHE A N 1
ATOM 3261 C CA . PHE A 1 406 ? 22.307 -2.955 -2.147 1.00 94.44 406 PHE A CA 1
ATOM 3262 C C . PHE A 1 406 ? 22.983 -3.828 -3.192 1.00 94.44 406 PHE A C 1
ATOM 3264 O O . PHE A 1 406 ? 24.122 -3.580 -3.597 1.00 94.44 406 PHE A O 1
ATOM 3271 N N . MET A 1 407 ? 22.249 -4.829 -3.659 1.00 93.56 407 MET A N 1
ATOM 3272 C CA . MET A 1 407 ? 22.687 -5.743 -4.703 1.00 93.56 407 MET A CA 1
ATOM 3273 C C . MET A 1 407 ? 21.499 -6.134 -5.577 1.00 93.56 407 MET A C 1
ATOM 3275 O O . MET A 1 407 ? 20.390 -6.328 -5.075 1.00 93.56 407 MET A O 1
ATOM 3279 N N . ASP A 1 408 ? 21.717 -6.237 -6.886 1.00 92.88 408 ASP A N 1
ATOM 3280 C CA . ASP A 1 408 ? 20.705 -6.812 -7.770 1.00 92.88 408 ASP A CA 1
ATOM 3281 C C . ASP A 1 408 ? 20.565 -8.330 -7.558 1.00 92.88 408 ASP A C 1
ATOM 3283 O O . ASP A 1 408 ? 21.463 -8.986 -7.034 1.00 92.88 408 ASP A O 1
ATOM 3287 N N . ASP A 1 409 ? 19.459 -8.919 -8.000 1.00 87.31 409 ASP A N 1
ATOM 3288 C CA . ASP A 1 409 ? 19.217 -10.365 -7.878 1.00 87.31 409 ASP A CA 1
ATOM 3289 C C . ASP A 1 409 ? 20.278 -11.268 -8.531 1.00 87.31 409 ASP A C 1
ATOM 3291 O O . ASP A 1 409 ? 20.418 -12.425 -8.129 1.00 87.31 409 ASP A O 1
ATOM 3295 N N . THR A 1 410 ? 21.063 -10.767 -9.491 1.00 86.75 410 THR A N 1
ATOM 3296 C CA . THR A 1 410 ? 22.164 -11.527 -10.107 1.00 86.75 410 THR A CA 1
ATOM 3297 C C . THR A 1 410 ? 23.525 -11.307 -9.437 1.00 86.75 410 THR A C 1
ATOM 3299 O O . THR A 1 410 ? 24.489 -12.014 -9.751 1.00 86.75 410 THR A O 1
ATOM 3302 N N . GLY A 1 411 ? 23.635 -10.339 -8.522 1.00 88.81 411 GLY A N 1
ATOM 3303 C CA . GLY A 1 411 ? 24.896 -9.937 -7.895 1.00 88.81 411 GLY A CA 1
ATOM 3304 C C . GLY A 1 411 ? 25.912 -9.324 -8.866 1.00 88.81 411 GLY A C 1
ATOM 3305 O O . GLY A 1 411 ? 27.123 -9.381 -8.622 1.00 88.81 411 GLY A O 1
ATOM 3306 N N . ALA A 1 412 ? 25.446 -8.793 -9.996 1.00 89.19 412 ALA A N 1
ATOM 3307 C CA . ALA A 1 412 ? 26.270 -8.144 -11.010 1.00 89.19 412 ALA A CA 1
ATOM 3308 C C . ALA A 1 412 ? 26.589 -6.681 -10.672 1.00 89.19 412 ALA A C 1
ATOM 3310 O O . ALA A 1 412 ? 27.648 -6.181 -11.063 1.00 89.19 412 ALA A O 1
ATOM 3311 N N . PHE A 1 413 ? 25.690 -6.014 -9.954 1.00 94.06 413 PHE A N 1
ATOM 3312 C CA . PHE A 1 413 ? 25.717 -4.595 -9.642 1.00 94.06 413 PHE A CA 1
ATOM 3313 C C . PHE A 1 413 ? 25.517 -4.381 -8.149 1.00 94.06 413 PHE A C 1
ATOM 3315 O O . PHE A 1 413 ? 24.621 -4.957 -7.532 1.00 94.06 413 PHE A O 1
ATOM 3322 N N . LEU A 1 414 ? 26.347 -3.511 -7.580 1.00 95.12 414 LEU A N 1
ATOM 3323 C CA . LEU A 1 414 ? 26.281 -3.152 -6.170 1.00 95.12 414 LEU A CA 1
ATOM 3324 C C . LEU A 1 414 ? 26.004 -1.660 -6.035 1.00 95.12 414 LEU A C 1
ATOM 3326 O O . LEU A 1 414 ? 26.574 -0.857 -6.773 1.00 95.12 414 LEU A O 1
ATOM 3330 N N . GLY A 1 415 ? 25.146 -1.300 -5.089 1.00 95.19 415 GLY A N 1
ATOM 3331 C CA . GLY A 1 415 ? 24.844 0.081 -4.732 1.00 95.19 415 GLY A CA 1
ATOM 3332 C C . GLY A 1 415 ? 25.182 0.340 -3.271 1.00 95.19 415 GLY A C 1
ATOM 3333 O O . GLY A 1 415 ? 24.963 -0.527 -2.425 1.00 95.19 415 GLY A O 1
ATOM 3334 N N . VAL A 1 416 ? 25.705 1.520 -2.959 1.00 94.12 416 VAL A N 1
ATOM 3335 C CA . VAL A 1 416 ? 25.914 1.962 -1.577 1.00 94.12 416 VAL A CA 1
ATOM 3336 C C . VAL A 1 416 ? 25.458 3.405 -1.415 1.00 94.12 416 VAL A C 1
ATOM 3338 O O . VAL A 1 416 ? 25.781 4.267 -2.232 1.00 94.12 416 VAL A O 1
ATOM 3341 N N . LEU A 1 417 ? 24.689 3.653 -0.358 1.00 94.12 417 LEU A N 1
ATOM 3342 C CA . LEU A 1 417 ? 24.307 4.984 0.099 1.00 94.12 417 LEU A CA 1
ATOM 3343 C C . LEU A 1 417 ? 25.315 5.460 1.125 1.00 94.12 417 LEU A C 1
ATOM 3345 O O . LEU A 1 417 ? 25.647 4.723 2.060 1.00 94.12 417 LEU A O 1
ATOM 3349 N N . VAL A 1 418 ? 25.750 6.703 0.982 1.00 93.06 418 VAL A N 1
ATOM 3350 C CA . VAL A 1 418 ? 26.695 7.320 1.903 1.00 93.06 418 VAL A CA 1
ATOM 3351 C C . VAL A 1 418 ? 26.194 8.689 2.354 1.00 93.06 418 VAL A C 1
ATOM 3353 O O . VAL A 1 418 ? 25.466 9.368 1.632 1.00 93.06 418 VAL A O 1
ATOM 3356 N N . PHE A 1 419 ? 26.562 9.062 3.571 1.00 91.94 419 PHE A N 1
ATOM 3357 C CA . PHE A 1 419 ? 26.255 10.352 4.178 1.00 91.94 419 PHE A CA 1
ATOM 3358 C C . PHE A 1 419 ? 27.529 11.188 4.268 1.00 91.94 419 PHE A C 1
ATOM 3360 O O . PHE A 1 419 ? 28.539 10.695 4.783 1.00 91.94 419 PHE A O 1
ATOM 3367 N N . ASP A 1 420 ? 27.488 12.418 3.763 1.00 92.00 420 ASP A N 1
ATOM 3368 C CA . ASP A 1 420 ? 28.604 13.356 3.840 1.00 92.00 420 ASP A CA 1
ATOM 3369 C C . ASP A 1 420 ? 28.667 13.976 5.240 1.00 92.00 420 ASP A C 1
ATOM 3371 O O . ASP A 1 420 ? 27.728 14.618 5.713 1.00 92.00 420 ASP A O 1
ATOM 3375 N N . ARG A 1 421 ? 29.781 13.774 5.948 1.00 88.56 421 ARG A N 1
ATOM 3376 C CA . ARG A 1 421 ? 29.961 14.315 7.304 1.00 88.56 421 ARG A CA 1
ATOM 3377 C C . ARG A 1 421 ? 30.339 15.797 7.318 1.00 88.56 421 ARG A C 1
ATOM 3379 O O . ARG A 1 421 ? 30.349 16.394 8.394 1.00 88.56 421 ARG A O 1
ATOM 3386 N N . CYS A 1 422 ? 30.703 16.378 6.178 1.00 87.56 422 CYS A N 1
ATOM 3387 C CA . CYS A 1 422 ? 31.166 17.756 6.092 1.00 87.56 422 CYS A CA 1
ATOM 3388 C C . CYS A 1 422 ? 30.009 18.740 5.907 1.00 87.56 422 CYS A C 1
ATOM 3390 O O . CYS A 1 422 ? 29.935 19.729 6.639 1.00 87.56 422 CYS A O 1
ATOM 3392 N N . ASP A 1 423 ? 29.106 18.475 4.967 1.00 88.81 423 ASP A N 1
ATOM 3393 C CA . ASP A 1 423 ? 27.967 19.346 4.648 1.00 88.81 423 ASP A CA 1
ATOM 3394 C C . ASP A 1 423 ? 26.594 18.709 4.921 1.00 88.81 423 ASP A C 1
ATOM 3396 O O . ASP A 1 423 ? 25.576 19.389 4.782 1.00 88.81 423 ASP A O 1
ATOM 3400 N N . HIS A 1 424 ? 26.569 17.483 5.460 1.00 89.12 424 HIS A N 1
ATOM 3401 C CA . HIS A 1 424 ? 25.364 16.757 5.877 1.00 89.12 424 HIS A CA 1
ATOM 3402 C C . HIS A 1 424 ? 24.387 16.460 4.733 1.00 89.12 424 HIS A C 1
ATOM 3404 O O . HIS A 1 424 ? 23.178 16.341 4.964 1.00 89.12 424 HIS A O 1
ATOM 3410 N N . ASP A 1 425 ? 24.910 16.317 3.515 1.00 93.31 425 ASP A N 1
ATOM 3411 C CA . ASP A 1 425 ? 24.163 15.813 2.373 1.00 93.31 425 ASP A CA 1
ATOM 3412 C C . ASP A 1 425 ? 24.324 14.292 2.188 1.00 93.31 425 ASP A C 1
ATOM 3414 O O . ASP A 1 425 ? 24.960 13.579 2.975 1.00 93.31 425 ASP A O 1
ATOM 3418 N N . TRP A 1 426 ? 23.652 13.765 1.171 1.00 94.94 426 TRP A N 1
ATOM 3419 C CA . TRP A 1 426 ? 23.703 12.366 0.786 1.00 94.94 426 TRP A CA 1
ATOM 3420 C C . TRP A 1 426 ? 24.391 12.185 -0.561 1.00 94.94 426 TRP A C 1
ATOM 3422 O O . TRP A 1 426 ? 24.291 12.997 -1.484 1.00 94.94 426 TRP A O 1
ATOM 3432 N N . ALA A 1 427 ? 25.014 11.024 -0.705 1.00 94.69 427 ALA A N 1
ATOM 3433 C CA . ALA A 1 427 ? 25.579 10.559 -1.953 1.00 94.69 427 ALA A CA 1
ATOM 3434 C C . ALA A 1 427 ? 25.278 9.070 -2.159 1.00 94.69 427 ALA A C 1
ATOM 3436 O O . ALA A 1 427 ? 24.864 8.348 -1.245 1.00 94.69 427 ALA A O 1
ATOM 3437 N N . PHE A 1 428 ? 25.489 8.591 -3.380 1.00 95.69 428 PHE A N 1
ATOM 3438 C CA . PHE A 1 428 ? 25.477 7.160 -3.667 1.00 95.69 428 PHE A CA 1
ATOM 3439 C C . PHE A 1 428 ? 26.609 6.783 -4.610 1.00 95.69 428 PHE A C 1
ATOM 3441 O O . PHE A 1 428 ? 27.024 7.587 -5.446 1.00 95.69 428 PHE A O 1
ATOM 3448 N N . ALA A 1 429 ? 27.051 5.531 -4.514 1.00 94.94 429 ALA A N 1
ATOM 3449 C CA . ALA A 1 429 ? 27.962 4.907 -5.461 1.00 94.94 429 ALA A CA 1
ATOM 3450 C C . ALA A 1 429 ? 27.331 3.647 -6.065 1.00 94.94 429 ALA A C 1
ATOM 3452 O O . ALA A 1 429 ? 26.686 2.866 -5.363 1.00 94.94 429 ALA A O 1
ATOM 3453 N N . VAL A 1 430 ? 27.545 3.434 -7.364 1.00 95.06 430 VAL A N 1
ATOM 3454 C CA . VAL A 1 430 ? 27.218 2.184 -8.061 1.00 95.06 430 VAL A CA 1
ATOM 3455 C C . VAL A 1 430 ? 28.504 1.545 -8.558 1.00 95.06 430 VAL A C 1
ATOM 3457 O O . VAL A 1 430 ? 29.299 2.178 -9.257 1.00 95.06 430 VAL A O 1
ATOM 3460 N N . HIS A 1 431 ? 28.690 0.273 -8.225 1.00 93.81 431 HIS A N 1
ATOM 3461 C CA . HIS A 1 431 ? 29.835 -0.527 -8.626 1.00 93.81 431 HIS A CA 1
ATOM 3462 C C . HIS A 1 431 ? 29.428 -1.608 -9.628 1.00 93.81 431 HIS A C 1
ATOM 3464 O O . HIS A 1 431 ? 28.396 -2.269 -9.493 1.00 93.81 431 HIS A O 1
ATOM 3470 N N . VAL A 1 432 ? 30.294 -1.820 -10.616 1.00 93.56 432 VAL A N 1
ATOM 3471 C CA . VAL A 1 432 ? 30.156 -2.832 -11.672 1.00 93.56 432 VAL A CA 1
ATOM 3472 C C . VAL A 1 432 ? 31.404 -3.701 -11.721 1.00 93.56 432 VAL A C 1
ATOM 3474 O O . VAL A 1 432 ? 32.465 -3.285 -11.263 1.00 93.56 432 VAL A O 1
ATOM 3477 N N . ARG A 1 433 ? 31.322 -4.896 -12.309 1.00 90.88 433 ARG A N 1
ATOM 3478 C CA . ARG A 1 433 ? 32.511 -5.735 -12.518 1.00 90.88 433 ARG A CA 1
ATOM 3479 C C . ARG A 1 433 ? 33.289 -5.314 -13.758 1.00 90.88 433 ARG A C 1
ATOM 3481 O O . ARG A 1 433 ? 32.710 -5.098 -14.821 1.00 90.88 433 ARG A O 1
ATOM 3488 N N . ASN A 1 434 ? 34.612 -5.287 -13.639 1.00 89.81 434 ASN A N 1
ATOM 3489 C CA . ASN A 1 434 ? 35.513 -5.112 -14.771 1.00 89.81 434 ASN A CA 1
ATOM 3490 C C . ASN A 1 434 ? 35.873 -6.443 -15.459 1.00 89.81 434 ASN A C 1
ATOM 3492 O O . ASN A 1 434 ? 35.490 -7.514 -14.985 1.00 89.81 434 ASN A O 1
ATOM 3496 N N . GLN A 1 435 ? 36.653 -6.411 -16.551 1.00 89.44 435 GLN A N 1
ATOM 3497 C CA . GLN A 1 435 ? 37.082 -7.635 -17.257 1.00 89.44 435 GLN A CA 1
ATOM 3498 C C . GLN A 1 435 ? 37.850 -8.653 -16.387 1.00 89.44 435 GLN A C 1
ATOM 3500 O O . GLN A 1 435 ? 37.895 -9.834 -16.721 1.00 89.44 435 GLN A O 1
ATOM 3505 N N . ASN A 1 436 ? 38.415 -8.219 -15.256 1.00 88.62 436 ASN A N 1
ATOM 3506 C CA . ASN A 1 436 ? 39.112 -9.072 -14.290 1.00 88.62 436 ASN A CA 1
ATOM 3507 C C . ASN A 1 436 ? 38.182 -9.563 -13.164 1.00 88.62 436 ASN A C 1
ATOM 3509 O O . ASN A 1 436 ? 38.665 -10.035 -12.136 1.00 88.62 436 ASN A O 1
ATOM 3513 N N . GLN A 1 437 ? 36.864 -9.407 -13.332 1.00 86.94 437 GLN A N 1
ATOM 3514 C CA . GLN A 1 437 ? 35.819 -9.740 -12.359 1.00 86.94 437 GLN A CA 1
ATOM 3515 C C . GLN A 1 437 ? 35.928 -8.987 -11.023 1.00 86.94 437 GLN A C 1
ATOM 3517 O O . GLN A 1 437 ? 35.340 -9.404 -10.027 1.00 86.94 437 GLN A O 1
ATOM 3522 N N . ARG A 1 438 ? 36.657 -7.865 -10.986 1.00 88.69 438 ARG A N 1
ATOM 3523 C CA . ARG A 1 438 ? 36.750 -7.004 -9.800 1.00 88.69 438 ARG A CA 1
ATOM 3524 C C . ARG A 1 438 ? 35.730 -5.886 -9.892 1.00 88.69 438 ARG A C 1
ATOM 3526 O O . ARG A 1 438 ? 35.529 -5.344 -10.976 1.00 88.69 438 ARG A O 1
ATOM 3533 N N . PHE A 1 439 ? 35.118 -5.532 -8.769 1.00 90.62 439 PHE A N 1
ATOM 3534 C CA . PHE A 1 439 ? 34.206 -4.399 -8.724 1.00 90.62 439 PHE A CA 1
ATOM 3535 C C . PHE A 1 439 ? 34.974 -3.073 -8.812 1.00 90.62 439 PHE A C 1
ATOM 3537 O O . PHE A 1 439 ? 36.001 -2.884 -8.161 1.00 90.62 439 PHE A O 1
ATOM 3544 N N . THR A 1 440 ? 34.474 -2.168 -9.646 1.00 89.56 440 THR A N 1
ATOM 3545 C CA . THR A 1 440 ? 34.993 -0.815 -9.869 1.00 89.56 440 THR A CA 1
ATOM 3546 C C . THR A 1 440 ? 33.842 0.179 -9.849 1.00 89.56 440 THR A C 1
ATOM 3548 O O . THR A 1 440 ? 32.711 -0.173 -10.189 1.00 89.56 440 THR A O 1
ATOM 3551 N N . LEU A 1 441 ? 34.125 1.417 -9.453 1.00 91.06 441 LEU A N 1
ATOM 3552 C CA . LEU A 1 441 ? 33.139 2.493 -9.438 1.00 91.06 441 LEU A CA 1
ATOM 3553 C C . LEU A 1 441 ? 32.668 2.822 -10.865 1.00 91.06 441 LEU A C 1
ATOM 3555 O O . LEU A 1 441 ? 33.492 2.993 -11.761 1.00 91.06 441 LEU A O 1
ATOM 3559 N N . GLN A 1 442 ? 31.353 2.907 -11.063 1.00 92.06 442 GLN A N 1
ATOM 3560 C CA . GLN A 1 442 ? 30.719 3.230 -12.346 1.00 92.06 442 GLN A CA 1
ATOM 3561 C C . GLN A 1 442 ? 29.949 4.549 -12.307 1.00 92.06 442 GLN A C 1
ATOM 3563 O O . GLN A 1 442 ? 29.949 5.283 -13.294 1.00 92.06 442 GLN A O 1
ATOM 3568 N N . ASP A 1 443 ? 29.266 4.826 -11.200 1.00 93.06 443 ASP A N 1
ATOM 3569 C CA . ASP A 1 443 ? 28.531 6.070 -10.987 1.00 93.06 443 ASP A CA 1
ATOM 3570 C C . ASP A 1 443 ? 28.734 6.515 -9.539 1.00 93.06 443 ASP A C 1
ATOM 3572 O O . ASP A 1 443 ? 28.777 5.681 -8.632 1.00 93.06 443 ASP A O 1
ATOM 3576 N N . PHE A 1 444 ? 28.885 7.819 -9.341 1.00 94.00 444 PHE A N 1
ATOM 3577 C CA . PHE A 1 444 ? 28.994 8.443 -8.030 1.00 94.00 444 PHE A CA 1
ATOM 3578 C C . PHE A 1 444 ? 28.388 9.837 -8.103 1.00 94.00 444 PHE A C 1
ATOM 3580 O O . PHE A 1 444 ? 28.832 10.667 -8.899 1.00 94.00 444 PHE A O 1
ATOM 3587 N N . LYS A 1 445 ? 27.368 10.091 -7.285 1.00 94.94 445 LYS A N 1
ATOM 3588 C CA . LYS A 1 445 ? 26.702 11.395 -7.213 1.00 94.94 445 LYS A CA 1
ATOM 3589 C C . LYS A 1 445 ? 26.599 11.845 -5.769 1.00 94.94 445 LYS A C 1
ATOM 3591 O O . LYS A 1 445 ? 26.199 11.049 -4.927 1.00 94.94 445 LYS A O 1
ATOM 3596 N N . THR A 1 446 ? 26.920 13.111 -5.537 1.00 94.50 446 THR A N 1
ATOM 3597 C CA . THR A 1 446 ? 26.915 13.807 -4.241 1.00 94.50 446 THR A CA 1
ATOM 3598 C C . THR A 1 446 ? 25.941 14.987 -4.285 1.00 94.50 446 THR A C 1
ATOM 3600 O O . THR A 1 446 ? 25.326 15.217 -5.335 1.00 94.50 446 THR A O 1
ATOM 3603 N N . GLY A 1 447 ? 25.780 15.750 -3.199 1.00 93.31 447 GLY A N 1
ATOM 3604 C CA . GLY A 1 447 ? 24.905 16.927 -3.234 1.00 93.31 447 GLY A CA 1
ATOM 3605 C C . GLY A 1 447 ? 23.422 16.601 -3.094 1.00 93.31 447 GLY A C 1
ATOM 3606 O O . GLY A 1 447 ? 22.590 17.407 -3.511 1.00 93.31 447 GLY A O 1
ATOM 3607 N N . ILE A 1 448 ? 23.061 15.403 -2.621 1.00 94.44 448 ILE A N 1
ATOM 3608 C CA . ILE A 1 448 ? 21.669 14.942 -2.606 1.00 94.44 448 ILE A CA 1
ATOM 3609 C C . ILE A 1 448 ? 21.046 15.287 -1.256 1.00 94.44 448 ILE A C 1
ATOM 3611 O O . ILE A 1 448 ? 21.538 14.888 -0.210 1.00 94.44 448 ILE A O 1
ATOM 3615 N N . GLU A 1 449 ? 19.928 16.007 -1.268 1.00 91.00 449 GLU A N 1
ATOM 3616 C CA . GLU A 1 449 ? 19.342 16.595 -0.056 1.00 91.00 449 GLU A CA 1
ATOM 3617 C C . GLU A 1 449 ? 18.902 15.544 0.975 1.00 91.00 449 GLU A C 1
ATOM 3619 O O . GLU A 1 449 ? 19.003 15.760 2.182 1.00 91.00 449 GLU A O 1
ATOM 3624 N N . THR A 1 450 ? 18.414 14.385 0.520 1.00 89.69 450 THR A N 1
ATOM 3625 C CA . THR A 1 450 ? 17.888 13.347 1.416 1.00 89.69 450 THR A CA 1
ATOM 3626 C C . THR A 1 450 ? 18.313 11.935 1.048 1.00 89.69 450 THR A C 1
ATOM 3628 O O . THR A 1 450 ? 18.521 11.592 -0.118 1.00 89.69 450 THR A O 1
ATOM 3631 N N . ARG A 1 451 ? 18.311 11.067 2.063 1.00 90.44 451 ARG A N 1
ATOM 3632 C CA . ARG A 1 451 ? 18.538 9.627 1.929 1.00 90.44 451 ARG A CA 1
ATOM 3633 C C . ARG A 1 451 ? 17.607 8.956 0.924 1.00 90.44 451 ARG A C 1
ATOM 3635 O O . ARG A 1 451 ? 18.056 8.143 0.120 1.00 90.44 451 ARG A O 1
ATOM 3642 N N . ASP A 1 452 ? 16.313 9.268 0.983 1.00 87.81 452 ASP A N 1
ATOM 3643 C CA . ASP A 1 452 ? 15.309 8.641 0.118 1.00 87.81 452 ASP A CA 1
ATOM 3644 C C . ASP A 1 452 ? 15.482 9.064 -1.345 1.00 87.81 452 ASP A C 1
ATOM 3646 O O . ASP A 1 452 ? 15.370 8.218 -2.236 1.00 87.81 452 ASP A O 1
ATOM 3650 N N . GLN A 1 453 ? 15.836 10.332 -1.598 1.00 90.19 453 GLN A N 1
ATOM 3651 C CA . GLN A 1 453 ? 16.221 10.793 -2.935 1.00 90.19 453 GLN A CA 1
ATOM 3652 C C . GLN A 1 453 ? 17.491 10.083 -3.423 1.00 90.19 453 GLN A C 1
ATOM 3654 O O . GLN A 1 453 ? 17.516 9.605 -4.557 1.00 90.19 453 GLN A O 1
ATOM 3659 N N . ALA A 1 454 ? 18.518 9.946 -2.574 1.00 94.50 454 ALA A N 1
ATOM 3660 C CA . ALA A 1 454 ? 19.749 9.241 -2.932 1.00 94.50 454 ALA A CA 1
ATOM 3661 C C . ALA A 1 454 ? 19.484 7.765 -3.272 1.00 94.50 454 ALA A C 1
ATOM 3663 O O . ALA A 1 454 ? 19.970 7.275 -4.292 1.00 94.50 454 ALA A O 1
ATOM 3664 N N . ARG A 1 455 ? 18.633 7.079 -2.494 1.00 94.56 455 ARG A N 1
ATOM 3665 C CA . ARG A 1 455 ? 18.168 5.712 -2.790 1.00 94.56 455 ARG A CA 1
ATOM 3666 C C . ARG A 1 455 ? 17.419 5.635 -4.115 1.00 94.56 455 ARG A C 1
ATOM 3668 O O . ARG A 1 455 ? 17.690 4.735 -4.905 1.00 94.56 455 ARG A O 1
ATOM 3675 N N . GLY A 1 456 ? 16.502 6.569 -4.373 1.00 91.94 456 GLY A N 1
ATOM 3676 C CA . GLY A 1 456 ? 15.767 6.644 -5.636 1.00 91.94 456 GLY A CA 1
ATOM 3677 C C . GLY A 1 456 ? 16.700 6.780 -6.840 1.00 91.94 456 GLY A C 1
ATOM 3678 O O . GLY A 1 456 ? 16.643 5.965 -7.759 1.00 91.94 456 GLY A O 1
ATOM 3679 N N . LEU A 1 457 ? 17.623 7.745 -6.795 1.00 95.38 457 LEU A N 1
ATOM 3680 C CA . LEU A 1 457 ? 18.600 7.983 -7.863 1.00 95.38 457 LEU A CA 1
ATOM 3681 C C . LEU A 1 457 ? 19.563 6.802 -8.061 1.00 95.38 457 LEU A C 1
ATOM 3683 O O . LEU A 1 457 ? 19.887 6.458 -9.199 1.00 95.38 457 LEU A O 1
ATOM 3687 N N . MET A 1 458 ? 19.987 6.149 -6.977 1.00 97.06 458 MET A N 1
ATOM 3688 C CA . MET A 1 458 ? 20.799 4.933 -7.041 1.00 97.06 458 MET A CA 1
ATOM 3689 C C . MET A 1 458 ? 20.028 3.779 -7.697 1.00 97.06 458 MET A C 1
ATOM 3691 O O . MET A 1 458 ? 20.557 3.125 -8.596 1.00 97.06 458 MET A O 1
ATOM 3695 N N . HIS A 1 459 ? 18.767 3.544 -7.312 1.00 95.06 459 HIS A N 1
ATOM 3696 C CA . HIS A 1 459 ? 17.919 2.530 -7.946 1.00 95.06 459 HIS A CA 1
ATOM 3697 C C . HIS A 1 459 ? 17.688 2.823 -9.431 1.00 95.06 459 HIS A C 1
ATOM 3699 O O . HIS A 1 459 ? 17.719 1.898 -10.241 1.00 95.06 459 HIS A O 1
ATOM 3705 N N . GLU A 1 460 ? 17.513 4.088 -9.821 1.00 93.88 460 GLU A N 1
ATOM 3706 C CA . GLU A 1 460 ? 17.436 4.488 -11.229 1.00 93.88 460 GLU A CA 1
ATOM 3707 C C . GLU A 1 460 ? 18.737 4.189 -11.987 1.00 93.88 460 GLU A C 1
ATOM 3709 O O . GLU A 1 460 ? 18.695 3.663 -13.103 1.00 93.88 460 GLU A O 1
ATOM 3714 N N . ALA A 1 461 ? 19.896 4.495 -11.395 1.00 95.38 461 ALA A N 1
ATOM 3715 C CA . ALA A 1 461 ? 21.202 4.213 -11.989 1.00 95.38 461 ALA A CA 1
ATOM 3716 C C . ALA A 1 461 ? 21.420 2.702 -12.179 1.00 95.38 461 ALA A C 1
ATOM 3718 O O . ALA A 1 461 ? 21.755 2.257 -13.278 1.00 95.38 461 ALA A O 1
ATOM 3719 N N . MET A 1 462 ? 21.141 1.898 -11.150 1.00 95.44 462 MET A N 1
ATOM 3720 C CA . MET A 1 462 ? 21.210 0.436 -11.227 1.00 95.44 462 MET A CA 1
ATOM 3721 C C . MET A 1 462 ? 20.194 -0.140 -12.225 1.00 95.44 462 MET A C 1
ATOM 3723 O O . MET A 1 462 ? 20.528 -1.040 -12.993 1.00 95.44 462 MET A O 1
ATOM 3727 N N . THR A 1 463 ? 18.979 0.411 -12.291 1.00 92.06 463 THR A N 1
ATOM 3728 C CA . THR A 1 463 ? 17.946 -0.008 -13.254 1.00 92.06 463 THR A CA 1
ATOM 3729 C C . THR A 1 463 ? 18.410 0.176 -14.698 1.00 92.06 463 THR A C 1
ATOM 3731 O O . THR A 1 463 ? 18.220 -0.721 -15.519 1.00 92.06 463 THR A O 1
ATOM 3734 N N . LYS A 1 464 ? 19.073 1.295 -15.021 1.00 91.62 464 LYS A N 1
ATOM 3735 C CA . LYS A 1 464 ? 19.637 1.522 -16.365 1.00 91.62 464 LYS A CA 1
ATOM 3736 C C . LYS A 1 464 ? 20.666 0.453 -16.744 1.00 91.62 464 LYS A C 1
ATOM 3738 O O . LYS A 1 464 ? 20.705 0.028 -17.897 1.00 91.62 464 LYS A O 1
ATOM 3743 N N . LEU A 1 465 ? 21.472 -0.008 -15.784 1.00 92.31 465 LEU A N 1
ATOM 3744 C CA . LEU A 1 465 ? 22.428 -1.100 -15.998 1.00 92.31 465 LEU A CA 1
ATOM 3745 C C . LEU A 1 465 ? 21.720 -2.448 -16.185 1.00 92.31 465 LEU A C 1
ATOM 3747 O O . LEU A 1 465 ? 22.066 -3.203 -17.093 1.00 92.31 465 LEU A O 1
ATOM 3751 N N . LEU A 1 466 ? 20.698 -2.732 -15.374 1.00 90.50 466 LEU A N 1
ATOM 3752 C CA . LEU A 1 466 ? 19.901 -3.963 -15.451 1.00 90.50 466 LEU A CA 1
ATOM 3753 C C . LEU A 1 466 ? 19.132 -4.093 -16.770 1.00 90.50 466 LEU A C 1
ATOM 3755 O O . LEU A 1 466 ? 18.963 -5.204 -17.274 1.00 90.50 466 LEU A O 1
ATOM 3759 N N . GLN A 1 467 ? 18.732 -2.966 -17.363 1.00 86.19 467 GLN A N 1
ATOM 3760 C CA . GLN A 1 467 ? 18.078 -2.916 -18.671 1.00 86.19 467 GLN A CA 1
ATOM 3761 C C . GLN A 1 467 ? 19.025 -3.188 -19.853 1.00 86.19 467 GLN A C 1
ATOM 3763 O O . GLN A 1 467 ? 18.562 -3.464 -20.958 1.00 86.19 467 GLN A O 1
ATOM 3768 N N . SER A 1 468 ? 20.342 -3.135 -19.640 1.00 85.06 468 SER A N 1
ATOM 3769 C CA . SER A 1 468 ? 21.357 -3.500 -20.635 1.00 85.06 468 SER A CA 1
ATOM 3770 C C . SER A 1 468 ? 21.755 -4.974 -20.486 1.00 85.06 468 SER A C 1
ATOM 3772 O O . SER A 1 468 ? 21.719 -5.493 -19.372 1.00 85.06 468 SER A O 1
ATOM 3774 N N . PRO A 1 469 ? 22.189 -5.681 -21.549 1.00 85.31 469 PRO A N 1
ATOM 3775 C CA . PRO A 1 469 ? 22.802 -7.007 -21.421 1.00 85.31 469 PRO A CA 1
ATOM 3776 C C . PRO A 1 469 ? 24.255 -6.962 -20.912 1.00 85.31 469 PRO A C 1
ATOM 3778 O O . PRO A 1 469 ? 24.801 -7.991 -20.514 1.00 85.31 469 PRO A O 1
ATOM 3781 N N . GLN A 1 470 ? 24.913 -5.797 -20.930 1.00 90.50 470 GLN A N 1
ATOM 3782 C CA . GLN A 1 470 ? 26.309 -5.675 -20.508 1.00 90.50 470 GLN A CA 1
ATOM 3783 C C . GLN A 1 470 ? 26.454 -5.929 -18.999 1.00 90.50 470 GLN A C 1
ATOM 3785 O O . GLN A 1 470 ? 25.749 -5.338 -18.183 1.00 90.50 470 GLN A O 1
ATOM 3790 N N . ARG A 1 471 ? 27.379 -6.816 -18.616 1.00 90.12 471 ARG A N 1
ATOM 3791 C CA . ARG A 1 471 ? 27.684 -7.149 -17.206 1.00 90.12 471 ARG A CA 1
ATOM 3792 C C . ARG A 1 471 ? 29.143 -6.909 -16.821 1.00 90.12 471 ARG A C 1
ATOM 3794 O O . ARG A 1 471 ? 29.450 -6.841 -15.637 1.00 90.12 471 ARG A O 1
ATOM 3801 N N . LEU A 1 472 ? 30.025 -6.780 -17.812 1.00 90.50 472 LEU A N 1
ATOM 3802 C CA . LEU A 1 472 ? 31.440 -6.478 -17.628 1.00 90.50 472 LEU A CA 1
ATOM 3803 C C . LEU A 1 472 ? 31.768 -5.149 -18.303 1.00 90.50 472 LEU A C 1
ATOM 3805 O O . LEU A 1 472 ? 31.392 -4.912 -19.455 1.00 90.50 472 LEU A O 1
ATOM 3809 N N . PHE A 1 473 ? 32.469 -4.293 -17.575 1.00 90.50 473 PHE A N 1
ATOM 3810 C CA . PHE A 1 473 ? 32.781 -2.928 -17.975 1.00 90.50 473 PHE A CA 1
ATOM 3811 C C . PHE A 1 473 ? 34.294 -2.771 -18.082 1.00 90.50 473 PHE A C 1
ATOM 3813 O O . PHE A 1 473 ? 35.059 -3.436 -17.385 1.00 90.50 473 PHE A O 1
ATOM 3820 N N . HIS A 1 474 ? 34.754 -1.919 -18.987 1.00 83.62 474 HIS A N 1
ATOM 3821 C CA . HIS A 1 474 ? 36.176 -1.613 -19.023 1.00 83.62 474 HIS A CA 1
ATOM 3822 C C . HIS A 1 474 ? 36.477 -0.710 -17.835 1.00 83.62 474 HIS A C 1
ATOM 3824 O O . HIS A 1 474 ? 35.772 0.270 -17.606 1.00 83.62 474 HIS A O 1
ATOM 3830 N N . SER A 1 475 ? 37.508 -1.048 -17.067 1.00 69.38 475 SER A N 1
ATOM 3831 C CA . SER A 1 475 ? 38.026 -0.127 -16.064 1.00 69.38 475 SER A CA 1
ATOM 3832 C C . SER A 1 475 ? 38.478 1.139 -16.785 1.00 69.38 475 SER A C 1
ATOM 3834 O O . SER A 1 475 ? 39.363 1.055 -17.643 1.00 69.38 475 SER A O 1
ATOM 3836 N N . ASN A 1 476 ? 37.883 2.285 -16.445 1.00 58.50 476 ASN A N 1
ATOM 3837 C CA . ASN A 1 476 ? 38.504 3.567 -16.751 1.00 58.50 476 ASN A CA 1
ATOM 3838 C C . ASN A 1 476 ? 39.914 3.489 -16.161 1.00 58.50 476 ASN A C 1
ATOM 3840 O O . ASN A 1 476 ? 40.064 3.162 -14.983 1.00 58.50 476 ASN A O 1
ATOM 3844 N N . GLN A 1 477 ? 40.939 3.636 -17.001 1.00 41.97 477 GLN A N 1
ATOM 3845 C CA . GLN A 1 477 ? 42.289 3.822 -16.485 1.00 41.97 477 GLN A CA 1
ATOM 3846 C C . GLN A 1 477 ? 42.230 5.073 -15.606 1.00 41.97 477 GLN A C 1
ATOM 3848 O O . GLN A 1 477 ? 41.813 6.122 -16.098 1.00 41.97 477 GLN A O 1
ATOM 3853 N N . GLU A 1 478 ? 42.516 4.900 -14.314 1.00 41.41 478 GLU A N 1
ATOM 3854 C CA . GLU A 1 478 ? 42.698 6.000 -13.360 1.00 41.41 478 GLU A CA 1
ATOM 3855 C C . GLU A 1 478 ? 43.750 6.996 -13.852 1.00 41.41 478 GLU A C 1
ATOM 3857 O O . GLU A 1 478 ? 44.776 6.542 -14.421 1.00 41.41 478 GLU A O 1
#

Secondary structure (DSSP, 8-state):
-------B-TT-PBPPPTTS--S-GGGS-HHHHHHHH-GGGHHHHHHHHHHHTT---TTS-HHHH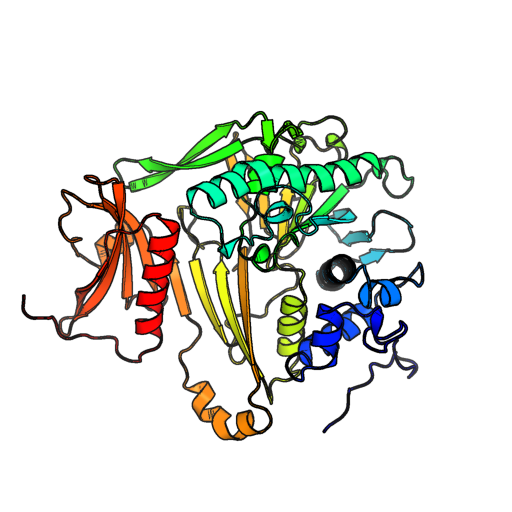HHTT-HHHHHHHHHHHHHHHHTT-EEE--SSSSSEEEE-SS-EEEEEEEEEPPPSSHHHHHS---GGG--HHHHHHIIIIIHHHHHHHHHHHHHTT-GGGSGGGTTSEEEEEEEE-SSTTGGGS-SHHHHHHHHTEEEEEEE-TT--EEEEEEE--EEEETTEEEES-GGGSTTGGG--EEEEES--SHHHHHHHHHHTTTTTTTEEEEEEEEE--SSTT-SSPEEEEEETTS-SSPPPSSTTEEEEE-TT-SSPPPTT-STT-EEEEEETTEEEEE-SS--EEEEEEEEEE-TTHHHHTHHHHHTSPP-EEEEE--HHHHHHHH----S-TTTEEEEEEEEETTSSEEEEEEEETTT--EEEEEEEEETTS-EEEEEEEEEES-HHHHHHHHHHHHHHHHTSS--EEPPPP-

pLDDT: mean 87.53, std 11.92, range [31.66, 98.81]

Sequence (478 aa):
MKSKVPQFDNEGHRLPSLFTPIVEESRLHPSFRMLMEQPGFEPQRWMMDDVFSSYEDRDGNFVEQFQSTGFDQRTYELYLYAYLSRSGFSVDRRYAAPDFSASNEELDVAIEATTVNKATSGVVGREGRTIRDLNPAELAAYVHDELPIRFGSALFSKLKKKYWELPHCRDRAIVIAIEPFHDDDALGLTDSGLSAYLFGATEVPSRTEDKRLKISSKSTEEHQLAEKRIPSYFFGQPDTKHISGVLFSNSGTAAKFKRMGYQHGVGNERLVIQRTGFAYAPEDTAQDPAFFSYNLDNPPMVETWGQGLVLYHNPNCLHPIPLGAMPDVVDCWIEDGKSVSRFQGWHPYASKTVTLHFGEVKEEIWEQLQLLPRSFSINPIPHEVFHGIARCVIPMPEVYDEQGWFMDDTGAFLGVLVFDRCDHDWAFAVHVRNQNQRFTLQDFKTGIETRDQARGLMHEAMTKLLQSPQRLFHSNQE

Radius of gyration: 24.02 Å; chains: 1; bounding box: 72×47×60 Å

Foldseek 3Di:
DDDPPQDAPPVGHRADFLLPDPDDPVQFDPVSVVCNPDPLNQLLSNLLSVLCSPPDPPVVCLSVLCGGVNVFQSLLLSLVSQQQVVQAWDWDCPDPDDRTFIDHPQFTEGEHEDELAADCDDPCNPVVHACVNDDPVRNVLCLQFVVLVSVCVGVVVVLVVPCCVDPVNPPHAYEYEYEYPHHPCSLVDFCQSVVCQQQQWHWDWDADPLRFIDTDIDGHQWHDDPPDIDGGNNLPDPSNLAHFWYKYFSQSDSVVSSLLSVLVVGCLQWKKKKKWAWWCAPDPRDPDTKTKIAISNDDPDDDHSQQRMEIEGRPNHPHHRPPCSRPQYWYWYDDPNDIDIDGPDIHGNHIDMDMDTRGNCCVVCVVVVVVFQHMKMKHWDDPCVQCVQQVDDDPPCVFWDWNTKIAMPVRQKIKTKIAGPPPGWIKMWMWGAAPVRHTDTDDIDTPHHDPVSRVVVRVVVVVVVSRDPDRHDHPDDD